Protein AF-0000000078824056 (afdb_homodimer)

Organism: Clostridium kluyveri (strain ATCC 8527 / DSM 555 / NBRC 12016 / NCIMB 10680 / K1) (NCBI:txid431943)

Secondary structure (DSSP, 8-state):
-HHHHHHHHHHHHHHHHHHHHHHHTTBSSSS--SS-SSB--HHHHHHHH-HHHHHHHHHHHHHHHHHHHHHHHHHHHHHHHHHH---TTHHHHHHHHHHHHHS-HHHHHHHHHHHHTTTT-TTSHHHHHHHHHHHHHHHHHHHHHHHHHTS-HHHHHHHHHTT--HHHHIIIIIHHHTHHHHHHHHHHHHHHHHT--HHHHHH--TTS--HHHHHHHHHHH---THHHHHHHHHHHHHHHHHHHHHHHHHHHHHHHH-/-HHHHHHHHHHHHHHHHHHHHHHHTTBSSSS--SS-SSB--HHHHHHHH-HHHHHHHHHHHHHHHHHHHHHHHHHHHHHHHHHH---TTHHHHHHHHHHHHHS-HHHHHHHHHHHHTTTT-TTSHHHHHHHHHHHHHHHHHHHHHHHHHTS-HHHHHHHHHTT--HHHHIIIIIHHHTHHHHHHHHHHHHHHHHT--HHHHHH--TTS--HHHHHHHHHHH---THHHHHHHHHHHHHHHHHHHHHHHHHHHHHHHH-

Sequence (516 aa):
MWLPIIVIVILFFLIAPVFVLIPLSFTSLSYFKFPPPSYSTQWYHAFFNDSQWTQCFGRSLGIAVLTVILALILGTMAAVAVTKVEFKFKNVFMGFMVMPMVIPVIIISVALYNSFAPLKLTNTIPGIVLGHTLLAIPMVFVTVMTGLKGVDKNIELAAMGLGSKQISVFFNITLPQIKASIFSAAIFAFSTSIDEVTVTMFLAGSKTKTLPLAMWESMKTSITPEIAAVSTILIGITLMMLFIQGLVKGKNTKANEAMWLPIIVIVILFFLIAPVFVLIPLSFTSLSYFKFPPPSYSTQWYHAFFNDSQWTQCFGRSLGIAVLTVILALILGTMAAVAVTKVEFKFKNVFMGFMVMPMVIPVIIISVALYNSFAPLKLTNTIPGIVLGHTLLAIPMVFVTVMTGLKGVDKNIELAAMGLGSKQISVFFNITLPQIKASIFSAAIFAFSTSIDEVTVTMFLAGSKTKTLPLAMWESMKTSITPEIAAVSTILIGITLMMLFIQGLVKGKNTKANEA

Radius of gyration: 24.23 Å; Cα contacts (8 Å, |Δi|>4): 696; chains: 2; bounding box: 69×64×61 Å

Structure (mmCIF, N/CA/C/O backbone):
data_AF-0000000078824056-model_v1
#
loop_
_entity.id
_entity.type
_entity.pdbx_description
1 polymer 'Predicted ABC transporter, permease component'
#
loop_
_atom_site.group_PDB
_atom_site.id
_atom_site.type_symbol
_atom_site.label_atom_id
_atom_site.label_alt_id
_atom_site.label_comp_id
_atom_site.label_asym_id
_atom_site.label_entity_id
_atom_site.label_seq_id
_atom_site.pdbx_PDB_ins_code
_atom_site.Cartn_x
_atom_site.Cartn_y
_atom_site.Cartn_z
_atom_site.occupancy
_atom_site.B_iso_or_equiv
_atom_site.auth_seq_id
_atom_site.auth_comp_id
_atom_site.auth_asym_id
_atom_site.auth_atom_id
_atom_site.pdbx_PDB_model_num
ATOM 1 N N . MET A 1 1 ? -29.422 10.039 11.836 1 68.38 1 MET A N 1
ATOM 2 C CA . MET A 1 1 ? -29.188 8.992 12.828 1 68.38 1 MET A CA 1
ATOM 3 C C . MET A 1 1 ? -28.891 7.656 12.156 1 68.38 1 MET A C 1
ATOM 5 O O . MET A 1 1 ? -28.062 6.879 12.648 1 68.38 1 MET A O 1
ATOM 9 N N . TRP A 1 2 ? -29.375 7.594 10.891 1 84.25 2 TRP A N 1
ATOM 10 C CA . TRP A 1 2 ? -29.297 6.273 10.266 1 84.25 2 TRP A CA 1
ATOM 11 C C . TRP A 1 2 ? -27.984 6.098 9.508 1 84.25 2 TRP A C 1
ATOM 13 O O . TRP A 1 2 ? -27.562 4.973 9.234 1 84.25 2 TRP A O 1
ATOM 23 N N . LEU A 1 3 ? -27.312 7.172 9.352 1 87.44 3 LEU A N 1
ATOM 24 C CA . LEU A 1 3 ? -26.172 7.133 8.453 1 87.44 3 LEU A CA 1
ATOM 25 C C . LEU A 1 3 ? -25.016 6.34 9.062 1 87.44 3 LEU A C 1
ATOM 27 O O . LEU A 1 3 ? -24.5 5.414 8.438 1 87.44 3 LEU A O 1
ATOM 31 N N . PRO A 1 4 ? -24.672 6.621 10.273 1 88.25 4 PRO A N 1
ATOM 32 C CA . PRO A 1 4 ? -23.578 5.836 10.859 1 88.25 4 PRO A CA 1
ATOM 33 C C . PRO A 1 4 ? -23.922 4.348 10.969 1 88.25 4 PRO A C 1
ATOM 35 O O . PRO A 1 4 ? -23.047 3.498 10.797 1 88.25 4 PRO A O 1
ATOM 38 N N . ILE A 1 5 ? -25.156 4.094 11.195 1 89.25 5 ILE A N 1
ATOM 39 C CA . ILE A 1 5 ? -25.578 2.709 11.352 1 89.25 5 ILE A CA 1
ATOM 40 C C . ILE A 1 5 ? -25.406 1.969 10.023 1 89.25 5 ILE A C 1
ATOM 42 O O . ILE A 1 5 ? -24.875 0.861 9.992 1 89.25 5 ILE A O 1
ATOM 46 N N . ILE A 1 6 ? -25.766 2.561 8.953 1 89.94 6 ILE A N 1
ATOM 47 C CA . ILE A 1 6 ? -25.688 1.963 7.629 1 89.94 6 ILE A CA 1
ATOM 48 C C . ILE A 1 6 ? -24.219 1.698 7.281 1 89.94 6 ILE A C 1
ATOM 50 O O . ILE A 1 6 ? -23.875 0.608 6.82 1 89.94 6 ILE A O 1
ATOM 54 N N . VAL A 1 7 ? -23.375 2.627 7.586 1 89.62 7 VAL A N 1
ATOM 55 C CA . VAL A 1 7 ? -21.969 2.502 7.25 1 89.62 7 VAL A CA 1
ATOM 56 C C . VAL A 1 7 ? -21.328 1.409 8.102 1 89.62 7 VAL A C 1
ATOM 58 O O . VAL A 1 7 ? -20.578 0.574 7.594 1 89.62 7 VAL A O 1
ATOM 61 N N . ILE A 1 8 ? -21.703 1.37 9.297 1 86.94 8 ILE A N 1
ATOM 62 C CA . ILE A 1 8 ? -21.141 0.392 10.219 1 86.94 8 ILE A CA 1
ATOM 63 C C . ILE A 1 8 ? -21.547 -1.016 9.789 1 86.94 8 ILE A C 1
ATOM 65 O O . ILE A 1 8 ? -20.734 -1.938 9.805 1 86.94 8 ILE A O 1
ATOM 69 N N . VAL A 1 9 ? -22.766 -1.141 9.398 1 88.62 9 VAL A N 1
ATOM 70 C CA . VAL A 1 9 ? -23.281 -2.447 9.008 1 88.62 9 VAL A CA 1
ATOM 71 C C . VAL A 1 9 ? -22.562 -2.93 7.754 1 88.62 9 VAL A C 1
ATOM 73 O O . VAL A 1 9 ? -22.109 -4.074 7.691 1 88.62 9 VAL A O 1
ATOM 76 N N . ILE A 1 10 ? -22.359 -2.068 6.848 1 88.06 10 ILE A N 1
ATOM 77 C CA . ILE A 1 10 ? -21.719 -2.436 5.59 1 88.06 10 ILE A CA 1
ATOM 78 C C . ILE A 1 10 ? -20.25 -2.771 5.836 1 88.06 10 ILE A C 1
ATOM 80 O O . ILE A 1 10 ? -19.75 -3.795 5.359 1 88.06 10 ILE A O 1
ATOM 84 N N . LEU A 1 11 ? -19.641 -2.023 6.695 1 85.31 11 LEU A N 1
ATOM 85 C CA . LEU A 1 11 ? -18.219 -2.236 6.969 1 85.31 11 LEU A CA 1
ATOM 86 C C . LEU A 1 11 ? -18.016 -3.475 7.836 1 85.31 11 LEU A C 1
ATOM 88 O O . LEU A 1 11 ? -17.031 -4.195 7.672 1 85.31 11 LEU A O 1
ATOM 92 N N . PHE A 1 12 ? -18.906 -3.617 8.711 1 86 12 PHE A N 1
ATOM 93 C CA . PHE A 1 12 ? -18.844 -4.812 9.539 1 86 12 PHE A CA 1
ATOM 94 C C . PHE A 1 12 ? -18.859 -6.07 8.688 1 86 12 PHE A C 1
ATOM 96 O O . PHE A 1 12 ? -18.078 -6.996 8.906 1 86 12 PHE A O 1
ATOM 103 N N . PHE A 1 13 ? -19.672 -6.066 7.719 1 86.5 13 PHE A N 1
ATOM 104 C CA . PHE A 1 13 ? -19.781 -7.23 6.848 1 86.5 13 PHE A CA 1
ATOM 105 C C . PHE A 1 13 ? -18.516 -7.422 6.031 1 86.5 13 PHE A C 1
ATOM 107 O O . PHE A 1 13 ? -18.109 -8.555 5.746 1 86.5 13 PHE A O 1
ATOM 114 N N . LEU A 1 14 ? -17.875 -6.312 5.746 1 86.19 14 LEU A N 1
ATOM 115 C CA . LEU A 1 14 ? -16.688 -6.406 4.918 1 86.19 14 LEU A CA 1
ATOM 116 C C . LEU A 1 14 ? -15.461 -6.742 5.762 1 86.19 14 LEU A C 1
ATOM 118 O O . LEU A 1 14 ? -14.539 -7.41 5.289 1 86.19 14 LEU A O 1
ATOM 122 N N . ILE A 1 15 ? -15.469 -6.312 7.016 1 89.31 15 ILE A N 1
ATOM 123 C CA . ILE A 1 15 ? -14.305 -6.473 7.879 1 89.31 15 ILE A CA 1
ATOM 124 C C . ILE A 1 15 ? -14.461 -7.734 8.727 1 89.31 15 ILE A C 1
ATOM 126 O O . ILE A 1 15 ? -13.469 -8.312 9.172 1 89.31 15 ILE A O 1
ATOM 130 N N . ALA A 1 16 ? -15.656 -8.195 9 1 90.5 16 ALA A N 1
ATOM 131 C CA . ALA A 1 16 ? -15.969 -9.328 9.867 1 90.5 16 ALA A CA 1
ATOM 132 C C . ALA A 1 16 ? -15.172 -10.562 9.469 1 90.5 16 ALA A C 1
ATOM 134 O O . ALA A 1 16 ? -14.68 -11.305 10.328 1 90.5 16 ALA A O 1
ATOM 135 N N . PRO A 1 17 ? -14.953 -10.75 8.188 1 92.25 17 PRO A N 1
ATOM 136 C CA . PRO A 1 17 ? -14.195 -11.938 7.789 1 92.25 17 PRO A CA 1
ATOM 137 C C . PRO A 1 17 ? -12.805 -11.992 8.406 1 92.25 17 PRO A C 1
ATOM 139 O O . PRO A 1 17 ? -12.305 -13.07 8.734 1 92.25 17 PRO A O 1
ATOM 142 N N . VAL A 1 18 ? -12.18 -10.844 8.531 1 92 18 VAL A N 1
ATOM 143 C CA . VAL A 1 18 ? -10.836 -10.781 9.094 1 92 18 VAL A CA 1
ATOM 144 C C . VAL A 1 18 ? -10.859 -11.266 10.539 1 92 18 VAL A C 1
ATOM 146 O O . VAL A 1 18 ? -10.016 -12.07 10.945 1 92 18 VAL A O 1
ATOM 149 N N . PHE A 1 19 ? -11.875 -10.93 11.297 1 90.19 19 PHE A N 1
ATOM 150 C CA . PHE A 1 19 ? -11.945 -11.273 12.711 1 90.19 19 PHE A CA 1
ATOM 151 C C . PHE A 1 19 ? -12.406 -12.711 12.898 1 90.19 19 PHE A C 1
ATOM 153 O O . PHE A 1 19 ? -12.172 -13.312 13.953 1 90.19 19 PHE A O 1
ATOM 160 N N . VAL A 1 20 ? -13.047 -13.258 11.93 1 92.44 20 VAL A N 1
ATOM 161 C CA . VAL A 1 20 ? -13.508 -14.641 11.969 1 92.44 20 VAL A CA 1
ATOM 162 C C . VAL A 1 20 ? -12.312 -15.586 11.93 1 92.44 20 VAL A C 1
ATOM 164 O O . VAL A 1 20 ? -12.406 -16.734 12.367 1 92.44 20 VAL A O 1
ATOM 167 N N . LEU A 1 21 ? -11.18 -15.055 11.414 1 93.44 21 LEU A N 1
ATOM 168 C CA . LEU A 1 21 ? -9.984 -15.891 11.328 1 93.44 21 LEU A CA 1
ATOM 169 C C . LEU A 1 21 ? -9.461 -16.234 12.719 1 93.44 21 LEU A C 1
ATOM 171 O O . LEU A 1 21 ? -8.867 -17.297 12.914 1 93.44 21 LEU A O 1
ATOM 175 N N . ILE A 1 22 ? -9.766 -15.422 13.688 1 94.81 22 ILE A N 1
ATOM 176 C CA . ILE A 1 22 ? -9.219 -15.609 15.031 1 94.81 22 ILE A CA 1
ATOM 177 C C . ILE A 1 22 ? -9.867 -16.828 15.688 1 94.81 22 ILE A C 1
ATOM 179 O O . ILE A 1 22 ? -9.18 -17.781 16.047 1 94.81 22 ILE A O 1
ATOM 183 N N . PRO A 1 23 ? -11.219 -16.891 15.797 1 95.12 23 PRO A N 1
ATOM 184 C CA . PRO A 1 23 ? -11.797 -18.109 16.359 1 95.12 23 PRO A CA 1
ATOM 185 C C . PRO A 1 23 ? -11.539 -19.344 15.477 1 95.12 23 PRO A C 1
ATOM 187 O O . PRO A 1 23 ? -11.398 -20.453 15.992 1 95.12 23 PRO A O 1
ATOM 190 N N . LEU A 1 24 ? -11.422 -19.219 14.195 1 94.25 24 LEU A N 1
ATOM 191 C CA . LEU A 1 24 ? -11.172 -20.328 13.289 1 94.25 24 LEU A CA 1
ATOM 192 C C . LEU A 1 24 ? -9.781 -20.922 13.516 1 94.25 24 LEU A C 1
ATOM 194 O O . LEU A 1 24 ? -9.547 -22.094 13.234 1 94.25 24 LEU A O 1
ATOM 198 N N . SER A 1 25 ? -8.859 -20.031 13.969 1 96 25 SER A N 1
ATOM 199 C CA . SER A 1 25 ? -7.504 -20.5 14.234 1 96 25 SER A CA 1
ATOM 200 C C . SER A 1 25 ? -7.48 -21.5 15.383 1 96 25 SER A C 1
ATOM 202 O O . SER A 1 25 ? -6.488 -22.219 15.57 1 96 25 SER A O 1
ATOM 204 N N . PHE A 1 26 ? -8.633 -21.641 16.125 1 97.06 26 PHE A N 1
ATOM 205 C CA . PHE A 1 26 ? -8.703 -22.547 17.266 1 97.06 26 PHE A CA 1
ATOM 206 C C . PHE A 1 26 ? -9.641 -23.719 16.969 1 97.06 26 PHE A C 1
ATOM 208 O O . PHE A 1 26 ? -10.016 -24.453 17.891 1 97.06 26 PHE A O 1
ATOM 215 N N . THR A 1 27 ? -9.992 -23.875 15.742 1 95.44 27 THR A N 1
ATOM 216 C CA . THR A 1 27 ? -10.922 -24.953 15.406 1 95.44 27 THR A CA 1
ATOM 217 C C . THR A 1 27 ? -10.266 -26.312 15.625 1 95.44 27 THR A C 1
ATOM 219 O O . THR A 1 27 ? -9.062 -26.469 15.414 1 95.44 27 THR A O 1
ATOM 222 N N . SER A 1 28 ? -11.078 -27.281 15.984 1 95.62 28 SER A N 1
ATOM 223 C CA . SER A 1 28 ? -10.602 -28.641 16.141 1 95.62 28 SER A CA 1
ATOM 224 C C . SER A 1 28 ? -10.727 -29.422 14.844 1 95.62 28 SER A C 1
ATOM 226 O O . SER A 1 28 ? -10.188 -30.531 14.719 1 95.62 28 SER A O 1
ATOM 228 N N . LEU A 1 29 ? -11.352 -28.75 13.852 1 93.88 29 LEU A N 1
ATOM 229 C CA . LEU A 1 29 ? -11.594 -29.422 12.586 1 93.88 29 LEU A CA 1
ATOM 230 C C . LEU A 1 29 ? -10.438 -29.203 11.609 1 93.88 29 LEU A C 1
ATOM 232 O O . LEU A 1 29 ? -9.648 -28.266 11.789 1 93.88 29 LEU A O 1
ATOM 236 N N . SER A 1 30 ? -10.391 -30.031 10.617 1 91.62 30 SER A N 1
ATOM 237 C CA . SER A 1 30 ? -9.352 -29.906 9.602 1 91.62 30 SER A CA 1
ATOM 238 C C . SER A 1 30 ? -9.836 -29.094 8.414 1 91.62 30 SER A C 1
ATOM 240 O O . SER A 1 30 ? -9.148 -29 7.391 1 91.62 30 SER A O 1
ATOM 242 N N . TYR A 1 31 ? -11.102 -28.625 8.602 1 87.44 31 TYR A N 1
ATOM 243 C CA . TYR A 1 31 ? -11.672 -27.766 7.57 1 87.44 31 TYR A CA 1
ATOM 244 C C . TYR A 1 31 ? -12.359 -26.562 8.18 1 87.44 31 TYR A C 1
ATOM 246 O O . TYR A 1 31 ? -12.578 -26.5 9.391 1 87.44 31 TYR A O 1
ATOM 254 N N . PHE A 1 32 ? -12.711 -25.594 7.391 1 86.56 32 PHE A N 1
ATOM 255 C CA . PHE A 1 32 ? -13.297 -24.359 7.887 1 86.56 32 PHE A CA 1
ATOM 256 C C . PHE A 1 32 ? -14.789 -24.516 8.109 1 86.56 32 PHE A C 1
ATOM 258 O O . PHE A 1 32 ? -15.523 -24.906 7.199 1 86.56 32 PHE A O 1
ATOM 265 N N . LYS A 1 33 ? -15.203 -24.406 9.312 1 87.38 33 LYS A N 1
ATOM 266 C CA . LYS A 1 33 ? -16.609 -24.359 9.719 1 87.38 33 LYS A CA 1
ATOM 267 C C . LYS A 1 33 ? -16.812 -23.312 10.82 1 87.38 33 LYS A C 1
ATOM 269 O O . LYS A 1 33 ? -16.109 -23.312 11.828 1 87.38 33 LYS A O 1
ATOM 274 N N . PHE A 1 34 ? -17.719 -22.5 10.508 1 87.38 34 PHE A N 1
ATOM 275 C CA . PHE A 1 34 ? -17.953 -21.469 11.5 1 87.38 34 PHE A CA 1
ATOM 276 C C . PHE A 1 34 ? -19.375 -21.547 12.031 1 87.38 34 PHE A C 1
ATOM 278 O O . PHE A 1 34 ? -20.328 -21.641 11.25 1 87.38 34 PHE A O 1
ATOM 285 N N . PRO A 1 35 ? -19.562 -21.453 13.289 1 90.44 35 PRO A N 1
ATOM 286 C CA . PRO A 1 35 ? -18.547 -21.406 14.336 1 90.44 35 PRO A CA 1
ATOM 287 C C . PRO A 1 35 ? -17.875 -22.75 14.57 1 90.44 35 PRO A C 1
ATOM 289 O O . PRO A 1 35 ? -18.453 -23.797 14.25 1 90.44 35 PRO A O 1
ATOM 292 N N . PRO A 1 36 ? -16.656 -22.656 15.094 1 94.12 36 PRO A N 1
ATOM 293 C CA . PRO A 1 36 ? -16 -23.938 15.398 1 94.12 36 PRO A CA 1
ATOM 294 C C . PRO A 1 36 ? -16.781 -24.766 16.406 1 94.12 36 PRO A C 1
ATOM 296 O O . PRO A 1 36 ? -17.25 -24.234 17.406 1 94.12 36 PRO A O 1
ATOM 299 N N . PRO A 1 37 ? -16.891 -26.016 16.172 1 94.31 37 PRO A N 1
ATOM 300 C CA . PRO A 1 37 ? -17.625 -26.875 17.109 1 94.31 37 PRO A CA 1
ATOM 301 C C . PRO A 1 37 ? -16.875 -27.062 18.438 1 94.31 37 PRO A C 1
ATOM 303 O O . PRO A 1 37 ? -17.5 -27.297 19.469 1 94.31 37 PRO A O 1
ATOM 306 N N . SER A 1 38 ? -15.594 -27.047 18.359 1 95.31 38 SER A N 1
ATOM 307 C CA . SER A 1 38 ? -14.719 -27.125 19.531 1 95.31 38 SER A CA 1
ATOM 308 C C . SER A 1 38 ? -13.406 -26.375 19.281 1 95.31 38 SER A C 1
ATOM 310 O O . SER A 1 38 ? -13.086 -26.047 18.141 1 95.31 38 SER A O 1
ATOM 312 N N . TYR A 1 39 ? -12.773 -26.094 20.406 1 96.12 39 TYR A N 1
ATOM 313 C CA . TYR A 1 39 ? -11.562 -25.297 20.297 1 96.12 39 TYR A CA 1
ATOM 314 C C . TYR A 1 39 ? -10.328 -26.141 20.594 1 96.12 39 TYR A C 1
ATOM 316 O O . TYR A 1 39 ? -10.367 -27.047 21.422 1 96.12 39 TYR A O 1
ATOM 324 N N . SER A 1 40 ? -9.273 -25.906 19.797 1 96.94 40 SER A N 1
ATOM 325 C CA . SER A 1 40 ? -7.988 -26.578 19.938 1 96.94 40 SER A CA 1
ATOM 326 C C . SER A 1 40 ? -6.836 -25.656 19.547 1 96.94 40 SER A C 1
ATOM 328 O O . SER A 1 40 ? -7.031 -24.672 18.828 1 96.94 40 SER A O 1
ATOM 330 N N . THR A 1 41 ? -5.648 -25.969 20.078 1 96.88 41 THR A N 1
ATOM 331 C CA . THR A 1 41 ? -4.453 -25.219 19.719 1 96.88 41 THR A CA 1
ATOM 332 C C . THR A 1 41 ? -3.615 -25.984 18.703 1 96.88 41 THR A C 1
ATOM 334 O O . THR A 1 41 ? -2.445 -25.672 18.484 1 96.88 41 THR A O 1
ATOM 337 N N . GLN A 1 42 ? -4.16 -26.984 18.031 1 96.88 42 GLN A N 1
ATOM 338 C CA . GLN A 1 42 ? -3.42 -27.906 17.188 1 96.88 42 GLN A CA 1
ATOM 339 C C . GLN A 1 42 ? -2.783 -27.188 16 1 96.88 42 GLN A C 1
ATOM 341 O O . GLN A 1 42 ? -1.697 -27.547 15.555 1 96.88 42 GLN A O 1
ATOM 346 N N . TRP A 1 43 ? -3.424 -26.156 15.547 1 96.06 43 TRP A N 1
ATOM 347 C CA . TRP A 1 43 ? -2.932 -25.484 14.352 1 96.06 43 TRP A CA 1
ATOM 348 C C . TRP A 1 43 ? -1.755 -24.578 14.68 1 96.06 43 TRP A C 1
ATOM 350 O O . TRP A 1 43 ? -0.927 -24.281 13.812 1 96.06 43 TRP A O 1
ATOM 360 N N . TYR A 1 44 ? -1.729 -24.141 15.93 1 96.69 44 TYR A N 1
ATOM 361 C CA . TYR A 1 44 ? -0.538 -23.438 16.391 1 96.69 44 TYR A CA 1
ATOM 362 C C . TYR A 1 44 ? 0.637 -24.391 16.547 1 96.69 44 TYR A C 1
ATOM 364 O O . TYR A 1 44 ? 1.769 -24.062 16.188 1 96.69 44 TYR A O 1
ATOM 372 N N . HIS A 1 45 ? 0.328 -25.547 17.062 1 96.44 45 HIS A N 1
ATOM 373 C CA . HIS A 1 45 ? 1.356 -26.578 17.156 1 96.44 45 HIS A CA 1
ATOM 374 C C . HIS A 1 45 ? 1.849 -26.984 15.766 1 96.44 45 HIS A C 1
ATOM 376 O O . HIS A 1 45 ? 3.051 -27.156 15.555 1 96.44 45 HIS A O 1
ATOM 382 N N . ALA A 1 46 ? 0.966 -27.141 14.867 1 94.5 46 ALA A N 1
ATOM 383 C CA . ALA A 1 46 ? 1.318 -27.5 13.5 1 94.5 46 ALA A CA 1
ATOM 384 C C . ALA A 1 46 ? 2.197 -26.422 12.867 1 94.5 46 ALA A C 1
ATOM 386 O O . ALA A 1 46 ? 3.172 -26.734 12.172 1 94.5 46 ALA A O 1
ATOM 387 N N . PHE A 1 47 ? 1.911 -25.203 13.07 1 93.56 47 PHE A N 1
ATOM 388 C CA . PHE A 1 47 ? 2.691 -24.078 12.547 1 93.56 47 PHE A CA 1
ATOM 389 C C . PHE A 1 47 ? 4.125 -24.141 13.055 1 93.56 47 PHE A C 1
ATOM 391 O O . PHE A 1 47 ? 5.074 -24.062 12.266 1 93.56 47 PHE A O 1
ATOM 398 N N . PHE A 1 48 ? 4.297 -24.359 14.352 1 95.5 48 PHE A N 1
ATOM 399 C CA . PHE A 1 48 ? 5.621 -24.281 14.953 1 95.5 48 PHE A CA 1
ATOM 400 C C . PHE A 1 48 ? 6.426 -25.547 14.664 1 95.5 48 PHE A C 1
ATOM 402 O O . PHE A 1 48 ? 7.652 -25.547 14.773 1 95.5 48 PHE A O 1
ATOM 409 N N . ASN A 1 49 ? 5.754 -26.609 14.234 1 95.25 49 ASN A N 1
ATOM 410 C CA . ASN A 1 49 ? 6.441 -27.859 13.938 1 95.25 49 ASN A CA 1
ATOM 411 C C . ASN A 1 49 ? 6.621 -28.062 12.438 1 95.25 49 ASN A C 1
ATOM 413 O O . ASN A 1 49 ? 7.125 -29.109 12.008 1 95.25 49 ASN A O 1
ATOM 417 N N . ASP A 1 50 ? 6.176 -27.172 11.688 1 93.75 50 ASP A N 1
ATOM 418 C CA . ASP A 1 50 ? 6.387 -27.188 10.242 1 93.75 50 ASP A CA 1
ATOM 419 C C . ASP A 1 50 ? 7.531 -26.266 9.844 1 93.75 50 ASP A C 1
ATOM 421 O O . ASP A 1 50 ? 7.398 -25.047 9.922 1 93.75 50 ASP A O 1
ATOM 425 N N . SER A 1 51 ? 8.555 -26.828 9.344 1 92.88 51 SER A N 1
ATOM 426 C CA . SER A 1 51 ? 9.766 -26.078 9.016 1 92.88 51 SER A CA 1
ATOM 427 C C . SER A 1 51 ? 9.508 -25.062 7.91 1 92.88 51 SER A C 1
ATOM 429 O O . SER A 1 51 ? 10.117 -24 7.887 1 92.88 51 SER A O 1
ATOM 431 N N . GLN A 1 52 ? 8.602 -25.359 7.062 1 91 52 GLN A N 1
ATOM 432 C CA . GLN A 1 52 ? 8.305 -24.422 5.984 1 91 52 GLN A CA 1
ATOM 433 C C . GLN A 1 52 ? 7.707 -23.125 6.535 1 91 52 GLN A C 1
ATOM 435 O O . GLN A 1 52 ? 8.133 -22.031 6.164 1 91 52 GLN A O 1
ATOM 440 N N . TRP A 1 53 ? 6.805 -23.281 7.488 1 93.88 53 TRP A N 1
ATOM 441 C CA . TRP A 1 53 ? 6.156 -22.109 8.078 1 93.88 53 TRP A CA 1
ATOM 442 C C . TRP A 1 53 ? 7.137 -21.328 8.938 1 93.88 53 TRP A C 1
ATOM 444 O O . TRP A 1 53 ? 7.227 -20.094 8.812 1 93.88 53 TRP A O 1
ATOM 454 N N . THR A 1 54 ? 7.879 -22.031 9.742 1 95.75 54 THR A N 1
ATOM 455 C CA . THR A 1 54 ? 8.758 -21.344 10.68 1 95.75 54 THR A CA 1
ATOM 456 C C . THR A 1 54 ? 9.914 -20.672 9.945 1 95.75 54 THR A C 1
ATOM 458 O O . THR A 1 54 ? 10.359 -19.594 10.328 1 95.75 54 THR A O 1
ATOM 461 N N . GLN A 1 55 ? 10.398 -21.281 8.906 1 96.75 55 GLN A N 1
ATOM 462 C CA . GLN A 1 55 ? 11.484 -20.703 8.125 1 96.75 55 GLN A CA 1
ATOM 463 C C . GLN A 1 55 ? 11 -19.453 7.375 1 96.75 55 GLN A C 1
ATOM 465 O O . GLN A 1 55 ? 11.695 -18.438 7.344 1 96.75 55 GLN A O 1
ATOM 470 N N . CYS A 1 56 ? 9.844 -19.531 6.762 1 97.25 56 CYS A N 1
ATOM 471 C CA . CYS A 1 56 ? 9.289 -18.375 6.055 1 97.25 56 CYS A CA 1
ATOM 472 C C . CYS A 1 56 ? 9.008 -17.234 7.016 1 97.25 56 CYS A C 1
ATOM 474 O O . CYS A 1 56 ? 9.227 -16.062 6.676 1 97.25 56 CYS A O 1
ATOM 476 N N . PHE A 1 57 ? 8.562 -17.594 8.18 1 96.62 57 PHE A N 1
ATOM 477 C CA . PHE A 1 57 ? 8.305 -16.594 9.211 1 96.62 57 PHE A CA 1
ATOM 478 C C . PHE A 1 57 ? 9.594 -15.898 9.625 1 96.62 57 PHE A C 1
ATOM 480 O O . PHE A 1 57 ? 9.656 -14.664 9.656 1 96.62 57 PHE A O 1
ATOM 487 N N . GLY A 1 58 ? 10.594 -16.688 9.945 1 97.06 58 GLY A N 1
ATOM 488 C CA . GLY A 1 58 ? 11.883 -16.125 10.305 1 97.06 58 GLY A CA 1
ATOM 489 C C . GLY A 1 58 ? 12.492 -15.266 9.203 1 97.06 58 GLY A C 1
ATOM 490 O O . GLY A 1 58 ? 13.047 -14.203 9.477 1 97.06 58 GLY A O 1
ATOM 491 N N . ARG A 1 59 ? 12.398 -15.727 8.023 1 98 59 ARG A N 1
ATOM 492 C CA . ARG A 1 59 ? 12.922 -14.977 6.883 1 98 59 ARG A CA 1
ATOM 493 C C . ARG A 1 59 ? 12.195 -13.648 6.727 1 98 59 ARG A C 1
ATOM 495 O O . ARG A 1 59 ? 12.828 -12.617 6.457 1 98 59 ARG A O 1
ATOM 502 N N . SER A 1 60 ? 10.867 -13.68 6.875 1 97.75 60 SER A N 1
ATOM 503 C CA . SER A 1 60 ? 10.102 -12.438 6.809 1 97.75 60 SER A CA 1
ATOM 504 C C . SER A 1 60 ? 10.562 -11.438 7.863 1 97.75 60 SER A C 1
ATOM 506 O O . SER A 1 60 ? 10.734 -10.258 7.57 1 97.75 60 SER A O 1
ATOM 508 N N . LEU A 1 61 ? 10.797 -11.922 9.086 1 97.31 61 LEU A N 1
ATOM 509 C CA . LEU A 1 61 ? 11.258 -11.055 10.164 1 97.31 61 LEU A CA 1
ATOM 510 C C . LEU A 1 61 ? 12.641 -10.492 9.859 1 97.3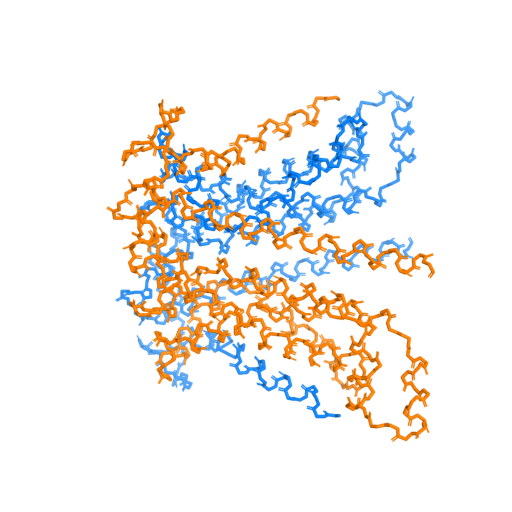1 61 LEU A C 1
ATOM 512 O O . LEU A 1 61 ? 12.883 -9.297 10.039 1 97.31 61 LEU A O 1
ATOM 516 N N . GLY A 1 62 ? 13.516 -11.352 9.398 1 98.31 62 GLY A N 1
ATOM 517 C CA . GLY A 1 62 ? 14.852 -10.914 9.047 1 98.31 62 GLY A CA 1
ATOM 518 C C . GLY A 1 62 ? 14.867 -9.875 7.941 1 98.31 62 GLY A C 1
ATOM 519 O O . GLY A 1 62 ? 15.547 -8.852 8.055 1 98.31 62 GLY A O 1
ATOM 520 N N . ILE A 1 63 ? 14.141 -10.109 6.906 1 98.75 63 ILE A N 1
ATOM 521 C CA . ILE A 1 63 ? 14.047 -9.188 5.777 1 98.75 63 ILE A CA 1
ATOM 522 C C . ILE A 1 63 ? 13.453 -7.863 6.246 1 98.75 63 ILE A C 1
ATOM 524 O O . ILE A 1 63 ? 13.93 -6.793 5.859 1 98.75 63 ILE A O 1
ATOM 528 N N . ALA A 1 64 ? 12.445 -7.949 7.094 1 98.38 64 ALA A N 1
ATOM 529 C CA . ALA A 1 64 ? 11.82 -6.734 7.605 1 98.38 64 ALA A CA 1
ATOM 530 C C . ALA A 1 64 ? 12.812 -5.906 8.422 1 98.38 64 ALA A C 1
ATOM 532 O O . ALA A 1 64 ? 12.891 -4.688 8.266 1 98.38 64 ALA A O 1
ATOM 533 N N . VAL A 1 65 ? 13.57 -6.566 9.25 1 98.5 65 VAL A N 1
ATOM 534 C CA . VAL A 1 65 ? 14.539 -5.871 10.086 1 98.5 65 VAL A CA 1
ATOM 535 C C . VAL A 1 65 ? 15.609 -5.219 9.211 1 98.5 65 VAL A C 1
ATOM 537 O O . VAL A 1 65 ? 15.961 -4.055 9.414 1 98.5 65 VAL A O 1
ATOM 540 N N . LEU A 1 66 ? 16.109 -5.941 8.266 1 98.88 66 LEU A N 1
ATOM 541 C CA . LEU A 1 66 ? 17.125 -5.402 7.367 1 98.88 66 LEU A CA 1
ATOM 542 C C . LEU A 1 66 ? 16.562 -4.246 6.543 1 98.88 66 LEU A C 1
ATOM 544 O O . LEU A 1 66 ? 17.266 -3.258 6.301 1 98.88 66 LEU A O 1
ATOM 548 N N . THR A 1 67 ? 15.32 -4.367 6.105 1 98.81 67 THR A N 1
ATOM 549 C CA . THR A 1 67 ? 14.648 -3.301 5.375 1 98.81 67 THR A CA 1
ATOM 550 C C . THR A 1 67 ? 14.531 -2.047 6.238 1 98.81 67 THR A C 1
ATOM 552 O O . THR A 1 67 ? 14.781 -0.936 5.766 1 98.81 67 THR A O 1
ATOM 555 N N . VAL A 1 68 ? 14.156 -2.246 7.5 1 98.62 68 VAL A N 1
ATOM 556 C CA . VAL A 1 68 ? 14.031 -1.13 8.43 1 98.62 68 VAL A CA 1
ATOM 557 C C . VAL A 1 68 ? 15.375 -0.403 8.547 1 98.62 68 VAL A C 1
ATOM 559 O O . VAL A 1 68 ? 15.43 0.824 8.438 1 98.62 68 VAL A O 1
ATOM 562 N N . ILE A 1 69 ? 16.422 -1.114 8.719 1 98.75 69 ILE A N 1
ATOM 563 C CA . ILE A 1 69 ? 17.75 -0.538 8.914 1 98.75 69 ILE A CA 1
ATOM 564 C C . ILE A 1 69 ? 18.141 0.278 7.688 1 98.75 69 ILE A C 1
ATOM 566 O O . ILE A 1 69 ? 18.516 1.451 7.805 1 98.75 69 ILE A O 1
ATOM 570 N N . LEU A 1 70 ? 18 -0.284 6.566 1 98.38 70 LEU A N 1
ATOM 571 C CA . LEU A 1 70 ? 18.422 0.394 5.344 1 98.38 70 LEU A CA 1
ATOM 572 C C . LEU A 1 70 ? 17.516 1.583 5.043 1 98.38 70 LEU A C 1
ATOM 574 O O . LEU A 1 70 ? 18 2.65 4.652 1 98.38 70 LEU A O 1
ATOM 578 N N . ALA A 1 71 ? 16.234 1.407 5.176 1 98.56 71 ALA A N 1
ATOM 579 C CA . ALA A 1 71 ? 15.289 2.484 4.902 1 98.56 71 ALA A CA 1
ATOM 580 C C . ALA A 1 71 ? 15.477 3.645 5.879 1 98.56 71 ALA A C 1
ATOM 582 O O . ALA A 1 71 ? 15.359 4.809 5.496 1 98.56 71 ALA A O 1
ATOM 583 N N . LEU A 1 72 ? 15.742 3.312 7.152 1 98.56 72 LEU A N 1
ATOM 584 C CA . LEU A 1 72 ? 15.984 4.363 8.133 1 98.56 72 LEU A CA 1
ATOM 585 C C . LEU A 1 72 ? 17.234 5.16 7.789 1 98.56 72 LEU A C 1
ATOM 587 O O . LEU A 1 72 ? 17.234 6.391 7.887 1 98.56 72 LEU A O 1
ATOM 591 N N . ILE A 1 73 ? 18.234 4.48 7.414 1 97.56 73 ILE A N 1
ATOM 592 C CA . ILE A 1 73 ? 19.484 5.148 7.074 1 97.56 73 ILE A CA 1
ATOM 593 C C . ILE A 1 73 ? 19.266 6.059 5.867 1 97.56 73 ILE A C 1
ATOM 595 O O . ILE A 1 73 ? 19.516 7.266 5.941 1 97.56 73 ILE A O 1
ATOM 599 N N . LEU A 1 74 ? 18.734 5.559 4.812 1 97.31 74 LEU A N 1
ATOM 600 C CA . LEU A 1 74 ? 18.609 6.312 3.57 1 97.31 74 LEU A CA 1
ATOM 601 C C . LEU A 1 74 ? 17.531 7.379 3.678 1 97.31 74 LEU A C 1
ATOM 603 O O . LEU A 1 74 ? 17.719 8.508 3.225 1 97.31 74 LEU A O 1
ATOM 607 N N . GLY A 1 75 ? 16.375 6.977 4.246 1 97.81 75 GLY A N 1
ATOM 608 C CA . GLY A 1 75 ? 15.297 7.941 4.402 1 97.81 75 GLY A CA 1
ATOM 609 C C . GLY A 1 75 ? 15.656 9.094 5.324 1 97.81 75 GLY A C 1
ATOM 610 O O . GLY A 1 75 ? 15.305 10.242 5.055 1 97.81 75 GLY A O 1
ATOM 611 N N . THR A 1 76 ? 16.328 8.781 6.406 1 97.56 76 THR A N 1
ATOM 612 C CA . THR A 1 76 ? 16.75 9.82 7.344 1 97.56 76 THR A CA 1
ATOM 613 C C . THR A 1 76 ? 17.812 10.727 6.715 1 97.56 76 THR A C 1
ATOM 615 O O . THR A 1 76 ? 17.734 11.945 6.848 1 97.56 76 THR A O 1
ATOM 618 N N . MET A 1 77 ? 18.766 10.117 6.043 1 96.5 77 MET A N 1
ATOM 619 C CA . MET A 1 77 ? 19.75 10.914 5.34 1 96.5 77 MET A CA 1
ATOM 620 C C . MET A 1 77 ? 19.094 11.875 4.355 1 96.5 77 MET A C 1
ATOM 622 O O . MET A 1 77 ? 19.469 13.047 4.277 1 96.5 77 MET A O 1
ATOM 626 N N . ALA A 1 78 ? 18.141 11.383 3.664 1 96.88 78 ALA A N 1
ATOM 627 C CA . ALA A 1 78 ? 17.438 12.211 2.689 1 96.88 78 ALA A CA 1
ATOM 628 C C . ALA A 1 78 ? 16.672 13.336 3.377 1 96.88 78 ALA A C 1
ATOM 630 O O . ALA A 1 78 ? 16.688 14.477 2.918 1 96.88 78 ALA A O 1
ATOM 631 N N . ALA A 1 79 ? 15.992 13 4.457 1 97.12 79 ALA A N 1
ATOM 632 C CA . ALA A 1 79 ? 15.227 14.008 5.199 1 97.12 79 ALA A CA 1
ATOM 633 C C . ALA A 1 79 ? 16.141 15.094 5.75 1 97.12 79 ALA A C 1
ATOM 635 O O . ALA A 1 79 ? 15.82 16.281 5.684 1 97.12 79 ALA A O 1
ATOM 636 N N . VAL A 1 80 ? 17.281 14.727 6.242 1 94.88 80 VAL A N 1
ATOM 637 C CA . VAL A 1 80 ? 18.266 15.664 6.777 1 94.88 80 VAL A CA 1
ATOM 638 C C . VAL A 1 80 ? 18.812 16.531 5.648 1 94.88 80 VAL A C 1
ATOM 640 O O . VAL A 1 80 ? 18.969 17.75 5.812 1 94.88 80 VAL A O 1
ATOM 643 N N . ALA A 1 81 ? 19.062 15.906 4.551 1 94.12 81 ALA A N 1
ATOM 644 C CA . ALA A 1 81 ? 19.562 16.656 3.408 1 94.12 81 ALA A CA 1
ATOM 645 C C . ALA A 1 81 ? 18.594 17.766 3.014 1 94.12 81 ALA A C 1
ATOM 647 O O . ALA A 1 81 ? 18.984 18.922 2.814 1 94.12 81 ALA A O 1
ATOM 648 N N . VAL A 1 82 ? 17.391 17.453 3.023 1 94.25 82 VAL A N 1
ATOM 649 C CA . VAL A 1 82 ? 16.375 18.406 2.596 1 94.25 82 VAL A CA 1
ATOM 650 C C . VAL A 1 82 ? 16.203 19.5 3.65 1 94.25 82 VAL A C 1
ATOM 652 O O . VAL A 1 82 ? 15.992 20.672 3.316 1 94.25 82 VAL A O 1
ATOM 655 N N . THR A 1 83 ? 16.344 19.172 4.879 1 92.19 83 THR A N 1
ATOM 656 C CA . THR A 1 83 ? 16.016 20.078 5.969 1 92.19 83 THR A CA 1
ATOM 657 C C . THR A 1 83 ? 17.234 20.906 6.383 1 92.19 83 THR A C 1
ATOM 659 O O . THR A 1 83 ? 17.109 22.062 6.789 1 92.19 83 THR A O 1
ATOM 662 N N . LYS A 1 84 ? 18.406 20.344 6.199 1 88.5 84 LYS A N 1
ATOM 663 C CA . LYS A 1 84 ? 19.562 20.969 6.832 1 88.5 84 LYS A CA 1
ATOM 664 C C . LYS A 1 84 ? 20.562 21.453 5.789 1 88.5 84 LYS A C 1
ATOM 666 O O . LYS A 1 84 ? 21.453 22.234 6.094 1 88.5 84 LYS A O 1
ATOM 671 N N . VAL A 1 85 ? 20.5 20.969 4.609 1 88.75 85 VAL A N 1
ATOM 672 C CA . VAL A 1 85 ? 21.469 21.328 3.588 1 88.75 85 VAL A CA 1
ATOM 673 C C . VAL A 1 85 ? 20.812 22.188 2.52 1 88.75 85 VAL A C 1
ATOM 675 O O . VAL A 1 85 ? 19.688 21.938 2.104 1 88.75 85 VAL A O 1
ATOM 678 N N . GLU A 1 86 ? 21.469 23.234 2.191 1 89.19 86 GLU A N 1
ATOM 679 C CA . GLU A 1 86 ? 21 24.062 1.076 1 89.19 86 GLU A CA 1
ATOM 680 C C . GLU A 1 86 ? 21.594 23.578 -0.248 1 89.19 86 GLU A C 1
ATOM 682 O O . GLU A 1 86 ? 22.797 23.391 -0.368 1 89.19 86 GLU A O 1
ATOM 687 N N . PHE A 1 87 ? 20.734 23.125 -1.1 1 90.69 87 PHE A N 1
ATOM 688 C CA . PHE A 1 87 ? 21.172 22.719 -2.424 1 90.69 87 PHE A CA 1
ATOM 689 C C . PHE A 1 87 ? 20.125 23.031 -3.475 1 90.69 87 PHE A C 1
ATOM 691 O O . PHE A 1 87 ? 18.969 23.312 -3.139 1 90.69 87 PHE A O 1
ATOM 698 N N . LYS A 1 88 ? 20.625 23.062 -4.691 1 89.62 88 LYS A N 1
ATOM 699 C CA . LYS A 1 88 ? 19.719 23.391 -5.793 1 89.62 88 LYS A CA 1
ATOM 700 C C . LYS A 1 88 ? 18.766 22.234 -6.082 1 89.62 88 LYS A C 1
ATOM 702 O O . LYS A 1 88 ? 19.047 21.094 -5.746 1 89.62 88 LYS A O 1
ATOM 707 N N . PHE A 1 89 ? 17.531 22.375 -6.531 1 90.06 89 PHE A N 1
ATOM 708 C CA . PHE A 1 89 ? 16.531 21.438 -7.004 1 90.06 89 PHE A CA 1
ATOM 709 C C . PHE A 1 89 ? 15.961 20.625 -5.848 1 90.06 89 PHE A C 1
ATOM 711 O O . PHE A 1 89 ? 15.773 19.406 -5.965 1 90.06 89 PHE A O 1
ATOM 718 N N . LYS A 1 90 ? 15.812 21.188 -4.742 1 92.56 90 LYS A N 1
ATOM 719 C CA . LYS A 1 90 ? 15.25 20.562 -3.547 1 92.56 90 LYS A CA 1
ATOM 720 C C . LYS A 1 90 ? 13.875 19.969 -3.828 1 92.56 90 LYS A C 1
ATOM 722 O O . LYS A 1 90 ? 13.57 18.859 -3.402 1 92.56 90 LYS A O 1
ATOM 727 N N . ASN A 1 91 ? 13.156 20.656 -4.57 1 90.44 91 ASN A N 1
ATOM 728 C CA . ASN A 1 91 ? 11.805 20.188 -4.891 1 90.44 91 ASN A CA 1
ATOM 729 C C . ASN A 1 91 ? 11.828 18.922 -5.738 1 90.44 91 ASN A C 1
ATOM 731 O O . ASN A 1 91 ? 11.031 18.016 -5.523 1 90.44 91 ASN A O 1
ATOM 735 N N . VAL A 1 92 ? 12.711 18.891 -6.641 1 88.44 92 VAL A N 1
ATOM 736 C CA . VAL A 1 92 ? 12.859 17.719 -7.488 1 88.44 92 VAL A CA 1
ATOM 737 C C . VAL A 1 92 ? 13.32 16.531 -6.648 1 88.44 92 VAL A C 1
ATOM 739 O O . VAL A 1 92 ? 12.828 15.414 -6.82 1 88.44 92 VAL A O 1
ATOM 742 N N . PHE A 1 93 ? 14.234 16.828 -5.73 1 92.38 93 PHE A N 1
ATOM 743 C CA . PHE A 1 93 ? 14.734 15.789 -4.828 1 92.38 93 PHE A CA 1
ATOM 744 C C . PHE A 1 93 ? 13.602 15.227 -3.977 1 92.38 93 PHE A C 1
ATOM 746 O O . PHE A 1 93 ? 13.477 14.008 -3.838 1 92.38 93 PHE A O 1
ATOM 753 N N . MET A 1 94 ? 12.781 16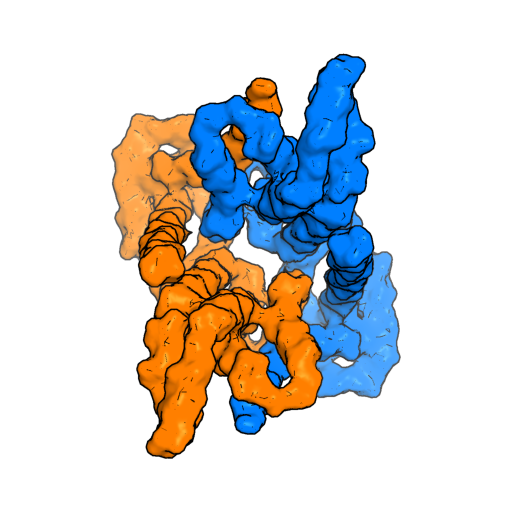.078 -3.504 1 92.38 94 MET A N 1
ATOM 754 C CA . MET A 1 94 ? 11.648 15.641 -2.688 1 92.38 94 MET A CA 1
ATOM 755 C C . MET A 1 94 ? 10.688 14.789 -3.502 1 92.38 94 MET A C 1
ATOM 757 O O . MET A 1 94 ? 10.195 13.758 -3.018 1 92.38 94 MET A O 1
ATOM 761 N N . GLY A 1 95 ? 10.453 15.172 -4.703 1 88.25 95 GLY A N 1
ATOM 762 C CA . GLY A 1 95 ? 9.617 14.391 -5.598 1 88.25 95 GLY A CA 1
ATOM 763 C C . GLY A 1 95 ? 10.164 12.992 -5.852 1 88.25 95 GLY A C 1
ATOM 764 O O . GLY A 1 95 ? 9.406 12.023 -5.848 1 88.25 95 GLY A O 1
ATOM 765 N N . PHE A 1 96 ? 11.414 12.93 -5.98 1 89.56 96 PHE A N 1
ATOM 766 C CA . PHE A 1 96 ? 12.078 11.664 -6.23 1 89.56 96 PHE A CA 1
ATOM 767 C C . PHE A 1 96 ? 11.93 10.727 -5.035 1 89.56 96 PHE A C 1
ATOM 769 O O . PHE A 1 96 ? 11.758 9.516 -5.203 1 89.56 96 PHE A O 1
ATOM 776 N N . MET A 1 97 ? 11.992 11.312 -3.871 1 92.75 97 MET A N 1
ATOM 777 C CA . MET A 1 97 ? 11.922 10.531 -2.643 1 92.75 97 MET A CA 1
ATOM 778 C C . MET A 1 97 ? 10.531 9.938 -2.457 1 92.75 97 MET A C 1
ATOM 780 O O . MET A 1 97 ? 10.391 8.836 -1.917 1 92.75 97 MET A O 1
ATOM 784 N N . VAL A 1 98 ? 9.539 10.555 -2.998 1 91.12 98 VAL A N 1
ATOM 785 C CA . VAL A 1 98 ? 8.164 10.117 -2.762 1 91.12 98 VAL A CA 1
ATOM 786 C C . VAL A 1 98 ? 7.664 9.312 -3.961 1 91.12 98 VAL A C 1
ATOM 788 O O . VAL A 1 98 ? 6.641 8.625 -3.873 1 91.12 98 VAL A O 1
ATOM 791 N N . MET A 1 99 ? 8.352 9.266 -5.043 1 88.69 99 MET A N 1
ATOM 792 C CA . MET A 1 99 ? 7.961 8.688 -6.324 1 88.69 99 MET A CA 1
ATOM 793 C C . MET A 1 99 ? 7.602 7.211 -6.168 1 88.69 99 MET A C 1
ATOM 795 O O . MET A 1 99 ? 6.613 6.746 -6.738 1 88.69 99 MET A O 1
ATOM 799 N N . PRO A 1 100 ? 8.359 6.383 -5.406 1 90.69 100 PRO A N 1
ATOM 800 C CA . PRO A 1 100 ? 8.039 4.961 -5.305 1 90.69 100 PRO A CA 1
ATOM 801 C C . PRO A 1 100 ? 6.641 4.711 -4.746 1 90.69 100 PRO A C 1
ATOM 803 O O . PRO A 1 100 ? 6.016 3.693 -5.066 1 90.69 100 PRO A O 1
ATOM 806 N N . MET A 1 101 ? 6.16 5.629 -3.99 1 88.5 101 MET A N 1
ATOM 807 C CA . MET A 1 101 ? 4.832 5.457 -3.406 1 88.5 101 MET A CA 1
ATOM 808 C C . MET A 1 101 ? 3.744 5.719 -4.441 1 88.5 101 MET A C 1
ATOM 810 O O . MET A 1 101 ? 2.596 5.312 -4.258 1 88.5 101 MET A O 1
ATOM 814 N N . VAL A 1 102 ? 4.125 6.398 -5.496 1 84.94 102 VAL A N 1
ATOM 815 C CA . VAL A 1 102 ? 3.17 6.797 -6.523 1 84.94 102 VAL A CA 1
ATOM 816 C C . VAL A 1 102 ? 3.168 5.773 -7.656 1 84.94 102 VAL A C 1
ATOM 818 O O . VAL A 1 102 ? 2.131 5.527 -8.281 1 84.94 102 VAL A O 1
ATOM 821 N N . ILE A 1 103 ? 4.254 5.172 -7.895 1 89.94 103 ILE A N 1
ATOM 822 C CA . ILE A 1 103 ? 4.395 4.184 -8.961 1 89.94 103 ILE A CA 1
ATOM 823 C C . ILE A 1 103 ? 3.688 2.891 -8.555 1 89.94 103 ILE A C 1
ATOM 825 O O . ILE A 1 103 ? 3.854 2.408 -7.434 1 89.94 103 ILE A O 1
ATOM 829 N N . PRO A 1 104 ? 2.875 2.361 -9.461 1 91.69 104 PRO A N 1
ATOM 830 C CA . PRO A 1 104 ? 2.273 1.06 -9.164 1 91.69 104 PRO A CA 1
ATOM 831 C C . PRO A 1 104 ? 3.311 0.003 -8.781 1 91.69 104 PRO A C 1
ATOM 833 O O . PRO A 1 104 ? 4.344 -0.119 -9.445 1 91.69 104 PRO A O 1
ATOM 836 N N . VAL A 1 105 ? 3.07 -0.699 -7.797 1 94.5 105 VAL A N 1
ATOM 837 C CA . VAL A 1 105 ? 4.035 -1.639 -7.234 1 94.5 105 VAL A CA 1
ATOM 838 C C . VAL A 1 105 ? 4.367 -2.717 -8.266 1 94.5 105 VAL A C 1
ATOM 840 O O . VAL A 1 105 ? 5.504 -3.184 -8.336 1 94.5 105 VAL A O 1
ATOM 843 N N . ILE A 1 106 ? 3.41 -3.037 -9.039 1 93.62 106 ILE A N 1
ATOM 844 C CA . ILE A 1 106 ? 3.623 -4.062 -10.062 1 93.62 106 ILE A CA 1
ATOM 845 C C . ILE A 1 106 ? 4.699 -3.6 -11.039 1 93.62 106 ILE A C 1
ATOM 847 O O . ILE A 1 106 ? 5.504 -4.406 -11.508 1 93.62 106 ILE A O 1
ATOM 851 N N . ILE A 1 107 ? 4.691 -2.342 -11.336 1 93.5 107 ILE A N 1
ATOM 852 C CA . ILE A 1 107 ? 5.699 -1.789 -12.234 1 93.5 107 ILE A CA 1
ATOM 853 C C . ILE A 1 107 ? 7.074 -1.86 -11.578 1 93.5 107 ILE A C 1
ATOM 855 O O . ILE A 1 107 ? 8.055 -2.258 -12.211 1 93.5 107 ILE A O 1
ATOM 859 N N . ILE A 1 108 ? 7.105 -1.481 -10.344 1 95.44 108 ILE A N 1
ATOM 860 C CA . ILE A 1 108 ? 8.344 -1.582 -9.586 1 95.44 108 ILE A CA 1
ATOM 861 C C . ILE A 1 108 ? 8.836 -3.029 -9.586 1 95.44 108 ILE A C 1
ATOM 863 O O . ILE A 1 108 ? 10.023 -3.287 -9.773 1 95.44 108 ILE A O 1
ATOM 867 N N . SER A 1 109 ? 7.91 -3.918 -9.422 1 96.25 109 SER A N 1
ATOM 868 C CA . SER A 1 109 ? 8.242 -5.34 -9.359 1 96.25 109 SER A CA 1
ATOM 869 C C . SER A 1 109 ? 8.828 -5.828 -10.68 1 96.25 109 SER A C 1
ATOM 871 O O . SER A 1 109 ? 9.867 -6.5 -10.695 1 96.25 109 SER A O 1
ATOM 873 N N . VAL A 1 110 ? 8.227 -5.488 -11.758 1 93.56 110 VAL A N 1
ATOM 874 C CA . VAL A 1 110 ? 8.711 -5.867 -13.086 1 93.56 110 VAL A CA 1
ATOM 875 C C . VAL A 1 110 ? 10.086 -5.254 -13.328 1 93.56 110 VAL A C 1
ATOM 877 O O . VAL A 1 110 ? 11 -5.934 -13.805 1 93.56 110 VAL A O 1
ATOM 880 N N . ALA A 1 111 ? 10.18 -4.02 -12.984 1 94.75 111 ALA A N 1
ATOM 881 C CA . ALA A 1 111 ? 11.43 -3.289 -13.195 1 94.75 111 ALA A CA 1
ATOM 882 C C . ALA A 1 111 ? 12.578 -3.916 -12.406 1 94.75 111 ALA A C 1
ATOM 884 O O . ALA A 1 111 ? 13.664 -4.133 -12.945 1 94.75 111 ALA A O 1
ATOM 885 N N . LEU A 1 112 ? 12.328 -4.215 -11.203 1 95.81 112 LEU A N 1
ATOM 886 C CA . LEU A 1 112 ? 13.367 -4.793 -10.352 1 95.81 112 LEU A CA 1
ATOM 887 C C . LEU A 1 112 ? 13.734 -6.195 -10.82 1 95.81 112 LEU A C 1
ATOM 889 O O . LEU A 1 112 ? 14.906 -6.574 -10.805 1 95.81 112 LEU A O 1
ATOM 893 N N . TYR A 1 113 ? 12.719 -6.973 -11.188 1 94.69 113 TYR A N 1
ATOM 894 C CA . TYR A 1 113 ? 13.016 -8.312 -11.688 1 94.69 113 TYR A CA 1
ATOM 895 C C . TYR A 1 113 ? 13.961 -8.25 -12.883 1 94.69 113 TYR A C 1
ATOM 897 O O . TYR A 1 113 ? 14.977 -8.953 -12.914 1 94.69 113 TYR A O 1
ATOM 905 N N . ASN A 1 114 ? 13.641 -7.367 -13.836 1 90.62 114 ASN A N 1
ATOM 906 C CA . ASN A 1 114 ? 14.422 -7.262 -15.062 1 90.62 114 ASN A CA 1
ATOM 907 C C . ASN A 1 114 ? 15.836 -6.758 -14.789 1 90.62 114 ASN A C 1
ATOM 909 O O . ASN A 1 114 ? 16.781 -7.152 -15.469 1 90.62 114 ASN A O 1
ATOM 913 N N . SER A 1 115 ? 15.961 -5.926 -13.852 1 92.69 115 SER A N 1
ATOM 914 C CA . SER A 1 115 ? 17.266 -5.34 -13.539 1 92.69 115 SER A CA 1
ATOM 915 C C . SER A 1 115 ? 18.094 -6.258 -12.648 1 92.69 115 SER A C 1
ATOM 917 O O . SER A 1 115 ? 19.312 -6.336 -12.789 1 92.69 115 SER A O 1
ATOM 919 N N . PHE A 1 116 ? 17.453 -6.988 -11.75 1 94.88 116 PHE A N 1
ATOM 920 C CA . PHE A 1 116 ? 18.156 -7.777 -10.742 1 94.88 116 PHE A CA 1
ATOM 921 C C . PHE A 1 116 ? 18.516 -9.156 -11.289 1 94.88 116 PHE A C 1
ATOM 923 O O . PHE A 1 116 ? 19.484 -9.766 -10.859 1 94.88 116 PHE A O 1
ATOM 930 N N . ALA A 1 117 ? 17.719 -9.625 -12.172 1 92.88 117 ALA A N 1
ATOM 931 C CA . ALA A 1 117 ? 17.906 -10.984 -12.68 1 92.88 117 ALA A CA 1
ATOM 932 C C . ALA A 1 117 ? 19.297 -11.156 -13.289 1 92.88 117 ALA A C 1
ATOM 934 O O . ALA A 1 117 ? 20.062 -12.047 -12.891 1 92.88 117 ALA A O 1
ATOM 935 N N . PRO A 1 118 ? 19.75 -10.203 -14.203 1 92.06 118 PRO A N 1
ATOM 936 C CA . PRO A 1 118 ? 21.094 -10.359 -14.781 1 92.06 118 PRO A CA 1
ATOM 937 C C . PRO A 1 118 ? 22.203 -10.211 -13.734 1 92.06 118 PRO A C 1
ATOM 939 O O . PRO A 1 118 ? 23.328 -10.672 -13.953 1 92.06 118 PRO A O 1
ATOM 942 N N . LEU A 1 119 ? 21.875 -9.602 -12.641 1 94.88 119 LEU A N 1
ATOM 943 C CA . LEU A 1 119 ? 22.859 -9.383 -11.586 1 94.88 119 LEU A CA 1
ATOM 944 C C . LEU A 1 119 ? 22.797 -10.5 -10.547 1 94.88 119 LEU A C 1
ATOM 946 O O . LEU A 1 119 ? 23.469 -10.422 -9.508 1 94.88 119 LEU A O 1
ATOM 950 N N . LYS A 1 120 ? 21.938 -11.492 -10.75 1 96.75 120 LYS A N 1
ATOM 951 C CA . LYS A 1 120 ? 21.766 -12.641 -9.859 1 96.75 120 LYS A CA 1
ATOM 952 C C . LYS A 1 120 ? 21.297 -12.195 -8.477 1 96.75 120 LYS A C 1
ATOM 954 O O . LYS A 1 120 ? 21.75 -12.742 -7.465 1 96.75 120 LYS A O 1
ATOM 959 N N . LEU A 1 121 ? 20.469 -11.195 -8.492 1 96.69 121 LEU A N 1
ATOM 960 C CA . LEU A 1 121 ? 19.938 -10.68 -7.238 1 96.69 121 LEU A CA 1
ATOM 961 C C . LEU A 1 121 ? 18.516 -11.188 -6.996 1 96.69 121 LEU A C 1
ATOM 963 O O . LEU A 1 121 ? 17.922 -10.891 -5.961 1 96.69 121 LEU A O 1
ATOM 967 N N . THR A 1 122 ? 18 -11.977 -7.918 1 95.75 122 THR A N 1
ATOM 968 C CA . THR A 1 122 ? 16.734 -12.68 -7.672 1 95.75 122 THR A CA 1
ATOM 969 C C . THR A 1 122 ? 16.984 -13.938 -6.844 1 95.75 122 THR A C 1
ATOM 971 O O . THR A 1 122 ? 18.078 -14.477 -6.836 1 95.75 122 THR A O 1
ATOM 974 N N . ASN A 1 123 ? 16 -14.312 -6.094 1 97.5 123 ASN A N 1
ATOM 975 C CA . ASN A 1 123 ? 16.109 -15.461 -5.199 1 97.5 123 ASN A CA 1
ATOM 976 C C . ASN A 1 123 ? 17.219 -15.266 -4.168 1 97.5 123 ASN A C 1
ATOM 978 O O . ASN A 1 123 ? 18 -16.188 -3.918 1 97.5 123 ASN A O 1
ATOM 982 N N . THR A 1 124 ? 17.391 -14.023 -3.785 1 98.38 124 THR A N 1
ATOM 983 C CA . THR A 1 124 ? 18.328 -13.695 -2.727 1 98.38 124 THR A CA 1
ATOM 984 C C . THR A 1 124 ? 17.688 -12.773 -1.695 1 98.38 124 THR A C 1
ATOM 986 O O . THR A 1 124 ? 16.828 -11.961 -2.033 1 98.38 124 THR A O 1
ATOM 989 N N . ILE A 1 125 ? 18.172 -12.914 -0.469 1 98.31 125 ILE A N 1
ATOM 990 C CA . ILE A 1 125 ? 17.672 -12.07 0.615 1 98.31 125 ILE A CA 1
ATOM 991 C C . ILE A 1 125 ? 18.047 -10.617 0.347 1 98.31 125 ILE A C 1
ATOM 993 O O . ILE A 1 125 ? 17.188 -9.727 0.461 1 98.31 125 ILE A O 1
ATOM 997 N N . PRO A 1 126 ? 19.25 -10.297 -0.145 1 98.44 126 PRO A N 1
ATOM 998 C CA . PRO A 1 126 ? 19.578 -8.906 -0.433 1 98.44 126 PRO A CA 1
ATOM 999 C C . PRO A 1 126 ? 18.688 -8.297 -1.511 1 98.44 126 PRO A C 1
ATOM 1001 O O . PRO A 1 126 ? 18.312 -7.121 -1.417 1 98.44 126 PRO A O 1
ATOM 1004 N N . GLY A 1 127 ? 18.375 -9.078 -2.562 1 98.19 127 GLY A N 1
ATOM 1005 C CA . GLY A 1 127 ? 17.469 -8.57 -3.588 1 98.19 127 GLY A CA 1
ATOM 1006 C C . GLY A 1 127 ? 16.109 -8.172 -3.045 1 98.19 127 GLY A C 1
ATOM 1007 O O . GLY A 1 127 ? 15.594 -7.102 -3.375 1 98.19 127 GLY A O 1
ATOM 1008 N N . ILE A 1 128 ? 15.555 -9.008 -2.174 1 98.69 128 ILE A N 1
ATOM 1009 C CA . ILE A 1 128 ? 14.25 -8.742 -1.58 1 98.69 128 ILE A CA 1
ATOM 1010 C C . ILE A 1 128 ? 14.344 -7.539 -0.646 1 98.69 128 ILE A C 1
ATOM 1012 O O . ILE A 1 128 ? 13.484 -6.656 -0.67 1 98.69 128 ILE A O 1
ATOM 1016 N N . VAL A 1 129 ? 15.422 -7.434 0.113 1 98.75 129 VAL A N 1
ATOM 1017 C CA . VAL A 1 129 ? 15.625 -6.332 1.047 1 98.75 129 VAL A CA 1
ATOM 1018 C C . VAL A 1 129 ? 15.711 -5.016 0.28 1 98.75 129 VAL A C 1
ATOM 1020 O O . VAL A 1 129 ? 15.109 -4.02 0.677 1 98.75 129 VAL A O 1
ATOM 1023 N N . LEU A 1 130 ? 16.406 -5.027 -0.807 1 98.25 130 LEU A N 1
ATOM 1024 C CA . LEU A 1 130 ? 16.531 -3.816 -1.611 1 98.25 130 LEU A CA 1
ATOM 1025 C C . LEU A 1 130 ? 15.188 -3.402 -2.18 1 98.25 130 LEU A C 1
ATOM 1027 O O . LEU A 1 130 ? 14.852 -2.215 -2.195 1 98.25 130 LEU A O 1
ATOM 1031 N N . GLY A 1 131 ? 14.43 -4.395 -2.676 1 98.12 131 GLY A N 1
ATOM 1032 C CA . GLY A 1 131 ? 13.102 -4.102 -3.172 1 98.12 131 GLY A CA 1
ATOM 1033 C C . GLY A 1 131 ? 12.18 -3.52 -2.113 1 98.12 131 GLY A C 1
ATOM 1034 O O . GLY A 1 131 ? 11.516 -2.508 -2.346 1 98.12 131 GLY A O 1
ATOM 1035 N N . HIS A 1 132 ? 12.195 -4.137 -0.927 1 98.5 132 HIS A N 1
ATOM 1036 C CA . HIS A 1 132 ? 11.367 -3.65 0.174 1 98.5 132 HIS A CA 1
ATOM 1037 C C . HIS A 1 132 ? 11.836 -2.281 0.652 1 98.5 132 HIS A C 1
ATOM 1039 O O . HIS A 1 132 ? 11.023 -1.438 1.034 1 98.5 132 HIS A O 1
ATOM 1045 N N . THR A 1 133 ? 13.102 -2.064 0.623 1 98.38 133 THR A N 1
ATOM 1046 C CA . THR A 1 133 ? 13.656 -0.779 1.031 1 98.38 133 THR A CA 1
ATOM 1047 C C . THR A 1 133 ? 13.156 0.34 0.123 1 98.38 133 THR A C 1
ATOM 1049 O O . THR A 1 133 ? 12.773 1.411 0.6 1 98.38 133 THR A O 1
ATOM 1052 N N . LEU A 1 134 ? 13.172 0.057 -1.137 1 97.62 134 LEU A N 1
ATOM 1053 C CA . LEU A 1 134 ? 12.695 1.048 -2.096 1 97.62 134 LEU A CA 1
ATOM 1054 C C . LEU A 1 134 ? 11.266 1.472 -1.775 1 97.62 134 LEU A C 1
ATOM 1056 O O . LEU A 1 134 ? 10.922 2.652 -1.881 1 97.62 134 LEU A O 1
ATOM 1060 N N . LEU A 1 135 ? 10.461 0.562 -1.326 1 97.06 135 LEU A N 1
ATOM 1061 C CA . LEU A 1 135 ? 9.062 0.837 -1.005 1 97.06 135 LEU A CA 1
ATOM 1062 C C . LEU A 1 135 ? 8.945 1.581 0.321 1 97.06 135 LEU A C 1
ATOM 1064 O O . LEU A 1 135 ? 8.031 2.385 0.508 1 97.06 135 LEU A O 1
ATOM 1068 N N . ALA A 1 136 ? 9.859 1.359 1.206 1 97.88 136 ALA A N 1
ATOM 1069 C CA . ALA A 1 136 ? 9.75 1.862 2.574 1 97.88 136 ALA A CA 1
ATOM 1070 C C . ALA A 1 136 ? 10.344 3.266 2.689 1 97.88 136 ALA A C 1
ATOM 1072 O O . ALA A 1 136 ? 9.969 4.027 3.584 1 97.88 136 ALA A O 1
ATOM 1073 N N . ILE A 1 137 ? 11.188 3.66 1.817 1 97.69 137 ILE A N 1
ATOM 1074 C CA . ILE A 1 137 ? 11.969 4.883 1.922 1 97.69 137 ILE A CA 1
ATOM 1075 C C . ILE A 1 137 ? 11.047 6.094 1.97 1 97.69 137 ILE A C 1
ATOM 1077 O O . ILE A 1 137 ? 11.219 6.984 2.807 1 97.69 137 ILE A O 1
ATOM 1081 N N . PRO A 1 138 ? 10.039 6.16 1.073 1 96.75 138 PRO A N 1
ATOM 1082 C CA . PRO A 1 138 ? 9.203 7.359 1.101 1 96.75 138 PRO A CA 1
ATOM 1083 C C . PRO A 1 138 ? 8.531 7.578 2.455 1 96.75 138 PRO A C 1
ATOM 1085 O O . PRO A 1 138 ? 8.453 8.711 2.934 1 96.75 138 PRO A O 1
ATOM 1088 N N . MET A 1 139 ? 8.133 6.52 3.076 1 95.62 139 MET A N 1
ATOM 1089 C CA . MET A 1 139 ? 7.453 6.629 4.363 1 95.62 139 MET A CA 1
ATOM 1090 C C . MET A 1 139 ? 8.422 7.082 5.449 1 95.62 139 MET A C 1
ATOM 1092 O O . MET A 1 139 ? 8.07 7.91 6.293 1 95.62 139 MET A O 1
ATOM 1096 N N . VAL A 1 140 ? 9.555 6.539 5.406 1 98 140 VAL A N 1
ATOM 1097 C CA . VAL A 1 140 ? 10.57 6.953 6.371 1 98 140 VAL A CA 1
ATOM 1098 C C . VAL A 1 140 ? 10.93 8.422 6.145 1 98 140 VAL A C 1
ATOM 1100 O O . VAL A 1 140 ? 10.977 9.211 7.094 1 98 140 VAL A O 1
ATOM 1103 N N . PHE A 1 141 ? 11.125 8.805 4.941 1 97.88 141 PHE A N 1
ATOM 1104 C CA . PHE A 1 141 ? 11.508 10.156 4.547 1 97.88 141 PHE A CA 1
ATOM 1105 C C . PHE A 1 141 ? 10.477 11.172 5.043 1 97.88 141 PHE A C 1
ATOM 1107 O O . PHE A 1 141 ? 10.828 12.133 5.727 1 97.88 141 PHE A O 1
ATOM 1114 N N . VAL A 1 142 ? 9.242 10.945 4.789 1 96.12 142 VAL A N 1
ATOM 1115 C CA . VAL A 1 142 ? 8.188 11.883 5.141 1 96.12 142 VAL A CA 1
ATOM 1116 C C . VAL A 1 142 ? 8.039 11.945 6.66 1 96.12 142 VAL A C 1
ATOM 1118 O O . VAL A 1 142 ? 7.895 13.031 7.23 1 96.12 142 VAL A O 1
ATOM 1121 N N . THR A 1 143 ? 8.094 10.797 7.32 1 96.19 143 THR A N 1
ATOM 1122 C CA . THR A 1 143 ? 7.922 10.742 8.766 1 96.19 143 THR A CA 1
ATOM 1123 C C . THR A 1 143 ? 9.062 11.469 9.477 1 96.19 143 THR A C 1
ATOM 1125 O O . THR A 1 143 ? 8.828 12.258 10.398 1 96.19 143 THR A O 1
ATOM 1128 N N . VAL A 1 144 ? 10.211 11.281 9.023 1 97.69 144 VAL A N 1
ATOM 1129 C CA . VAL A 1 144 ? 11.367 11.922 9.641 1 97.69 144 VAL A CA 1
ATOM 1130 C C . VAL A 1 144 ? 11.359 13.414 9.336 1 97.69 144 VAL A C 1
ATOM 1132 O O . VAL A 1 144 ? 11.695 14.234 10.203 1 97.69 144 VAL A O 1
ATOM 1135 N N . MET A 1 145 ? 10.977 13.797 8.141 1 96.62 145 MET A N 1
ATOM 1136 C CA . MET A 1 145 ? 10.852 15.211 7.793 1 96.62 145 MET A CA 1
ATOM 1137 C C . MET A 1 145 ? 9.906 15.93 8.758 1 96.62 145 MET A C 1
ATOM 1139 O O . MET A 1 145 ? 10.195 17.047 9.195 1 96.62 145 MET A O 1
ATOM 1143 N N . THR A 1 146 ? 8.875 15.289 9.062 1 94.31 146 THR A N 1
ATOM 1144 C CA . THR A 1 146 ? 7.914 15.867 9.992 1 94.31 146 THR A CA 1
ATOM 1145 C C . THR A 1 146 ? 8.531 16.047 11.375 1 94.31 146 THR A C 1
ATOM 1147 O O . THR A 1 146 ? 8.32 17.078 12.023 1 94.31 146 THR A O 1
ATOM 1150 N N . GLY A 1 147 ? 9.242 15.086 11.773 1 95.38 147 GLY A N 1
ATOM 1151 C CA . GLY A 1 147 ? 9.938 15.195 13.047 1 95.38 147 GLY A CA 1
ATOM 1152 C C . GLY A 1 147 ? 10.977 16.297 13.07 1 95.38 147 GLY A C 1
ATOM 1153 O O . GLY A 1 147 ? 11.125 17 14.07 1 95.38 147 GLY A O 1
ATOM 1154 N N . LEU A 1 148 ? 11.641 16.5 12.008 1 96.5 148 LEU A N 1
ATOM 1155 C CA . LEU A 1 148 ? 12.719 17.469 11.914 1 96.5 148 LEU A CA 1
ATOM 1156 C C . LEU A 1 148 ? 12.172 18.891 11.977 1 96.5 148 LEU A C 1
ATOM 1158 O O . LEU A 1 148 ? 12.867 19.828 12.391 1 96.5 148 LEU A O 1
ATOM 1162 N N . LYS A 1 149 ? 10.984 19.047 11.523 1 93.19 149 LYS A N 1
ATOM 1163 C CA . LYS A 1 149 ? 10.352 20.359 11.562 1 93.19 149 LYS A CA 1
ATOM 1164 C C . LYS A 1 149 ? 10.188 20.844 13 1 93.19 149 LYS A C 1
ATOM 1166 O O . LYS A 1 149 ? 10.148 22.047 13.25 1 93.19 149 LYS A O 1
ATOM 1171 N N . GLY A 1 150 ? 10.188 19.953 13.883 1 90.62 150 GLY A N 1
ATOM 1172 C CA . GLY A 1 150 ? 9.992 20.312 15.281 1 90.62 150 GLY A CA 1
ATOM 1173 C C . GLY A 1 150 ? 11.289 20.547 16.031 1 90.62 150 GLY A C 1
ATOM 1174 O O . GLY A 1 150 ? 11.281 20.922 17.203 1 90.62 150 GLY A O 1
ATOM 1175 N N . VAL A 1 151 ? 12.352 20.406 15.391 1 92.38 151 VAL A N 1
ATOM 1176 C CA . VAL A 1 151 ? 13.648 20.516 16.047 1 92.38 151 VAL A CA 1
ATOM 1177 C C . VAL A 1 151 ? 14.023 21.984 16.234 1 92.38 151 VAL A C 1
ATOM 1179 O O . VAL A 1 151 ? 13.789 22.797 15.344 1 92.38 151 VAL A O 1
ATOM 1182 N N . ASP A 1 152 ? 14.609 22.281 17.359 1 90.38 152 ASP A N 1
ATOM 1183 C CA . ASP A 1 152 ? 15.086 23.641 17.656 1 90.38 152 ASP A CA 1
ATOM 1184 C C . ASP A 1 152 ? 16.406 23.906 16.938 1 90.38 152 ASP A C 1
ATOM 1186 O O . ASP A 1 152 ? 17.469 23.453 17.375 1 90.38 152 ASP A O 1
ATOM 1190 N N . LYS A 1 153 ? 16.359 24.672 16.016 1 90.19 153 LYS A N 1
ATOM 1191 C CA . LYS A 1 153 ? 17.531 24.969 15.203 1 90.19 153 LYS A CA 1
ATOM 1192 C C . LYS A 1 153 ? 18.547 25.797 15.977 1 90.19 153 LYS A C 1
ATOM 1194 O O . LYS A 1 153 ? 19.75 25.766 15.656 1 90.19 153 LYS A O 1
ATOM 1199 N N . ASN A 1 154 ? 18.078 26.469 16.969 1 93.25 154 ASN A N 1
ATOM 1200 C CA . ASN A 1 154 ? 18.984 27.328 17.719 1 93.25 154 ASN A CA 1
ATOM 1201 C C . ASN A 1 154 ? 20.016 26.531 18.516 1 93.25 154 ASN A C 1
ATOM 1203 O O . ASN A 1 154 ? 21.172 26.938 18.625 1 93.25 154 ASN A O 1
ATOM 1207 N N . ILE A 1 155 ? 19.594 25.422 19 1 93.44 155 ILE A N 1
ATOM 1208 C CA . ILE A 1 155 ? 20.516 24.562 19.766 1 93.44 155 ILE A CA 1
ATOM 1209 C C . ILE A 1 155 ? 21.562 23.984 18.828 1 93.44 155 ILE A C 1
ATOM 1211 O O . ILE A 1 155 ? 22.75 23.906 19.188 1 93.44 155 ILE A O 1
ATOM 1215 N N . GLU A 1 156 ? 21.125 23.625 17.688 1 93.62 156 GLU A N 1
ATOM 1216 C CA . GLU A 1 156 ? 22.047 23.094 16.703 1 93.62 156 GLU A CA 1
ATOM 1217 C C . GLU A 1 156 ? 23.078 24.141 16.281 1 93.62 156 GLU A C 1
ATOM 1219 O O . GLU A 1 156 ? 24.281 23.859 16.219 1 93.62 156 GLU A O 1
ATOM 1224 N N . LEU A 1 157 ? 22.609 25.344 16.062 1 92.06 157 LEU A N 1
ATOM 1225 C CA . LEU A 1 157 ? 23.469 26.438 15.641 1 92.06 157 LEU A CA 1
ATOM 1226 C C . LEU A 1 157 ? 24.469 26.797 16.734 1 92.06 157 LEU A C 1
ATOM 1228 O O . LEU A 1 157 ? 25.625 27.094 16.453 1 92.06 157 LEU A O 1
ATOM 1232 N N . ALA A 1 158 ? 23.984 26.797 17.922 1 94.88 158 ALA A N 1
ATOM 1233 C CA . ALA A 1 158 ? 24.859 27.078 19.062 1 94.88 158 ALA A CA 1
ATOM 1234 C C . ALA A 1 158 ? 26 26.078 19.156 1 94.88 158 ALA A C 1
ATOM 1236 O O . ALA A 1 158 ? 27.141 26.453 19.359 1 94.88 158 ALA A O 1
ATOM 1237 N N . ALA A 1 159 ? 25.656 24.828 18.969 1 94.38 159 ALA A N 1
ATOM 1238 C CA . ALA A 1 159 ? 26.672 23.781 19.031 1 94.38 159 ALA A CA 1
ATOM 1239 C C . ALA A 1 159 ? 27.672 23.922 17.891 1 94.38 159 ALA A C 1
ATOM 1241 O O . ALA A 1 159 ? 28.875 23.75 18.109 1 94.38 159 ALA A O 1
ATOM 1242 N N . MET A 1 160 ? 27.172 24.234 16.797 1 92.44 160 MET A N 1
ATOM 1243 C CA . MET A 1 160 ? 28.062 24.438 15.648 1 92.44 160 MET A CA 1
ATOM 1244 C C . MET A 1 160 ? 28.938 25.672 15.844 1 92.44 160 MET A C 1
ATOM 1246 O O . MET A 1 160 ? 30.109 25.672 15.445 1 92.44 160 MET A O 1
ATOM 1250 N N . GLY A 1 161 ? 28.281 26.672 16.406 1 94.31 161 GLY A N 1
ATOM 1251 C CA . GLY A 1 161 ? 29.047 27.859 16.75 1 94.31 161 GLY A CA 1
ATOM 1252 C C . GLY A 1 161 ? 30.188 27.578 17.719 1 94.31 161 GLY A C 1
ATOM 1253 O O . GLY A 1 161 ? 31.219 28.25 17.672 1 94.31 161 GLY A O 1
ATOM 1254 N N . LEU A 1 162 ? 30.062 26.594 18.547 1 95.44 162 LEU A N 1
ATOM 1255 C CA . LEU A 1 162 ? 31.062 26.203 19.516 1 95.44 162 LEU A CA 1
ATOM 1256 C C . LEU A 1 162 ? 32.062 25.234 18.906 1 95.44 162 LEU A C 1
ATOM 1258 O O . LEU A 1 162 ? 32.969 24.75 19.594 1 95.44 162 LEU A O 1
ATOM 1262 N N . GLY A 1 163 ? 31.922 24.891 17.641 1 94.25 163 GLY A N 1
ATOM 1263 C CA . GLY A 1 163 ? 32.938 24.141 16.922 1 94.25 163 GLY A CA 1
ATOM 1264 C C . GLY A 1 163 ? 32.531 22.688 16.656 1 94.25 163 GLY A C 1
ATOM 1265 O O . GLY A 1 163 ? 33.281 21.922 16.078 1 94.25 163 GLY A O 1
ATOM 1266 N N . SER A 1 164 ? 31.359 22.328 17.062 1 94.12 164 SER A N 1
ATOM 1267 C CA . SER A 1 164 ? 30.922 20.953 16.828 1 94.12 164 SER A CA 1
ATOM 1268 C C . SER A 1 164 ? 30.703 20.688 15.344 1 94.12 164 SER A C 1
ATOM 1270 O O . SER A 1 164 ? 30.188 21.547 14.617 1 94.12 164 SER A O 1
ATOM 1272 N N . LYS A 1 165 ? 31.078 19.484 14.953 1 93.69 165 LYS A N 1
ATOM 1273 C CA . LYS A 1 165 ? 30.875 19.062 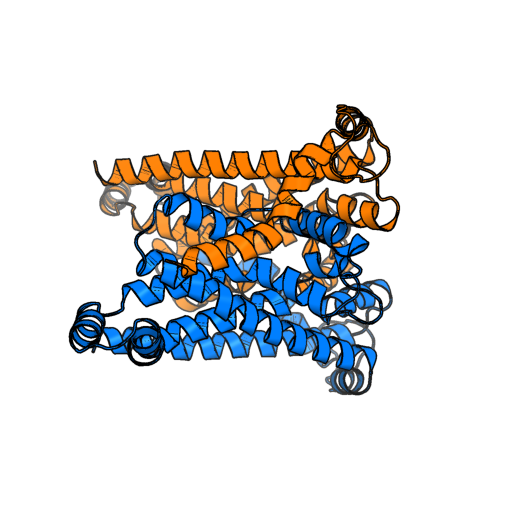13.57 1 93.69 165 LYS A CA 1
ATOM 1274 C C . LYS A 1 165 ? 29.422 18.672 13.312 1 93.69 165 LYS A C 1
ATOM 1276 O O . LYS A 1 165 ? 28.719 18.281 14.234 1 93.69 165 LYS A O 1
ATOM 1281 N N . GLN A 1 166 ? 29.016 18.766 12.07 1 89.94 166 GLN A N 1
ATOM 1282 C CA . GLN A 1 166 ? 27.625 18.516 11.68 1 89.94 166 GLN A CA 1
ATOM 1283 C C . GLN A 1 166 ? 27.188 17.109 12.078 1 89.94 166 GLN A C 1
ATOM 1285 O O . GLN A 1 166 ? 26.062 16.906 12.555 1 89.94 166 GLN A O 1
ATOM 1290 N N . ILE A 1 167 ? 28.031 16.172 11.852 1 91 167 ILE A N 1
ATOM 1291 C CA . ILE A 1 167 ? 27.703 14.789 12.156 1 91 167 ILE A CA 1
ATOM 1292 C C . ILE A 1 167 ? 27.5 14.625 13.656 1 91 167 ILE A C 1
ATOM 1294 O O . ILE A 1 167 ? 26.625 13.875 14.094 1 91 167 ILE A O 1
ATOM 1298 N N . SER A 1 168 ? 28.312 15.305 14.43 1 94.44 168 SER A N 1
ATOM 1299 C CA . SER A 1 168 ? 28.172 15.281 15.883 1 94.44 168 SER A CA 1
ATOM 1300 C C . SER A 1 168 ? 26.875 15.938 16.328 1 94.44 168 SER A C 1
ATOM 1302 O O . SER A 1 168 ? 26.188 15.445 17.234 1 94.44 168 SER A O 1
ATOM 1304 N N . VAL A 1 169 ? 26.609 17.031 15.703 1 94.75 169 VAL A N 1
ATOM 1305 C CA . VAL A 1 169 ? 25.391 17.75 16.031 1 94.75 169 VAL A CA 1
ATOM 1306 C C . VAL A 1 169 ? 24.172 16.875 15.711 1 94.75 169 VAL A C 1
ATOM 1308 O O . VAL A 1 169 ? 23.219 16.844 16.484 1 94.75 169 VAL A O 1
ATOM 1311 N N . PHE A 1 170 ? 24.25 16.141 14.594 1 94.88 170 PHE A N 1
ATOM 1312 C CA . PHE A 1 170 ? 23.125 15.273 14.234 1 94.88 170 PHE A CA 1
ATOM 1313 C C . PHE A 1 170 ? 22.906 14.203 15.297 1 94.88 170 PHE A C 1
ATOM 1315 O O . PHE A 1 170 ? 21.797 14.039 15.805 1 94.88 170 PHE A O 1
ATOM 1322 N N . PHE A 1 171 ? 23.922 13.516 15.727 1 95.62 171 PHE A N 1
ATOM 1323 C CA . PHE A 1 171 ? 23.781 12.344 16.594 1 95.62 171 PHE A CA 1
ATOM 1324 C C . PHE A 1 171 ? 23.531 12.773 18.031 1 95.62 171 PHE A C 1
ATOM 1326 O O . PHE A 1 171 ? 22.812 12.078 18.766 1 95.62 171 PHE A O 1
ATOM 1333 N N . ASN A 1 172 ? 23.984 13.961 18.422 1 95.5 172 ASN A N 1
ATOM 1334 C CA . ASN A 1 172 ? 23.938 14.336 19.828 1 95.5 172 ASN A CA 1
ATOM 1335 C C . ASN A 1 172 ? 22.797 15.312 20.109 1 95.5 172 ASN A C 1
ATOM 1337 O O . ASN A 1 172 ? 22.328 15.438 21.25 1 95.5 172 ASN A O 1
ATOM 1341 N N . ILE A 1 173 ? 22.328 15.977 19.125 1 95.62 173 ILE A N 1
ATOM 1342 C CA . ILE A 1 173 ? 21.312 17.016 19.344 1 95.62 173 ILE A CA 1
ATOM 1343 C C . ILE A 1 173 ? 20.062 16.703 18.531 1 95.62 173 ILE A C 1
ATOM 1345 O O . ILE A 1 173 ? 18.984 16.516 19.094 1 95.62 173 ILE A O 1
ATOM 1349 N N . THR A 1 174 ? 20.188 16.531 17.25 1 96.06 174 THR A N 1
ATOM 1350 C CA . THR A 1 174 ? 19.047 16.391 16.359 1 96.06 174 THR A CA 1
ATOM 1351 C C . THR A 1 174 ? 18.359 15.047 16.578 1 96.06 174 THR A C 1
ATOM 1353 O O . THR A 1 174 ? 17.156 15.008 16.844 1 96.06 174 THR A O 1
ATOM 1356 N N . LEU A 1 175 ? 19.109 13.953 16.547 1 96.31 175 LEU A N 1
ATOM 1357 C CA . LEU A 1 175 ? 18.562 12.602 16.594 1 96.31 175 LEU A CA 1
ATOM 1358 C C . LEU A 1 175 ? 17.797 12.367 17.891 1 96.31 175 LEU A C 1
ATOM 1360 O O . LEU A 1 175 ? 16.672 11.844 17.859 1 96.31 175 LEU A O 1
ATOM 1364 N N . PRO A 1 176 ? 18.344 12.82 18.984 1 95.62 176 PRO A N 1
ATOM 1365 C CA . PRO A 1 176 ? 17.594 12.641 20.234 1 95.62 176 PRO A CA 1
ATOM 1366 C C . PRO A 1 176 ? 16.266 13.391 20.234 1 95.62 176 PRO A C 1
ATOM 1368 O O . PRO A 1 176 ? 15.289 12.945 20.859 1 95.62 176 PRO A O 1
ATOM 1371 N N . GLN A 1 177 ? 16.172 14.484 19.531 1 94.5 177 GLN A N 1
ATOM 1372 C CA . GLN A 1 177 ? 14.961 15.289 19.5 1 94.5 177 GLN A CA 1
ATOM 1373 C C . GLN A 1 177 ? 13.906 14.656 18.609 1 94.5 177 GLN A C 1
ATOM 1375 O O . GLN A 1 177 ? 12.711 14.938 18.75 1 94.5 177 GLN A O 1
ATOM 1380 N N . ILE A 1 178 ? 14.344 13.758 17.734 1 96.06 178 ILE A N 1
ATOM 1381 C CA . ILE A 1 178 ? 13.359 13.203 16.812 1 96.06 178 ILE A CA 1
ATOM 1382 C C . ILE A 1 178 ? 13.258 11.688 17 1 96.06 178 ILE A C 1
ATOM 1384 O O . ILE A 1 178 ? 12.891 10.961 16.078 1 96.06 178 ILE A O 1
ATOM 1388 N N . LYS A 1 179 ? 13.602 11.164 18.094 1 95.12 179 LYS A N 1
ATOM 1389 C CA . LYS A 1 179 ? 13.609 9.734 18.359 1 95.12 179 LYS A CA 1
ATOM 1390 C C . LYS A 1 179 ? 12.219 9.125 18.172 1 95.12 179 LYS A C 1
ATOM 1392 O O . LYS A 1 179 ? 12.094 7.988 17.719 1 95.12 179 LYS A O 1
ATOM 1397 N N . ALA A 1 180 ? 11.211 9.828 18.531 1 94.25 180 ALA A N 1
ATOM 1398 C CA . ALA A 1 180 ? 9.852 9.344 18.359 1 94.25 180 ALA A CA 1
ATOM 1399 C C . ALA A 1 180 ? 9.516 9.188 16.875 1 94.25 180 ALA A C 1
ATOM 1401 O O . ALA A 1 180 ? 8.906 8.195 16.469 1 94.25 180 ALA A O 1
ATOM 1402 N N . SER A 1 181 ? 9.953 10.195 16.094 1 96.19 181 SER A N 1
ATOM 1403 C CA . SER A 1 181 ? 9.734 10.125 14.648 1 96.19 181 SER A CA 1
ATOM 1404 C C . SER A 1 181 ? 10.516 8.977 14.023 1 96.19 181 SER A C 1
ATOM 1406 O O . SER A 1 181 ? 10.016 8.297 13.125 1 96.19 181 SER A O 1
ATOM 1408 N N . ILE A 1 182 ? 11.703 8.734 14.523 1 97.62 182 ILE A N 1
ATOM 1409 C CA . ILE A 1 182 ? 12.531 7.641 14.023 1 97.62 182 ILE A CA 1
ATOM 1410 C C . ILE A 1 182 ? 11.859 6.305 14.336 1 97.62 182 ILE A C 1
ATOM 1412 O O . ILE A 1 182 ? 11.805 5.414 13.484 1 97.62 182 ILE A O 1
ATOM 1416 N N . PHE A 1 183 ? 11.391 6.223 15.5 1 96.19 183 PHE A N 1
ATOM 1417 C CA . PHE A 1 183 ? 10.727 4.996 15.914 1 96.19 183 PHE A CA 1
ATOM 1418 C C . PHE A 1 183 ? 9.477 4.754 15.07 1 96.19 183 PHE A C 1
ATOM 1420 O O . PHE A 1 183 ? 9.219 3.629 14.633 1 96.19 183 PHE A O 1
ATOM 1427 N N . SER A 1 184 ? 8.688 5.77 14.836 1 95.06 184 SER A N 1
ATOM 1428 C CA . SER A 1 184 ? 7.512 5.656 13.984 1 95.06 184 SER A CA 1
ATOM 1429 C C . SER A 1 184 ? 7.895 5.246 12.57 1 95.06 184 SER A C 1
ATOM 1431 O O . SER A 1 184 ? 7.234 4.398 11.961 1 95.06 184 SER A O 1
ATOM 1433 N N . ALA A 1 185 ? 8.945 5.867 12.141 1 97.62 185 ALA A N 1
ATOM 1434 C CA . ALA A 1 185 ? 9.438 5.527 10.805 1 97.62 185 ALA A CA 1
ATOM 1435 C C . ALA A 1 185 ? 9.859 4.062 10.734 1 97.62 185 ALA A C 1
ATOM 1437 O O . ALA A 1 185 ? 9.609 3.391 9.727 1 97.62 185 ALA A O 1
ATOM 1438 N N . ALA A 1 186 ? 10.43 3.602 11.781 1 97.56 186 ALA A N 1
ATOM 1439 C CA . ALA A 1 186 ? 10.844 2.203 11.836 1 97.56 186 ALA A CA 1
ATOM 1440 C C . ALA A 1 186 ? 9.641 1.271 11.766 1 97.56 186 ALA A C 1
ATOM 1442 O O . ALA A 1 186 ? 9.672 0.259 11.062 1 97.56 186 ALA A O 1
ATOM 1443 N N . ILE A 1 187 ? 8.648 1.6 12.469 1 95.25 187 ILE A N 1
ATOM 1444 C CA . ILE A 1 187 ? 7.441 0.784 12.492 1 95.25 187 ILE A CA 1
ATOM 1445 C C . ILE A 1 187 ? 6.801 0.773 11.102 1 95.25 187 ILE A C 1
ATOM 1447 O O . ILE A 1 187 ? 6.371 -0.276 10.617 1 95.25 187 ILE A O 1
ATOM 1451 N N . PHE A 1 188 ? 6.777 1.922 10.438 1 93.88 188 PHE A N 1
ATOM 1452 C CA . PHE A 1 188 ? 6.199 2.008 9.102 1 93.88 188 PHE A CA 1
ATOM 1453 C C . PHE A 1 188 ? 7 1.172 8.109 1 93.88 188 PHE A C 1
ATOM 1455 O O . PHE A 1 188 ? 6.426 0.476 7.27 1 93.88 188 PHE A O 1
ATOM 1462 N N . ALA A 1 189 ? 8.297 1.241 8.242 1 97.5 189 ALA A N 1
ATOM 1463 C CA . ALA A 1 189 ? 9.148 0.455 7.355 1 97.5 189 ALA A CA 1
ATOM 1464 C C . ALA A 1 189 ? 8.961 -1.04 7.594 1 97.5 189 ALA A C 1
ATOM 1466 O O . ALA A 1 189 ? 8.891 -1.821 6.641 1 97.5 189 ALA A O 1
ATOM 1467 N N . PHE A 1 190 ? 8.906 -1.395 8.836 1 96.62 190 PHE A N 1
ATOM 1468 C CA . PHE A 1 190 ? 8.672 -2.791 9.188 1 96.62 190 PHE A CA 1
ATOM 1469 C C . PHE A 1 190 ? 7.344 -3.279 8.617 1 96.62 190 PHE A C 1
ATOM 1471 O O . PHE A 1 190 ? 7.281 -4.355 8.016 1 96.62 190 PHE A O 1
ATOM 1478 N N . SER A 1 191 ? 6.344 -2.512 8.789 1 93.69 191 SER A N 1
ATOM 1479 C CA . SER A 1 191 ? 5.012 -2.861 8.305 1 93.69 191 SER A CA 1
ATOM 1480 C C . SER A 1 191 ? 5.004 -3.018 6.785 1 93.69 191 SER A C 1
ATOM 1482 O O . SER A 1 191 ? 4.352 -3.918 6.25 1 93.69 191 SER A O 1
ATOM 1484 N N . THR A 1 192 ? 5.719 -2.164 6.117 1 94.81 192 THR A N 1
ATOM 1485 C CA . THR A 1 192 ? 5.801 -2.207 4.664 1 94.81 192 THR A CA 1
ATOM 1486 C C . THR A 1 192 ? 6.43 -3.516 4.195 1 94.81 192 THR A C 1
ATOM 1488 O O . THR A 1 192 ? 5.98 -4.113 3.215 1 94.81 192 THR A O 1
ATOM 1491 N N . SER A 1 193 ? 7.348 -3.965 4.91 1 97.06 193 SER A N 1
ATOM 1492 C CA . SER A 1 193 ? 8.094 -5.152 4.512 1 97.06 193 SER A CA 1
ATOM 1493 C C . SER A 1 193 ? 7.348 -6.426 4.895 1 97.06 193 SER A C 1
ATOM 1495 O O . SER A 1 193 ? 7.195 -7.336 4.074 1 97.06 193 SER A O 1
ATOM 1497 N N . ILE A 1 194 ? 6.891 -6.469 6.117 1 94.62 194 ILE A N 1
ATOM 1498 C CA . ILE A 1 194 ? 6.324 -7.703 6.648 1 94.62 194 ILE A CA 1
ATOM 1499 C C . ILE A 1 194 ? 5.098 -8.102 5.832 1 94.62 194 ILE A C 1
ATOM 1501 O O . ILE A 1 194 ? 4.793 -9.289 5.695 1 94.62 194 ILE A O 1
ATOM 1505 N N . ASP A 1 195 ? 4.453 -7.164 5.191 1 91.75 195 ASP A N 1
ATOM 1506 C CA . ASP A 1 195 ? 3.191 -7.379 4.488 1 91.75 195 ASP A CA 1
ATOM 1507 C C . ASP A 1 195 ? 3.414 -7.496 2.98 1 91.75 195 ASP A C 1
ATOM 1509 O O . ASP A 1 195 ? 2.479 -7.773 2.229 1 91.75 195 ASP A O 1
ATOM 1513 N N . GLU A 1 196 ? 4.539 -7.297 2.539 1 96.31 196 GLU A N 1
ATOM 1514 C CA . GLU A 1 196 ? 4.785 -7.121 1.111 1 96.31 196 GLU A CA 1
ATOM 1515 C C . GLU A 1 196 ? 4.684 -8.445 0.365 1 96.31 196 GLU A C 1
ATOM 1517 O O . GLU A 1 196 ? 5.316 -9.43 0.753 1 96.31 196 GLU A O 1
ATOM 1522 N N . VAL A 1 197 ? 3.906 -8.516 -0.691 1 95.69 197 VAL A N 1
ATOM 1523 C CA . VAL A 1 197 ? 3.693 -9.742 -1.46 1 95.69 197 VAL A CA 1
ATOM 1524 C C . VAL A 1 197 ? 4.148 -9.531 -2.902 1 95.69 197 VAL A C 1
ATOM 1526 O O . VAL A 1 197 ? 4.863 -10.367 -3.463 1 95.69 197 VAL A O 1
ATOM 1529 N N . THR A 1 198 ? 3.869 -8.422 -3.467 1 95.69 198 THR A N 1
ATOM 1530 C CA . THR A 1 198 ? 3.957 -8.203 -4.906 1 95.69 198 THR A CA 1
ATOM 1531 C C . THR A 1 198 ? 5.414 -8.18 -5.363 1 95.69 198 THR A C 1
ATOM 1533 O O . THR A 1 198 ? 5.809 -8.969 -6.227 1 95.69 198 THR A O 1
ATOM 1536 N N . VAL A 1 199 ? 6.207 -7.375 -4.75 1 96.88 199 VAL A N 1
ATOM 1537 C CA . VAL A 1 199 ? 7.621 -7.316 -5.105 1 96.88 199 VAL A CA 1
ATOM 1538 C C . VAL A 1 199 ? 8.281 -8.664 -4.824 1 96.88 199 VAL A C 1
ATOM 1540 O O . VAL A 1 199 ? 9.078 -9.148 -5.629 1 96.88 199 VAL A O 1
ATOM 1543 N N . THR A 1 200 ? 7.891 -9.242 -3.729 1 97.62 200 THR A N 1
ATOM 1544 C CA . THR A 1 200 ? 8.5 -10.5 -3.309 1 97.62 200 THR A CA 1
ATOM 1545 C C . THR A 1 200 ? 8.141 -11.617 -4.281 1 97.62 200 THR A C 1
ATOM 1547 O O . THR A 1 200 ? 8.961 -12.508 -4.535 1 97.62 200 THR A O 1
ATOM 1550 N N . MET A 1 201 ? 7.004 -11.594 -4.812 1 94.44 201 MET A N 1
ATOM 1551 C CA . MET A 1 201 ? 6.582 -12.625 -5.758 1 94.44 201 MET A CA 1
ATOM 1552 C C . MET A 1 201 ? 7.484 -12.625 -6.988 1 94.44 201 MET A C 1
ATOM 1554 O O . MET A 1 201 ? 7.676 -13.672 -7.621 1 94.44 201 MET A O 1
ATOM 1558 N N . PHE A 1 202 ? 8.016 -11.523 -7.281 1 94.69 202 PHE A N 1
ATOM 1559 C CA . PHE A 1 202 ? 8.867 -11.406 -8.461 1 94.69 202 PHE A CA 1
ATOM 1560 C C . PHE A 1 202 ? 10.32 -11.719 -8.117 1 94.69 202 PHE A C 1
ATOM 1562 O O . PHE A 1 202 ? 11.07 -12.203 -8.961 1 94.69 202 PHE A O 1
ATOM 1569 N N . LEU A 1 203 ? 10.703 -11.469 -6.93 1 96.94 203 LEU A N 1
ATOM 1570 C CA . LEU A 1 203 ? 12.125 -11.508 -6.613 1 96.94 203 LEU A CA 1
ATOM 1571 C C . LEU A 1 203 ? 12.477 -12.773 -5.844 1 96.94 203 LEU A C 1
ATOM 1573 O O . LEU A 1 203 ? 13.641 -13.195 -5.836 1 96.94 203 LEU A O 1
ATOM 1577 N N . ALA A 1 204 ? 11.477 -13.383 -5.207 1 97.06 204 ALA A N 1
ATOM 1578 C CA . ALA A 1 204 ? 11.75 -14.523 -4.34 1 97.06 204 ALA A CA 1
ATOM 1579 C C . ALA A 1 204 ? 11.789 -15.82 -5.141 1 97.06 204 ALA A C 1
ATOM 1581 O O . ALA A 1 204 ? 11.383 -15.852 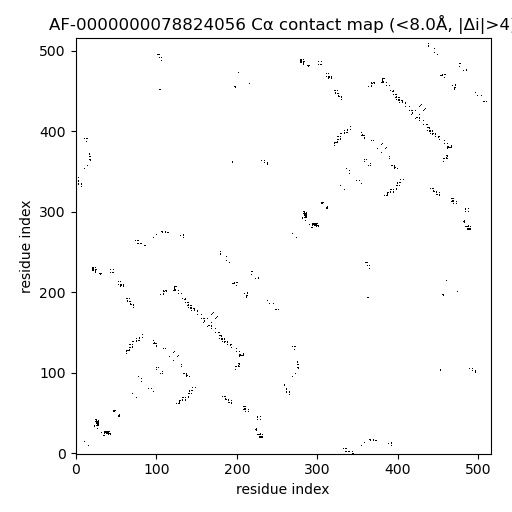-6.305 1 97.06 204 ALA A O 1
ATOM 1582 N N . GLY A 1 205 ? 12.391 -16.844 -4.566 1 94.25 205 GLY A N 1
ATOM 1583 C CA . GLY A 1 205 ? 12.406 -18.219 -5.055 1 94.25 205 GLY A CA 1
ATOM 1584 C C . GLY A 1 205 ? 12.086 -19.234 -3.977 1 94.25 205 GLY A C 1
ATOM 1585 O O . GLY A 1 205 ? 11.445 -18.906 -2.975 1 94.25 205 GLY A O 1
ATOM 1586 N N . SER A 1 206 ? 12.422 -20.422 -4.238 1 90.44 206 SER A N 1
ATOM 1587 C CA . SER A 1 206 ? 12.078 -21.531 -3.352 1 90.44 206 SER A CA 1
ATOM 1588 C C . SER A 1 206 ? 12.742 -21.375 -1.988 1 90.44 206 SER A C 1
ATOM 1590 O O . SER A 1 206 ? 12.148 -21.719 -0.962 1 90.44 206 SER A O 1
ATOM 1592 N N . LYS A 1 207 ? 13.891 -20.719 -1.969 1 92.31 207 LYS A N 1
ATOM 1593 C CA . LYS A 1 207 ? 14.641 -20.656 -0.716 1 92.31 207 LYS A CA 1
ATOM 1594 C C . LYS A 1 207 ? 14.523 -19.281 -0.065 1 92.31 207 LYS A C 1
ATOM 1596 O O . LYS A 1 207 ? 15.055 -19.062 1.025 1 92.31 207 LYS A O 1
ATOM 1601 N N . THR A 1 208 ? 13.812 -18.375 -0.682 1 97.5 208 THR A N 1
ATOM 1602 C CA . THR A 1 208 ? 13.773 -17.016 -0.161 1 97.5 208 THR A CA 1
ATOM 1603 C C . THR A 1 208 ? 12.328 -16.547 0.011 1 97.5 208 THR A C 1
ATOM 1605 O O . THR A 1 208 ? 12.07 -15.352 0.138 1 97.5 208 THR A O 1
ATOM 1608 N N . LYS A 1 209 ? 11.477 -17.5 0.101 1 96.38 209 LYS A N 1
ATOM 1609 C CA . LYS A 1 209 ? 10.055 -17.203 0.239 1 96.38 209 LYS A CA 1
ATOM 1610 C C . LYS A 1 209 ? 9.75 -16.562 1.592 1 96.38 209 LYS A C 1
ATOM 1612 O O . LYS A 1 209 ? 10.273 -17 2.619 1 96.38 209 LYS A O 1
ATOM 1617 N N . THR A 1 210 ? 8.906 -15.523 1.55 1 97.69 210 THR A N 1
ATOM 1618 C CA . THR A 1 210 ? 8.43 -14.898 2.781 1 97.69 210 THR A CA 1
ATOM 1619 C C . THR A 1 210 ? 7.117 -15.523 3.236 1 97.69 210 THR A C 1
ATOM 1621 O O . THR A 1 210 ? 6.531 -16.344 2.52 1 97.69 210 THR A O 1
ATOM 1624 N N . LEU A 1 211 ? 6.746 -15.18 4.41 1 96.38 211 LEU A N 1
ATOM 1625 C CA . LEU A 1 211 ? 5.539 -15.75 5 1 96.38 211 LEU A CA 1
ATOM 1626 C C . LEU A 1 211 ? 4.316 -15.445 4.145 1 96.38 211 LEU A C 1
ATOM 1628 O O . LEU A 1 211 ? 3.525 -16.344 3.84 1 96.38 211 LEU A O 1
ATOM 1632 N N . PRO A 1 212 ? 4.117 -14.203 3.631 1 95.56 212 PRO A N 1
ATOM 1633 C CA . PRO A 1 212 ? 2.943 -13.93 2.803 1 95.56 212 PRO A CA 1
ATOM 1634 C C . PRO A 1 212 ? 2.906 -14.766 1.528 1 95.56 212 PRO A C 1
ATOM 1636 O O . PRO A 1 212 ? 1.839 -15.234 1.121 1 95.56 212 PRO A O 1
ATOM 1639 N N . LEU A 1 213 ? 4.035 -15 0.962 1 94.62 213 LEU A N 1
ATOM 1640 C CA . LEU A 1 213 ? 4.074 -15.836 -0.232 1 94.62 213 LEU A CA 1
ATOM 1641 C C . LEU A 1 213 ? 3.738 -17.281 0.107 1 94.62 213 LEU A C 1
ATOM 1643 O O . LEU A 1 213 ? 3.066 -17.969 -0.669 1 94.62 213 LEU A O 1
ATOM 1647 N N . ALA A 1 214 ? 4.281 -17.703 1.229 1 94.25 214 ALA A N 1
ATOM 1648 C CA . ALA A 1 214 ? 3.941 -19.062 1.681 1 94.25 214 ALA A CA 1
ATOM 1649 C C . ALA A 1 214 ? 2.439 -19.188 1.917 1 94.25 214 ALA A C 1
ATOM 1651 O O . ALA A 1 214 ? 1.848 -20.234 1.613 1 94.25 214 ALA A O 1
ATOM 1652 N N . MET A 1 215 ? 1.833 -18.188 2.457 1 93.69 215 MET A N 1
ATOM 1653 C CA . MET A 1 215 ? 0.392 -18.172 2.689 1 93.69 215 MET A CA 1
ATOM 1654 C C . MET A 1 215 ? -0.373 -18.281 1.374 1 93.69 215 MET A C 1
ATOM 1656 O O . MET A 1 215 ? -1.334 -19.047 1.267 1 93.69 215 MET A O 1
ATOM 1660 N N . TRP A 1 216 ? 0.054 -17.594 0.403 1 90.44 216 TRP A N 1
ATOM 1661 C CA . TRP A 1 216 ? -0.564 -17.641 -0.917 1 90.44 216 TRP A CA 1
ATOM 1662 C C . TRP A 1 216 ? -0.454 -19.047 -1.513 1 90.44 216 TRP A C 1
ATOM 1664 O O . TRP A 1 216 ? -1.439 -19.594 -2.01 1 90.44 216 TRP A O 1
ATOM 1674 N N . GLU A 1 217 ? 0.719 -19.594 -1.45 1 89.38 217 GLU A N 1
ATOM 1675 C CA . GLU A 1 217 ? 0.94 -20.906 -2.025 1 89.38 217 GLU A CA 1
ATOM 1676 C C . GLU A 1 217 ? 0.127 -21.969 -1.291 1 89.38 217 GLU A C 1
ATOM 1678 O O . GLU A 1 217 ? -0.376 -22.906 -1.909 1 89.38 217 GLU A O 1
ATOM 1683 N N . SER A 1 218 ? 0.051 -21.766 -0.003 1 88.25 218 SER A N 1
ATOM 1684 C CA . SER A 1 218 ? -0.693 -22.734 0.801 1 88.25 218 SER A CA 1
ATOM 1685 C C . SER A 1 218 ? -2.178 -22.719 0.454 1 88.25 218 SER A C 1
ATOM 1687 O O . SER A 1 218 ? -2.834 -23.75 0.453 1 88.25 218 SER A O 1
ATOM 1689 N N . MET A 1 219 ? -2.738 -21.625 0.154 1 85.62 219 MET A N 1
ATOM 1690 C CA . MET A 1 219 ? -4.152 -21.484 -0.178 1 85.62 219 MET A CA 1
ATOM 1691 C C . MET A 1 219 ? -4.469 -22.156 -1.511 1 85.62 219 MET A C 1
ATOM 1693 O O . MET A 1 219 ? -5.594 -22.594 -1.736 1 85.62 219 MET A O 1
ATOM 1697 N N . LYS A 1 220 ? -3.529 -22.266 -2.35 1 81.5 220 LYS A N 1
ATOM 1698 C CA . LYS A 1 220 ? -3.717 -22.891 -3.662 1 81.5 220 LYS A CA 1
ATOM 1699 C C . LYS A 1 220 ? -3.652 -24.406 -3.574 1 81.5 220 LYS A C 1
ATOM 1701 O O . LYS A 1 220 ? -4.258 -25.109 -4.387 1 81.5 220 LYS A O 1
ATOM 1706 N N . THR A 1 221 ? -2.955 -24.859 -2.635 1 80.38 221 THR A N 1
ATOM 1707 C CA . THR A 1 221 ? -2.715 -26.297 -2.592 1 80.38 221 THR A CA 1
ATOM 1708 C C . THR A 1 221 ? -3.578 -26.953 -1.522 1 80.38 221 THR A C 1
ATOM 1710 O O . THR A 1 221 ? -4.027 -28.094 -1.695 1 80.38 221 THR A O 1
ATOM 1713 N N . SER A 1 222 ? -3.646 -26.344 -0.329 1 76.81 222 SER A N 1
ATOM 1714 C CA . SER A 1 222 ? -4.379 -26.953 0.78 1 76.81 222 SER A CA 1
ATOM 1715 C C . SER A 1 222 ? -4.973 -25.891 1.694 1 76.81 222 SER A C 1
ATOM 1717 O O . SER A 1 222 ? -4.242 -25.078 2.271 1 76.81 222 SER A O 1
ATOM 1719 N N . ILE A 1 223 ? -6.203 -26 1.626 1 76.19 223 ILE A N 1
ATOM 1720 C CA . ILE A 1 223 ? -6.867 -25.062 2.525 1 76.19 223 ILE A CA 1
ATOM 1721 C C . ILE A 1 223 ? -7.074 -25.719 3.891 1 76.19 223 ILE A C 1
ATOM 1723 O O . ILE A 1 223 ? -7.945 -26.578 4.051 1 76.19 223 ILE A O 1
ATOM 1727 N N . THR A 1 224 ? -6.121 -25.516 4.82 1 84.75 224 THR A N 1
ATOM 1728 C CA . THR A 1 224 ? -6.246 -25.984 6.195 1 84.75 224 THR A CA 1
ATOM 1729 C C . THR A 1 224 ? -6.367 -24.812 7.16 1 84.75 224 THR A C 1
ATOM 1731 O O . THR A 1 224 ? -5.953 -23.688 6.84 1 84.75 224 THR A O 1
ATOM 1734 N N . PRO A 1 225 ? -6.867 -25.078 8.32 1 91.12 225 PRO A N 1
ATOM 1735 C CA . PRO A 1 225 ? -7.016 -24 9.305 1 91.12 225 PRO A CA 1
ATOM 1736 C C . PRO A 1 225 ? -5.676 -23.5 9.828 1 91.12 225 PRO A C 1
ATOM 1738 O O . PRO A 1 225 ? -5.633 -22.516 10.578 1 91.12 225 PRO A O 1
ATOM 1741 N N . GLU A 1 226 ? -4.617 -24.141 9.312 1 92.31 226 GLU A N 1
ATOM 1742 C CA . GLU A 1 226 ? -3.287 -23.641 9.641 1 92.31 226 GLU A CA 1
ATOM 1743 C C . GLU A 1 226 ? -3.119 -22.188 9.188 1 92.31 226 GLU A C 1
ATOM 1745 O O . GLU A 1 226 ? -2.463 -21.391 9.859 1 92.31 226 GLU A O 1
ATOM 1750 N N . ILE A 1 227 ? -3.74 -21.891 8.125 1 92.69 227 ILE A N 1
ATOM 1751 C CA . ILE A 1 227 ? -3.643 -20.547 7.566 1 92.69 227 ILE A CA 1
ATOM 1752 C C . ILE A 1 227 ? -4.305 -19.547 8.508 1 92.69 227 ILE A C 1
ATOM 1754 O O . ILE A 1 227 ? -3.857 -18.406 8.625 1 92.69 227 ILE A O 1
ATOM 1758 N N . ALA A 1 228 ? -5.34 -19.969 9.188 1 94.31 228 ALA A N 1
ATOM 1759 C CA . ALA A 1 228 ? -6.004 -19.109 10.164 1 94.31 228 ALA A CA 1
ATOM 1760 C C . ALA A 1 228 ? -5.094 -18.844 11.359 1 94.31 228 ALA A C 1
ATOM 1762 O O . ALA A 1 228 ? -5.062 -17.719 11.875 1 94.31 228 ALA A O 1
ATOM 1763 N N . ALA A 1 229 ? -4.379 -19.828 11.75 1 95.38 229 ALA A N 1
ATOM 1764 C CA . ALA A 1 229 ? -3.434 -19.656 12.852 1 95.38 229 ALA A CA 1
ATOM 1765 C C . ALA A 1 229 ? -2.314 -18.703 12.461 1 95.38 229 ALA A C 1
ATOM 1767 O O . ALA A 1 229 ? -1.977 -17.797 13.227 1 95.38 229 ALA A O 1
ATOM 1768 N N . VAL A 1 230 ? -1.766 -18.906 11.289 1 94.69 230 VAL A N 1
ATOM 1769 C CA . VAL A 1 230 ? -0.708 -18.047 10.781 1 94.69 230 VAL A CA 1
ATOM 1770 C C . VAL A 1 230 ? -1.221 -16.609 10.688 1 94.69 230 VAL A C 1
ATOM 1772 O O . VAL A 1 230 ? -0.529 -15.664 11.078 1 94.69 230 VAL A O 1
ATOM 1775 N N . SER A 1 231 ? -2.404 -16.406 10.164 1 94.56 231 SER A N 1
ATOM 1776 C CA . SER A 1 231 ? -3.029 -15.094 10.047 1 94.56 231 SER A CA 1
ATOM 1777 C C . SER A 1 231 ? -3.197 -14.438 11.414 1 94.56 231 SER A C 1
ATOM 1779 O O . SER A 1 231 ? -2.916 -13.25 11.57 1 94.56 231 SER A O 1
ATOM 1781 N N . THR A 1 232 ? -3.621 -15.211 12.336 1 95 232 THR A N 1
ATOM 1782 C CA . THR A 1 232 ? -3.854 -14.695 13.68 1 95 232 THR A CA 1
ATOM 1783 C C . THR A 1 232 ? -2.541 -14.242 14.32 1 95 232 THR A C 1
ATOM 1785 O O . THR A 1 232 ? -2.496 -13.219 15 1 95 232 THR A O 1
ATOM 1788 N N . ILE A 1 233 ? -1.517 -15 14.078 1 94.44 233 ILE A N 1
ATOM 1789 C CA . ILE A 1 233 ? -0.193 -14.617 14.555 1 94.44 233 ILE A CA 1
ATOM 1790 C C . ILE A 1 233 ? 0.206 -13.273 13.945 1 94.44 233 ILE A C 1
ATOM 1792 O O . ILE A 1 233 ? 0.649 -12.375 14.664 1 94.44 233 ILE A O 1
ATOM 1796 N N . LEU A 1 234 ? 0.031 -13.156 12.664 1 92.81 234 LEU A N 1
ATOM 1797 C CA . LEU A 1 234 ? 0.383 -11.93 11.961 1 92.81 234 LEU A CA 1
ATOM 1798 C C . LEU A 1 234 ? -0.482 -10.766 12.438 1 92.81 234 LEU A C 1
ATOM 1800 O O . LEU A 1 234 ? -0.004 -9.633 12.555 1 92.81 234 LEU A O 1
ATOM 1804 N N . ILE A 1 235 ? -1.757 -11 12.68 1 91.69 235 ILE A N 1
ATOM 1805 C CA . ILE A 1 235 ? -2.643 -9.992 13.242 1 91.69 235 ILE A CA 1
ATOM 1806 C C . ILE A 1 235 ? -2.1 -9.516 14.586 1 91.69 235 ILE A C 1
ATOM 1808 O O . ILE A 1 235 ? -2.045 -8.32 14.859 1 91.69 235 ILE A O 1
ATOM 1812 N N . GLY A 1 236 ? -1.701 -10.43 15.438 1 92.19 236 GLY A N 1
ATOM 1813 C CA . GLY A 1 236 ? -1.119 -10.102 16.719 1 92.19 236 GLY A CA 1
ATOM 1814 C C . GLY A 1 236 ? 0.104 -9.211 16.625 1 92.19 236 GLY A C 1
ATOM 1815 O O . GLY A 1 236 ? 0.231 -8.227 17.359 1 92.19 236 GLY A O 1
ATOM 1816 N N . ILE A 1 237 ? 0.963 -9.523 15.656 1 91.25 237 ILE A N 1
ATOM 1817 C CA . ILE A 1 237 ? 2.17 -8.734 15.43 1 91.25 237 ILE A CA 1
ATOM 1818 C C . ILE A 1 237 ? 1.789 -7.324 14.992 1 91.25 237 ILE A C 1
ATOM 1820 O O . ILE A 1 237 ? 2.332 -6.344 15.5 1 91.25 237 ILE A O 1
ATOM 1824 N N . THR A 1 238 ? 0.827 -7.25 14.133 1 87.75 238 THR A N 1
ATOM 1825 C CA . THR A 1 238 ? 0.382 -5.961 13.617 1 87.75 238 THR A CA 1
ATOM 1826 C C . THR A 1 238 ? -0.248 -5.121 14.719 1 87.75 238 THR A C 1
ATOM 1828 O O . THR A 1 238 ? 0.041 -3.928 14.844 1 87.75 238 THR A O 1
ATOM 1831 N N . LEU A 1 239 ? -1.072 -5.684 15.531 1 87.56 239 LEU A N 1
ATOM 1832 C CA . LEU A 1 239 ? -1.713 -4.984 16.641 1 87.56 239 LEU A CA 1
ATOM 1833 C C . LEU A 1 239 ? -0.68 -4.52 17.656 1 87.56 239 LEU A C 1
ATOM 1835 O O . LEU A 1 239 ? -0.807 -3.436 18.234 1 87.56 239 LEU A O 1
ATOM 1839 N N . MET A 1 240 ? 0.27 -5.328 17.891 1 91.06 240 MET A N 1
ATOM 1840 C CA . MET A 1 240 ? 1.345 -4.957 18.812 1 91.06 240 MET A CA 1
ATOM 1841 C C . MET A 1 240 ? 2.096 -3.732 18.297 1 91.06 240 MET A C 1
ATOM 1843 O O . MET A 1 240 ? 2.395 -2.816 19.062 1 91.06 240 MET A O 1
ATOM 1847 N N . MET A 1 241 ? 2.383 -3.74 17.031 1 88.5 241 MET A N 1
ATOM 1848 C CA . MET A 1 241 ? 3.068 -2.6 16.438 1 88.5 241 MET A CA 1
ATOM 1849 C C . MET A 1 241 ? 2.23 -1.332 16.562 1 88.5 241 MET A C 1
ATOM 1851 O O . MET A 1 241 ? 2.76 -0.26 16.859 1 88.5 241 MET A O 1
ATOM 1855 N N . LEU A 1 242 ? 0.966 -1.463 16.375 1 82.75 242 LEU A N 1
ATOM 1856 C CA . LEU A 1 242 ? 0.057 -0.329 16.516 1 82.75 242 LEU A CA 1
ATOM 1857 C C . LEU A 1 242 ? 0.03 0.181 17.953 1 82.75 242 LEU A C 1
ATOM 1859 O O . LEU A 1 242 ? -0.001 1.392 18.172 1 82.75 242 LEU A O 1
ATOM 1863 N N . PHE A 1 243 ? -0.006 -0.738 18.812 1 87.56 243 PHE A N 1
ATOM 1864 C CA . PHE A 1 243 ? -0.021 -0.384 20.234 1 87.56 243 PHE A CA 1
ATOM 1865 C C . PHE A 1 243 ? 1.247 0.37 20.609 1 87.56 243 PHE A C 1
ATOM 1867 O O . PHE A 1 243 ? 1.184 1.398 21.297 1 87.56 243 PHE A O 1
ATOM 1874 N N . ILE A 1 244 ? 2.295 -0.09 20.125 1 89.25 244 ILE A N 1
ATOM 1875 C CA . ILE A 1 244 ? 3.578 0.542 20.406 1 89.25 244 ILE A CA 1
ATOM 1876 C C . ILE A 1 244 ? 3.623 1.932 19.781 1 89.25 244 ILE A C 1
ATOM 1878 O O . ILE A 1 244 ? 4.098 2.885 20.391 1 89.25 244 ILE A O 1
ATOM 1882 N N . GLN A 1 245 ? 3.115 2.025 18.594 1 83.5 245 GLN A N 1
ATOM 1883 C CA . GLN A 1 245 ? 3.068 3.312 17.906 1 83.5 245 GLN A CA 1
ATOM 1884 C C . GLN A 1 245 ? 2.203 4.312 18.672 1 83.5 245 GLN A C 1
ATOM 1886 O O . GLN A 1 245 ? 2.531 5.5 18.75 1 83.5 245 GLN A O 1
ATOM 1891 N N . GLY A 1 246 ? 1.092 3.883 19.219 1 83.31 246 GLY A N 1
ATOM 1892 C CA . GLY A 1 246 ? 0.205 4.723 20 1 83.31 246 GLY A CA 1
ATOM 1893 C C . GLY A 1 246 ? 0.848 5.234 21.281 1 83.31 246 GLY A C 1
ATOM 1894 O O . GLY A 1 246 ? 0.642 6.387 21.672 1 83.31 246 GLY A O 1
ATOM 1895 N N . LEU A 1 247 ? 1.678 4.449 21.844 1 83.38 247 LEU A N 1
ATOM 1896 C CA . LEU A 1 247 ? 2.361 4.836 23.078 1 83.38 247 LEU A CA 1
ATOM 1897 C C . LEU A 1 247 ? 3.404 5.914 22.797 1 83.38 247 LEU A C 1
ATOM 1899 O O . LEU A 1 247 ? 3.605 6.812 23.625 1 83.38 247 LEU A O 1
ATOM 1903 N N . VAL A 1 248 ? 3.986 5.848 21.672 1 79.5 248 VAL A N 1
ATOM 1904 C CA . VAL A 1 248 ? 5.051 6.777 21.312 1 79.5 248 VAL A CA 1
ATOM 1905 C C . VAL A 1 248 ? 4.453 8.125 20.922 1 79.5 248 VAL A C 1
ATOM 1907 O O . VAL A 1 248 ? 4.945 9.18 21.344 1 79.5 248 VAL A O 1
ATOM 1910 N N . LYS A 1 249 ? 3.422 8.141 20.062 1 71.62 249 LYS A N 1
ATOM 1911 C CA . LYS A 1 249 ? 2.762 9.375 19.656 1 71.62 249 LYS A CA 1
ATOM 1912 C C . LYS A 1 249 ? 2.145 10.094 20.859 1 71.62 249 LYS A C 1
ATOM 1914 O O . LYS A 1 249 ? 2.176 11.32 20.938 1 71.62 249 LYS A O 1
ATOM 1919 N N . GLY A 1 250 ? 1.506 9.375 21.719 1 62.81 250 GLY A N 1
ATOM 1920 C CA . GLY A 1 250 ? 0.926 9.953 22.906 1 62.81 250 GLY A CA 1
ATOM 1921 C C . GLY A 1 250 ? 1.949 10.641 23.797 1 62.81 250 GLY A C 1
ATOM 1922 O O . GLY A 1 250 ? 1.665 11.68 24.391 1 62.81 250 GLY A O 1
ATOM 1923 N N . LYS A 1 251 ? 3.059 10.18 23.781 1 58.84 251 LYS A N 1
ATOM 1924 C CA . LYS A 1 251 ? 4.102 10.766 24.609 1 58.84 251 LYS A CA 1
ATOM 1925 C C . LYS A 1 251 ? 4.617 12.07 24.016 1 58.84 251 LYS A C 1
ATOM 1927 O O . LYS A 1 251 ? 4.953 13.008 24.75 1 58.84 251 LYS A O 1
ATOM 1932 N N . ASN A 1 252 ? 4.605 12.133 22.656 1 57.78 252 ASN A N 1
ATOM 1933 C CA . ASN A 1 252 ? 5.125 13.336 22.016 1 57.78 252 ASN A CA 1
ATOM 1934 C C . ASN A 1 252 ? 4.129 14.492 22.109 1 57.78 252 ASN A C 1
ATOM 1936 O O . ASN A 1 252 ? 4.527 15.656 22.203 1 57.78 252 ASN A O 1
ATOM 1940 N N . THR A 1 253 ? 2.869 14.203 21.859 1 50.06 253 THR A N 1
ATOM 1941 C CA . THR A 1 253 ? 1.889 15.266 22.031 1 50.06 253 THR A CA 1
ATOM 1942 C C . THR A 1 253 ? 1.93 15.812 23.469 1 50.06 253 THR A C 1
ATOM 1944 O O . THR A 1 253 ? 1.802 17.016 23.672 1 50.06 253 THR A O 1
ATOM 1947 N N . LYS A 1 254 ? 2.123 15.023 24.375 1 49.91 254 LYS A N 1
ATOM 1948 C CA . LYS A 1 254 ? 2.215 15.492 25.75 1 49.91 254 LYS A CA 1
ATOM 1949 C C . LYS A 1 254 ? 3.5 16.281 25.969 1 49.91 254 LYS A C 1
ATOM 1951 O O . LYS A 1 254 ? 3.508 17.266 26.719 1 49.91 254 LYS A O 1
ATOM 1956 N N . ALA A 1 255 ? 4.484 15.938 25.297 1 50.19 255 ALA A N 1
ATOM 1957 C CA . ALA A 1 255 ? 5.758 16.625 25.484 1 50.19 255 ALA A CA 1
ATOM 1958 C C . ALA A 1 255 ? 5.723 18.031 24.875 1 50.19 255 ALA A C 1
ATOM 1960 O O . ALA A 1 255 ? 6.293 18.969 25.438 1 50.19 255 ALA A O 1
ATOM 1961 N N . ASN A 1 256 ? 5.023 18.094 23.75 1 45.59 256 ASN A N 1
ATOM 1962 C CA . ASN A 1 256 ? 4.938 19.422 23.156 1 45.59 256 ASN A CA 1
ATOM 1963 C C . ASN A 1 256 ? 3.982 20.328 23.938 1 45.59 256 ASN A C 1
ATOM 1965 O O . ASN A 1 256 ? 3.996 21.547 23.781 1 45.59 256 ASN A O 1
ATOM 1969 N N . GLU A 1 257 ? 3.006 19.781 24.562 1 45.28 257 GLU A N 1
ATOM 1970 C CA . GLU A 1 257 ? 2.104 20.578 25.391 1 45.28 257 GLU A CA 1
ATOM 1971 C C . GLU A 1 257 ? 2.721 20.891 26.75 1 45.28 257 GLU A C 1
ATOM 1973 O O . GLU A 1 257 ? 2.273 21.812 27.438 1 45.28 257 GLU A O 1
ATOM 1978 N N . ALA A 1 258 ? 3.816 20.297 27.016 1 46.19 258 ALA A N 1
ATOM 1979 C CA . ALA A 1 258 ? 4.453 20.703 28.266 1 46.19 258 ALA A CA 1
ATOM 1980 C C . ALA A 1 258 ? 5.574 21.719 28 1 46.19 258 ALA A C 1
ATOM 1982 O O . ALA A 1 258 ? 6.273 21.625 26.984 1 46.19 258 ALA A O 1
ATOM 1983 N N . MET B 1 1 ? 27.469 18.812 2.029 1 68.62 1 MET B N 1
ATOM 1984 C CA . MET B 1 1 ? 27.312 18.906 0.582 1 68.62 1 MET B CA 1
ATOM 1985 C C . MET B 1 1 ? 27.219 17.516 -0.048 1 68.62 1 MET B C 1
ATOM 1987 O O . MET B 1 1 ? 26.469 17.328 -1.007 1 68.62 1 MET B O 1
ATOM 1991 N N . TRP B 1 2 ? 27.75 16.547 0.717 1 84.88 2 TRP B N 1
ATOM 1992 C CA . TRP B 1 2 ? 27.875 15.242 0.087 1 84.88 2 TRP B CA 1
ATOM 1993 C C . TRP B 1 2 ? 26.641 14.391 0.36 1 84.88 2 TRP B C 1
ATOM 1995 O O . TRP B 1 2 ? 26.359 13.43 -0.365 1 84.88 2 TRP B O 1
ATOM 2005 N N . LEU B 1 3 ? 25.859 14.859 1.247 1 87.94 3 LEU B N 1
ATOM 2006 C CA . LEU B 1 3 ? 24.781 14 1.721 1 87.94 3 LEU B CA 1
ATOM 2007 C C . LEU B 1 3 ? 23.688 13.852 0.66 1 87.94 3 LEU B C 1
ATOM 2009 O O . LEU B 1 3 ? 23.312 12.734 0.303 1 87.94 3 LEU B O 1
ATOM 2013 N N . PRO B 1 4 ? 23.25 14.922 0.102 1 88.81 4 PRO B N 1
ATOM 2014 C CA . PRO B 1 4 ? 22.234 14.766 -0.935 1 88.81 4 PRO B CA 1
ATOM 2015 C C . PRO B 1 4 ? 22.719 13.977 -2.143 1 88.81 4 PRO B C 1
ATOM 2017 O O . PRO B 1 4 ? 21.969 13.219 -2.746 1 88.81 4 PRO B O 1
ATOM 2020 N N . ILE B 1 5 ? 23.969 14.125 -2.418 1 89.56 5 ILE B N 1
ATOM 2021 C CA . ILE B 1 5 ? 24.531 13.438 -3.57 1 89.56 5 ILE B CA 1
ATOM 2022 C C . ILE B 1 5 ? 24.531 11.93 -3.324 1 89.56 5 ILE B C 1
ATOM 2024 O O . ILE B 1 5 ? 24.125 11.156 -4.191 1 89.56 5 ILE B O 1
ATOM 2028 N N . ILE B 1 6 ? 24.875 11.523 -2.166 1 90.25 6 ILE B N 1
ATOM 2029 C CA . ILE B 1 6 ? 24.922 10.109 -1.804 1 90.25 6 ILE B CA 1
ATOM 2030 C C . ILE B 1 6 ? 23.531 9.508 -1.872 1 90.25 6 ILE B C 1
ATOM 2032 O O . ILE B 1 6 ? 23.328 8.438 -2.453 1 90.25 6 ILE B O 1
ATOM 2036 N N . VAL B 1 7 ? 22.578 10.203 -1.384 1 90.06 7 VAL B N 1
ATOM 2037 C CA . VAL B 1 7 ? 21.203 9.703 -1.351 1 90.06 7 VAL B CA 1
ATOM 2038 C C . VAL B 1 7 ? 20.656 9.625 -2.77 1 90.06 7 VAL B C 1
ATOM 2040 O O . VAL B 1 7 ? 20.031 8.625 -3.146 1 90.06 7 VAL B O 1
ATOM 2043 N N . ILE B 1 8 ? 20.969 10.578 -3.521 1 87.44 8 ILE B N 1
ATOM 2044 C CA . ILE B 1 8 ? 20.469 10.633 -4.891 1 87.44 8 ILE B CA 1
ATOM 2045 C C . ILE B 1 8 ? 21.062 9.484 -5.703 1 87.44 8 ILE B C 1
ATOM 2047 O O . ILE B 1 8 ? 20.359 8.828 -6.473 1 87.44 8 ILE B O 1
ATOM 2051 N N . VAL B 1 9 ? 22.297 9.242 -5.492 1 88.94 9 VAL B N 1
ATOM 2052 C CA . VAL B 1 9 ? 22.984 8.195 -6.234 1 88.94 9 VAL B CA 1
ATOM 2053 C C . VAL B 1 9 ? 22.391 6.832 -5.867 1 88.94 9 VAL B C 1
ATOM 2055 O O . VAL B 1 9 ? 22.078 6.027 -6.75 1 88.94 9 VAL B O 1
ATOM 2058 N N . ILE B 1 10 ? 22.141 6.629 -4.645 1 88.38 10 ILE B N 1
ATOM 2059 C CA . ILE B 1 10 ? 21.625 5.348 -4.18 1 88.38 10 ILE B CA 1
ATOM 2060 C C . ILE B 1 10 ? 20.188 5.16 -4.676 1 88.38 10 ILE B C 1
ATOM 2062 O O . ILE B 1 10 ? 19.844 4.098 -5.203 1 88.38 10 ILE B O 1
ATOM 2066 N N . LEU B 1 11 ? 19.453 6.219 -4.656 1 85.62 11 LEU B N 1
ATOM 2067 C CA . LEU B 1 11 ? 18.062 6.133 -5.07 1 85.62 11 LEU B CA 1
ATOM 2068 C C . LEU B 1 11 ? 17.938 6.023 -6.586 1 85.62 11 LEU B C 1
ATOM 2070 O O . LEU B 1 11 ? 17.047 5.344 -7.102 1 85.62 11 LEU B O 1
ATOM 2074 N N . PHE B 1 12 ? 18.797 6.727 -7.199 1 86.38 12 PHE B N 1
ATOM 2075 C CA . PHE B 1 12 ? 18.828 6.629 -8.656 1 86.38 12 PHE B CA 1
ATOM 2076 C C . PHE B 1 12 ? 19.031 5.188 -9.094 1 86.38 12 PHE B C 1
ATOM 2078 O O . PHE B 1 12 ? 18.344 4.699 -10 1 86.38 12 PHE B O 1
ATOM 2085 N N . PHE B 1 13 ? 19.891 4.527 -8.445 1 86.94 13 PHE B N 1
ATOM 2086 C CA . PHE B 1 13 ? 20.188 3.143 -8.805 1 86.94 13 PHE B CA 1
ATOM 2087 C C . PHE B 1 13 ? 18.984 2.244 -8.508 1 86.94 13 PHE B C 1
ATOM 2089 O O . PHE B 1 13 ? 18.734 1.279 -9.227 1 86.94 13 PHE B O 1
ATOM 2096 N N . LEU B 1 14 ? 18.25 2.635 -7.492 1 86.44 14 LEU B N 1
ATOM 2097 C CA . LEU B 1 14 ? 17.125 1.799 -7.105 1 86.44 14 LEU B CA 1
ATOM 2098 C C . LEU B 1 14 ? 15.906 2.109 -7.965 1 86.44 14 LEU B C 1
ATOM 2100 O O . LEU B 1 14 ? 15.086 1.224 -8.234 1 86.44 14 LEU B O 1
ATOM 2104 N N . ILE B 1 15 ? 15.789 3.348 -8.414 1 89.5 15 ILE B N 1
ATOM 2105 C CA . ILE B 1 15 ? 14.602 3.785 -9.141 1 89.5 15 ILE B CA 1
ATOM 2106 C C . ILE B 1 15 ? 14.852 3.684 -10.641 1 89.5 15 ILE B C 1
ATOM 2108 O O . ILE B 1 15 ? 13.906 3.553 -11.422 1 89.5 15 ILE B O 1
ATOM 2112 N N . ALA B 1 16 ? 16.078 3.738 -11.117 1 90.81 16 ALA B N 1
ATOM 2113 C CA . ALA B 1 16 ? 16.469 3.748 -12.523 1 90.81 16 ALA B CA 1
ATOM 2114 C C . ALA B 1 16 ? 15.836 2.586 -13.281 1 90.81 16 ALA B C 1
ATOM 2116 O O . ALA B 1 16 ? 15.383 2.748 -14.414 1 90.81 16 ALA B O 1
ATOM 2117 N N . PRO B 1 17 ? 15.711 1.453 -12.633 1 92.56 17 PRO B N 1
ATOM 2118 C CA . PRO B 1 17 ? 15.117 0.323 -13.352 1 92.56 17 PRO B CA 1
ATOM 2119 C C . PRO B 1 17 ? 13.711 0.618 -13.852 1 92.56 17 PRO B C 1
ATOM 2121 O O . PRO B 1 17 ? 13.32 0.151 -14.93 1 92.56 17 PRO B O 1
ATOM 2124 N N . VAL B 1 18 ? 12.953 1.352 -13.078 1 92.25 18 VAL B N 1
ATOM 2125 C CA . VAL B 1 18 ? 11.586 1.673 -13.461 1 92.25 18 VAL B CA 1
ATOM 2126 C C . VAL B 1 18 ? 11.578 2.506 -14.734 1 92.25 18 VAL B C 1
ATOM 2128 O O . VAL B 1 18 ? 10.812 2.229 -15.664 1 92.25 18 VAL B O 1
ATOM 2131 N N . PHE B 1 19 ? 12.508 3.42 -14.898 1 90.38 19 PHE B N 1
ATOM 2132 C CA . PHE B 1 19 ? 12.539 4.32 -16.047 1 90.38 19 PHE B CA 1
ATOM 2133 C C . PHE B 1 19 ? 13.148 3.627 -17.25 1 90.38 19 PHE B C 1
ATOM 2135 O O . PHE B 1 19 ? 12.922 4.047 -18.391 1 90.38 19 PHE B O 1
ATOM 2142 N N . VAL B 1 20 ? 13.898 2.617 -17.047 1 92.62 20 VAL B N 1
ATOM 2143 C CA . VAL B 1 20 ? 14.516 1.847 -18.109 1 92.62 20 VAL B CA 1
ATOM 2144 C C . VAL B 1 20 ? 13.438 1.093 -18.891 1 92.62 20 VAL B C 1
ATOM 2146 O O . VAL B 1 20 ? 13.633 0.749 -20.062 1 92.62 20 VAL B O 1
ATOM 2149 N N . LEU B 1 21 ? 12.281 0.887 -18.234 1 93.56 21 LEU B N 1
ATOM 2150 C CA . LEU B 1 21 ? 11.195 0.169 -18.891 1 93.56 21 LEU B CA 1
ATOM 2151 C C . LEU B 1 21 ? 10.641 0.977 -20.062 1 93.56 21 LEU B C 1
ATOM 2153 O O . LEU B 1 21 ? 10.156 0.406 -21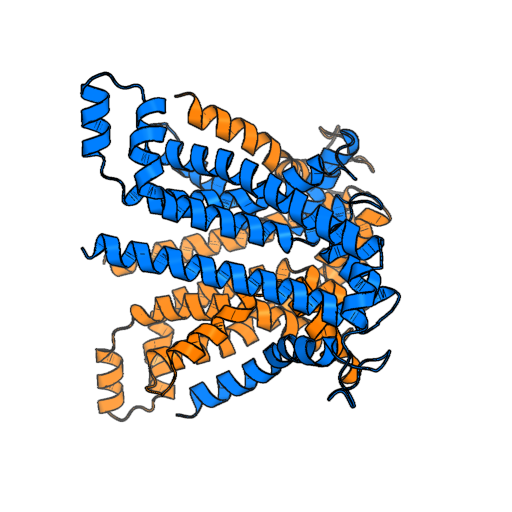.047 1 93.56 21 LEU B O 1
ATOM 2157 N N . ILE B 1 22 ? 10.789 2.273 -20.016 1 94.94 22 ILE B N 1
ATOM 2158 C CA . ILE B 1 22 ? 10.195 3.148 -21.016 1 94.94 22 ILE B CA 1
ATOM 2159 C C . ILE B 1 22 ? 10.938 2.984 -22.344 1 94.94 22 ILE B C 1
ATOM 2161 O O . ILE B 1 22 ? 10.344 2.59 -23.344 1 94.94 22 ILE B O 1
ATOM 2165 N N . PRO B 1 23 ? 12.281 3.178 -22.391 1 95.25 23 PRO B N 1
ATOM 2166 C CA . PRO B 1 23 ? 12.961 2.924 -23.672 1 95.25 23 PRO B CA 1
ATOM 2167 C C . PRO B 1 23 ? 12.898 1.457 -24.094 1 95.25 23 PRO B C 1
ATOM 2169 O O . PRO B 1 23 ? 12.852 1.156 -25.281 1 95.25 23 PRO B O 1
ATOM 2172 N N . LEU B 1 24 ? 12.836 0.516 -23.219 1 94.44 24 LEU B N 1
ATOM 2173 C CA . LEU B 1 24 ? 12.758 -0.908 -23.531 1 94.44 24 LEU B CA 1
ATOM 2174 C C . LEU B 1 24 ? 11.43 -1.248 -24.203 1 94.44 24 LEU B C 1
ATOM 2176 O O . LEU B 1 24 ? 11.344 -2.219 -24.953 1 94.44 24 LEU B O 1
ATOM 2180 N N . SER B 1 25 ? 10.398 -0.443 -23.844 1 96.06 25 SER B N 1
ATOM 2181 C CA . SER B 1 25 ? 9.094 -0.677 -24.438 1 96.06 25 SER B CA 1
ATOM 2182 C C . SER B 1 25 ? 9.117 -0.406 -25.938 1 96.06 25 SER B C 1
ATOM 2184 O O . SER B 1 25 ? 8.203 -0.806 -26.672 1 96.06 25 SER B O 1
ATOM 2186 N N . PHE B 1 26 ? 10.234 0.224 -26.453 1 97.19 26 PHE B N 1
ATOM 2187 C CA . PHE B 1 26 ? 10.344 0.562 -27.875 1 97.19 26 PHE B CA 1
ATOM 2188 C C . PHE B 1 26 ? 11.422 -0.278 -28.547 1 97.19 26 PHE B C 1
ATOM 2190 O O . PHE B 1 26 ? 11.844 0.022 -29.656 1 97.19 26 PHE B O 1
ATOM 2197 N N . THR B 1 27 ? 11.867 -1.296 -27.875 1 95.62 27 THR B N 1
ATOM 2198 C CA . THR B 1 27 ? 12.93 -2.113 -28.453 1 95.62 27 THR B CA 1
ATOM 2199 C C . THR B 1 27 ? 12.43 -2.861 -29.688 1 95.62 27 THR B C 1
ATOM 2201 O O . THR B 1 27 ? 11.258 -3.25 -29.75 1 95.62 27 THR B O 1
ATOM 2204 N N . SER B 1 28 ? 13.328 -3.076 -30.609 1 95.75 28 SER B N 1
ATOM 2205 C CA . SER B 1 28 ? 13 -3.854 -31.812 1 95.75 28 SER B CA 1
ATOM 2206 C C . SER B 1 28 ? 13.289 -5.336 -31.594 1 95.75 28 SER B C 1
ATOM 2208 O O . SER B 1 28 ? 12.898 -6.172 -32.406 1 95.75 28 SER B O 1
ATOM 2210 N N . LEU B 1 29 ? 13.883 -5.621 -30.422 1 94.06 29 LEU B N 1
ATOM 2211 C CA . LEU B 1 29 ? 14.273 -6.996 -30.141 1 94.06 29 LEU B CA 1
ATOM 2212 C C . LEU B 1 29 ? 13.156 -7.742 -29.422 1 94.06 29 LEU B C 1
ATOM 2214 O O . LEU B 1 29 ? 12.25 -7.121 -28.859 1 94.06 29 LEU B O 1
ATOM 2218 N N . SER B 1 30 ? 13.25 -9.039 -29.453 1 91.75 30 SER B N 1
ATOM 2219 C CA . SER B 1 30 ? 12.258 -9.875 -28.781 1 91.75 30 SER B CA 1
ATOM 2220 C C . SER B 1 30 ? 12.711 -10.242 -27.375 1 91.75 30 SER B C 1
ATOM 2222 O O . SER B 1 30 ? 12.07 -11.055 -26.703 1 91.75 30 SER B O 1
ATOM 2224 N N . TYR B 1 31 ? 13.906 -9.664 -27.062 1 87.62 31 TYR B N 1
ATOM 2225 C CA . TYR B 1 31 ? 14.438 -9.883 -25.719 1 87.62 31 TYR B CA 1
ATOM 2226 C C . TYR B 1 31 ? 14.953 -8.578 -25.109 1 87.62 31 TYR B C 1
ATOM 2228 O O . TYR B 1 31 ? 15.086 -7.574 -25.812 1 87.62 31 TYR B O 1
ATOM 2236 N N . PHE B 1 32 ? 15.227 -8.562 -23.844 1 86.56 32 PHE B N 1
ATOM 2237 C CA . PHE B 1 32 ? 15.641 -7.344 -23.156 1 86.56 32 PHE B CA 1
ATOM 2238 C C . PHE B 1 32 ? 17.141 -7.098 -23.344 1 86.56 32 PHE B C 1
ATOM 2240 O O . PHE B 1 32 ? 17.953 -7.957 -23.031 1 86.56 32 PHE B O 1
ATOM 2247 N N . LYS B 1 33 ? 17.469 -6.055 -24 1 87.5 33 LYS B N 1
ATOM 2248 C CA . LYS B 1 33 ? 18.828 -5.539 -24.141 1 87.5 33 LYS B CA 1
ATOM 2249 C C . LYS B 1 33 ? 18.859 -4.02 -24 1 87.5 33 LYS B C 1
ATOM 2251 O O . LYS B 1 33 ? 18.094 -3.316 -24.656 1 87.5 33 LYS B O 1
ATOM 2256 N N . PHE B 1 34 ? 19.688 -3.662 -23.109 1 87.5 34 PHE B N 1
ATOM 2257 C CA . PHE B 1 34 ? 19.75 -2.219 -22.922 1 87.5 34 PHE B CA 1
ATOM 2258 C C . PHE B 1 34 ? 21.141 -1.69 -23.219 1 87.5 34 PHE B C 1
ATOM 2260 O O . PHE B 1 34 ? 22.141 -2.242 -22.75 1 87.5 34 PHE B O 1
ATOM 2267 N N . PRO B 1 35 ? 21.25 -0.623 -23.938 1 90.5 35 PRO B N 1
ATOM 2268 C CA . PRO B 1 35 ? 20.172 0.103 -24.609 1 90.5 35 PRO B CA 1
ATOM 2269 C C . PRO B 1 35 ? 19.641 -0.622 -25.844 1 90.5 35 PRO B C 1
ATOM 2271 O O . PRO B 1 35 ? 20.359 -1.446 -26.422 1 90.5 35 PRO B O 1
ATOM 2274 N N . PRO B 1 36 ? 18.391 -0.285 -26.141 1 94.25 36 PRO B N 1
ATOM 2275 C CA . PRO B 1 36 ? 17.859 -0.906 -27.359 1 94.25 36 PRO B CA 1
ATOM 2276 C C . PRO B 1 36 ? 18.672 -0.539 -28.594 1 94.25 36 PRO B C 1
ATOM 2278 O O . PRO B 1 36 ? 19.047 0.625 -28.781 1 94.25 36 PRO B O 1
ATOM 2281 N N . PRO B 1 37 ? 18.938 -1.483 -29.438 1 94.44 37 PRO B N 1
ATOM 2282 C CA . PRO B 1 37 ? 19.703 -1.194 -30.641 1 94.44 37 PRO B CA 1
ATOM 2283 C C . PRO B 1 37 ? 18.906 -0.369 -31.656 1 94.44 37 PRO B C 1
ATOM 2285 O O . PRO B 1 37 ? 19.5 0.355 -32.469 1 94.44 37 PRO B O 1
ATOM 2288 N N . SER B 1 38 ? 17.641 -0.558 -31.672 1 95.38 38 SER B N 1
ATOM 2289 C CA . SER B 1 38 ? 16.719 0.204 -32.5 1 95.38 38 SER B CA 1
ATOM 2290 C C . SER B 1 38 ? 15.344 0.316 -31.844 1 95.38 38 SER B C 1
ATOM 2292 O O . SER B 1 38 ? 15.055 -0.399 -30.875 1 95.38 38 SER B O 1
ATOM 2294 N N . TYR B 1 39 ? 14.625 1.289 -32.375 1 96.25 39 TYR B N 1
ATOM 2295 C CA . TYR B 1 39 ? 13.336 1.568 -31.734 1 96.25 39 TYR B CA 1
ATOM 2296 C C . TYR B 1 39 ? 12.188 1.14 -32.656 1 96.25 39 TYR B C 1
ATOM 2298 O O . TYR B 1 39 ? 12.289 1.234 -33.875 1 96.25 39 TYR B O 1
ATOM 2306 N N . SER B 1 40 ? 11.172 0.536 -32 1 97 40 SER B N 1
ATOM 2307 C CA . SER B 1 40 ? 9.961 0.082 -32.688 1 97 40 SER B CA 1
ATOM 2308 C C . SER B 1 40 ? 8.734 0.22 -31.797 1 97 40 SER B C 1
ATOM 2310 O O . SER B 1 40 ? 8.859 0.284 -30.578 1 97 40 SER B O 1
ATOM 2312 N N . THR B 1 41 ? 7.555 0.314 -32.438 1 96.94 41 THR B N 1
ATOM 2313 C CA . THR B 1 41 ? 6.301 0.352 -31.688 1 96.94 41 THR B CA 1
ATOM 2314 C C . THR B 1 41 ? 5.617 -1.012 -31.719 1 96.94 41 THR B C 1
ATOM 2316 O O . THR B 1 41 ? 4.43 -1.121 -31.391 1 96.94 41 THR B O 1
ATOM 2319 N N . GLN B 1 42 ? 6.309 -2.092 -32.031 1 97 42 GLN B N 1
ATOM 2320 C CA . GLN B 1 42 ? 5.727 -3.41 -32.281 1 97 42 GLN B CA 1
ATOM 2321 C C . GLN B 1 42 ? 5.078 -3.961 -31.016 1 97 42 GLN B C 1
ATOM 2323 O O . GLN B 1 42 ? 4.07 -4.66 -31.078 1 97 42 GLN B O 1
ATOM 2328 N N . TRP B 1 43 ? 5.621 -3.607 -29.891 1 96.12 43 TRP B N 1
ATOM 2329 C CA . TRP B 1 43 ? 5.121 -4.188 -28.656 1 96.12 43 TRP B CA 1
ATOM 2330 C C . TRP B 1 43 ? 3.832 -3.508 -28.219 1 96.12 43 TRP B C 1
ATOM 2332 O O . TRP B 1 43 ? 3.027 -4.098 -27.484 1 96.12 43 TRP B O 1
ATOM 2342 N N . TYR B 1 44 ? 3.686 -2.271 -28.656 1 96.75 44 TYR B N 1
ATOM 2343 C CA . TYR B 1 44 ? 2.398 -1.617 -28.453 1 96.75 44 TYR B CA 1
ATOM 2344 C C . TYR B 1 44 ? 1.333 -2.217 -29.375 1 96.75 44 TYR B C 1
ATOM 2346 O O . TYR B 1 44 ? 0.194 -2.428 -28.953 1 96.75 44 TYR B O 1
ATOM 2354 N N . HIS B 1 45 ? 1.744 -2.479 -30.578 1 96.5 45 HIS B N 1
ATOM 2355 C CA . HIS B 1 45 ? 0.836 -3.162 -31.484 1 96.5 45 HIS B CA 1
ATOM 2356 C C . HIS B 1 45 ? 0.475 -4.551 -30.969 1 96.5 45 HIS B C 1
ATOM 2358 O O . HIS B 1 45 ? -0.687 -4.961 -31.031 1 96.5 45 HIS B O 1
ATOM 2364 N N . ALA B 1 46 ? 1.417 -5.254 -30.469 1 94.62 46 ALA B N 1
ATOM 2365 C CA . ALA B 1 46 ? 1.186 -6.582 -29.906 1 94.62 46 ALA B CA 1
ATOM 2366 C C . ALA B 1 46 ? 0.225 -6.516 -28.719 1 94.62 46 ALA B C 1
ATOM 2368 O O . ALA B 1 46 ? -0.664 -7.359 -28.594 1 94.62 46 ALA B O 1
ATOM 2369 N N . PHE B 1 47 ? 0.36 -5.566 -27.891 1 93.69 47 PHE B N 1
ATOM 2370 C CA . PHE B 1 47 ? -0.511 -5.379 -26.734 1 93.69 47 PHE B CA 1
ATOM 2371 C C . PHE B 1 47 ? -1.957 -5.184 -27.172 1 93.69 47 PHE B C 1
ATOM 2373 O O . PHE B 1 47 ? -2.861 -5.855 -26.672 1 93.69 47 PHE B O 1
ATOM 2380 N N . PHE B 1 48 ? -2.18 -4.324 -28.172 1 95.69 48 PHE B N 1
ATOM 2381 C CA . PHE B 1 48 ? -3.535 -3.955 -28.547 1 95.69 48 PHE B CA 1
ATOM 2382 C C . PHE B 1 48 ? -4.176 -5.051 -29.406 1 95.69 48 PHE B C 1
ATOM 2384 O O . PHE B 1 48 ? -5.398 -5.105 -29.531 1 95.69 48 PHE B O 1
ATOM 2391 N N . ASN B 1 49 ? -3.357 -5.977 -29.922 1 95.44 49 ASN B N 1
ATOM 2392 C CA . ASN B 1 49 ? -3.879 -7.055 -30.766 1 95.44 49 ASN B CA 1
ATOM 2393 C C . ASN B 1 49 ? -3.957 -8.367 -29.984 1 95.44 49 ASN B C 1
ATOM 2395 O O . ASN B 1 49 ? -4.316 -9.406 -30.547 1 95.44 49 ASN B O 1
ATOM 2399 N N . ASP B 1 50 ? -3.576 -8.359 -28.797 1 93.81 50 ASP B N 1
ATOM 2400 C CA . ASP B 1 50 ? -3.703 -9.516 -27.922 1 93.81 50 ASP B CA 1
ATOM 2401 C C . ASP B 1 50 ? -4.922 -9.383 -27.016 1 93.81 50 ASP B C 1
ATOM 2403 O O . ASP B 1 50 ? -4.938 -8.555 -26.094 1 93.81 50 ASP B O 1
ATOM 2407 N N . SER B 1 51 ? -5.844 -10.242 -27.188 1 92.94 51 SER B N 1
ATOM 2408 C CA . SER B 1 51 ? -7.113 -10.18 -26.469 1 92.94 51 SER B CA 1
ATOM 2409 C C . SER B 1 51 ? -6.914 -10.383 -24.969 1 92.94 51 SER B C 1
ATOM 2411 O O . SER B 1 51 ? -7.641 -9.812 -24.156 1 92.94 51 SER B O 1
ATOM 2413 N N . GLN B 1 52 ? -5.93 -11.125 -24.625 1 91.19 52 GLN B N 1
ATOM 2414 C CA . GLN B 1 52 ? -5.684 -11.352 -23.203 1 91.19 52 GLN B CA 1
ATOM 2415 C C . GLN B 1 52 ? -5.262 -10.055 -22.5 1 91.19 52 GLN B C 1
ATOM 2417 O O . GLN B 1 52 ? -5.793 -9.719 -21.438 1 91.19 52 GLN B O 1
ATOM 2422 N N . TRP B 1 53 ? -4.402 -9.305 -23.172 1 93.94 53 TRP B N 1
ATOM 2423 C CA . TRP B 1 53 ? -3.926 -8.055 -22.594 1 93.94 53 TRP B CA 1
ATOM 2424 C C . TRP B 1 53 ? -5.035 -7.008 -22.578 1 93.94 53 TRP B C 1
ATOM 2426 O O . TRP B 1 53 ? -5.258 -6.359 -21.547 1 93.94 53 TRP B O 1
ATOM 2436 N N . THR B 1 54 ? -5.738 -6.895 -23.656 1 95.75 54 THR B N 1
ATOM 2437 C CA . THR B 1 54 ? -6.738 -5.84 -23.75 1 95.75 54 THR B CA 1
ATOM 2438 C C . THR B 1 54 ? -7.926 -6.129 -22.844 1 95.75 54 THR B C 1
ATOM 2440 O O . THR B 1 54 ? -8.508 -5.211 -22.25 1 95.75 54 THR B O 1
ATOM 2443 N N . GLN B 1 55 ? -8.281 -7.379 -22.688 1 96.75 55 GLN B N 1
ATOM 2444 C CA . GLN B 1 55 ? -9.375 -7.746 -21.797 1 96.75 55 GLN B CA 1
ATOM 2445 C C . GLN B 1 55 ? -9 -7.512 -20.344 1 96.75 55 GLN B C 1
ATOM 2447 O O . GLN B 1 55 ? -9.805 -6.988 -19.562 1 96.75 55 GLN B O 1
ATOM 2452 N N . CYS B 1 56 ? -7.812 -7.902 -19.953 1 97.31 56 CYS B N 1
ATOM 2453 C CA . CYS B 1 56 ? -7.355 -7.684 -18.594 1 97.31 56 CYS B CA 1
ATOM 2454 C C . CYS B 1 56 ? -7.258 -6.195 -18.281 1 97.31 56 CYS B C 1
ATOM 2456 O O . CYS B 1 56 ? -7.59 -5.766 -17.172 1 97.31 56 CYS B O 1
ATOM 2458 N N . PHE B 1 57 ? -6.84 -5.457 -19.281 1 96.69 57 PHE B N 1
ATOM 2459 C CA . PHE B 1 57 ? -6.75 -4.012 -19.125 1 96.69 57 PHE B CA 1
ATOM 2460 C C . PHE B 1 57 ? -8.133 -3.404 -18.906 1 96.69 57 PHE B C 1
ATOM 2462 O O . PHE B 1 57 ? -8.336 -2.625 -17.969 1 96.69 57 PHE B O 1
ATOM 2469 N N . GLY B 1 58 ? -9.047 -3.758 -19.766 1 97.06 58 GLY B N 1
ATOM 2470 C CA . GLY B 1 58 ? -10.414 -3.283 -19.625 1 97.06 58 GLY B CA 1
ATOM 2471 C C . GLY B 1 58 ? -11.055 -3.68 -18.312 1 97.06 58 GLY B C 1
ATOM 2472 O O . GLY B 1 58 ? -11.742 -2.877 -17.688 1 97.06 58 GLY B O 1
ATOM 2473 N N . ARG B 1 59 ? -10.836 -4.871 -17.922 1 98 59 ARG B N 1
ATOM 2474 C CA . ARG B 1 59 ? -11.375 -5.355 -16.656 1 98 59 ARG B CA 1
ATOM 2475 C C . ARG B 1 59 ? -10.805 -4.574 -15.477 1 98 59 ARG B C 1
ATOM 2477 O O . ARG B 1 59 ? -11.531 -4.223 -14.547 1 98 59 ARG B O 1
ATOM 2484 N N . SER B 1 60 ? -9.492 -4.328 -15.523 1 97.75 60 SER B N 1
ATOM 2485 C CA . SER B 1 60 ? -8.867 -3.529 -14.477 1 97.75 60 SER B CA 1
ATOM 2486 C C . SER B 1 60 ? -9.5 -2.145 -14.383 1 97.75 60 SER B C 1
ATOM 2488 O O . SER B 1 60 ? -9.789 -1.662 -13.289 1 97.75 60 SER B O 1
ATOM 2490 N N . LEU B 1 61 ? -9.742 -1.51 -15.539 1 97.38 61 LEU B N 1
ATOM 2491 C CA . LEU B 1 61 ? -10.352 -0.187 -15.562 1 97.38 61 LEU B CA 1
ATOM 2492 C C . LEU B 1 61 ? -11.773 -0.236 -15.008 1 97.38 61 LEU B C 1
ATOM 2494 O O . LEU B 1 61 ? -12.164 0.612 -14.203 1 97.38 61 LEU B O 1
ATOM 2498 N N . GLY B 1 62 ? -12.523 -1.223 -15.438 1 98.38 62 GLY B N 1
ATOM 2499 C CA . GLY B 1 62 ? -13.883 -1.377 -14.953 1 98.38 62 GLY B CA 1
ATOM 2500 C C . GLY B 1 62 ? -13.953 -1.601 -13.453 1 98.38 62 GLY B C 1
ATOM 2501 O O . GLY B 1 62 ? -14.758 -0.964 -12.766 1 98.38 62 GLY B O 1
ATOM 2502 N N . ILE B 1 63 ? -13.148 -2.471 -12.953 1 98.75 63 ILE B N 1
ATOM 2503 C CA . ILE B 1 63 ? -13.094 -2.77 -11.531 1 98.75 63 ILE B CA 1
ATOM 2504 C C . ILE B 1 63 ? -12.688 -1.519 -10.75 1 98.75 63 ILE B C 1
ATOM 2506 O O . ILE B 1 63 ? -13.266 -1.215 -9.703 1 98.75 63 ILE B O 1
ATOM 2510 N N . ALA B 1 64 ? -11.727 -0.798 -11.289 1 98.38 64 ALA B N 1
ATOM 2511 C CA . ALA B 1 64 ? -11.273 0.422 -10.633 1 98.38 64 ALA B CA 1
ATOM 2512 C C . ALA B 1 64 ? -12.398 1.453 -10.547 1 98.38 64 ALA B C 1
ATOM 2514 O O . ALA B 1 64 ? -12.602 2.074 -9.508 1 98.38 64 ALA B O 1
ATOM 2515 N N . VAL B 1 65 ? -13.125 1.611 -11.617 1 98.5 65 VAL B N 1
ATOM 2516 C CA . VAL B 1 65 ? -14.211 2.582 -11.656 1 98.5 65 VAL B CA 1
ATOM 2517 C C . VAL B 1 65 ? -15.297 2.18 -10.664 1 98.5 65 VAL B C 1
ATOM 2519 O O . VAL B 1 65 ? -15.789 3.016 -9.906 1 98.5 65 VAL B O 1
ATOM 2522 N N . LEU B 1 66 ? -15.656 0.929 -10.656 1 98.88 66 LEU B N 1
ATOM 2523 C CA . LEU B 1 66 ? -16.672 0.445 -9.734 1 98.88 66 LEU B CA 1
ATOM 2524 C C . LEU B 1 66 ? -16.203 0.582 -8.289 1 98.88 66 LEU B C 1
ATOM 2526 O O . LEU B 1 66 ? -17 0.921 -7.402 1 98.88 66 LEU B O 1
ATOM 2530 N N . THR B 1 67 ? -14.938 0.31 -8.047 1 98.81 67 THR B N 1
ATOM 2531 C CA . THR B 1 67 ? -14.359 0.475 -6.719 1 98.81 67 THR B CA 1
ATOM 2532 C C . THR B 1 67 ? -14.43 1.934 -6.273 1 98.81 67 THR B C 1
ATOM 2534 O O . THR B 1 67 ? -14.781 2.223 -5.129 1 98.81 67 THR B O 1
ATOM 2537 N N . VAL B 1 68 ? -14.094 2.836 -7.203 1 98.62 68 VAL B N 1
ATOM 2538 C CA . VAL B 1 68 ? -14.148 4.266 -6.906 1 98.62 68 VAL B CA 1
ATOM 2539 C C . VAL B 1 68 ? -15.57 4.652 -6.492 1 98.62 68 VAL B C 1
ATOM 2541 O O . VAL B 1 68 ? -15.758 5.312 -5.469 1 98.62 68 VAL B O 1
ATOM 2544 N N . ILE B 1 69 ? -16.547 4.23 -7.211 1 98.75 69 ILE B N 1
ATOM 2545 C CA . ILE B 1 69 ? -17.938 4.586 -6.957 1 98.75 69 ILE B CA 1
ATOM 2546 C C . ILE B 1 69 ? -18.359 4.086 -5.578 1 98.75 69 ILE B C 1
ATOM 2548 O O . ILE B 1 69 ? -18.859 4.859 -4.758 1 98.75 69 ILE B O 1
ATOM 2552 N N . LEU B 1 70 ? -18.078 2.885 -5.305 1 98.38 70 LEU B N 1
ATOM 2553 C CA . LEU B 1 70 ? -18.516 2.303 -4.039 1 98.38 70 LEU B CA 1
ATOM 2554 C C . LEU B 1 70 ? -17.734 2.902 -2.869 1 98.38 70 LEU B C 1
ATOM 2556 O O . LEU B 1 70 ? -18.312 3.199 -1.822 1 98.38 70 LEU B O 1
ATOM 2560 N N . ALA B 1 71 ? -16.453 3.049 -3.018 1 98.5 71 ALA B N 1
ATOM 2561 C CA . ALA B 1 71 ? -15.617 3.605 -1.953 1 98.5 71 ALA B CA 1
ATOM 2562 C C . ALA B 1 71 ? -15.992 5.059 -1.668 1 98.5 71 ALA B C 1
ATOM 2564 O O . ALA B 1 71 ? -15.992 5.488 -0.514 1 98.5 71 ALA B O 1
ATOM 2565 N N . LEU B 1 72 ? -16.297 5.816 -2.736 1 98.5 72 LEU B N 1
ATOM 2566 C CA . LEU B 1 72 ? -16.703 7.203 -2.545 1 98.5 72 LEU B CA 1
ATOM 2567 C C . LEU B 1 72 ? -18.016 7.281 -1.775 1 98.5 72 LEU B C 1
ATOM 2569 O O . LEU B 1 72 ? -18.156 8.109 -0.877 1 98.5 72 LEU B O 1
ATOM 2573 N N . ILE B 1 73 ? -18.906 6.461 -2.133 1 97.5 73 ILE B N 1
ATOM 2574 C CA . ILE B 1 73 ? -20.203 6.469 -1.473 1 97.5 73 ILE B CA 1
ATOM 2575 C C . ILE B 1 73 ? -20.047 6.113 0.002 1 97.5 73 ILE B C 1
ATOM 2577 O O . ILE B 1 73 ? -20.422 6.887 0.882 1 97.5 73 ILE B O 1
ATOM 2581 N N . LEU B 1 74 ? -19.391 5.043 0.301 1 97.19 74 LEU B N 1
ATOM 2582 C CA . LEU B 1 74 ? -19.297 4.547 1.67 1 97.19 74 LEU B CA 1
ATOM 2583 C C . LEU B 1 74 ? -18.344 5.41 2.496 1 97.19 74 LEU B C 1
ATOM 2585 O O . LEU B 1 74 ? -18.641 5.734 3.648 1 97.19 74 LEU B O 1
ATOM 2589 N N . GLY B 1 75 ? -17.188 5.734 1.907 1 97.75 75 GLY B N 1
ATOM 2590 C CA . GLY B 1 75 ? -16.234 6.57 2.623 1 97.75 75 GLY B CA 1
ATOM 2591 C C . GLY B 1 75 ? -16.766 7.961 2.92 1 97.75 75 GLY B C 1
ATOM 2592 O O . GLY B 1 75 ? -16.531 8.5 4.004 1 97.75 75 GLY B O 1
ATOM 2593 N N . THR B 1 76 ? -17.453 8.539 1.962 1 97.5 76 THR B N 1
ATOM 2594 C CA . THR B 1 76 ? -18.047 9.859 2.158 1 97.5 76 THR B CA 1
ATOM 2595 C C . THR B 1 76 ? -19.156 9.805 3.197 1 97.5 76 THR B C 1
ATOM 2597 O O . THR B 1 76 ? -19.234 10.672 4.074 1 97.5 76 THR B O 1
ATOM 2600 N N . MET B 1 77 ? -20.016 8.805 3.09 1 96.38 77 MET B N 1
ATOM 2601 C CA . MET B 1 77 ? -21.047 8.633 4.098 1 96.38 77 MET B CA 1
ATOM 2602 C C . MET B 1 77 ? -20.453 8.531 5.492 1 96.38 77 MET B C 1
ATOM 2604 O O . MET B 1 77 ? -20.953 9.148 6.434 1 96.38 77 MET B O 1
ATOM 2608 N N . ALA B 1 78 ? -19.406 7.801 5.598 1 96.75 78 ALA B N 1
ATOM 2609 C CA . ALA B 1 78 ? -18.75 7.633 6.891 1 96.75 78 ALA B CA 1
ATOM 2610 C C . ALA B 1 78 ? -18.156 8.945 7.379 1 96.75 78 ALA B C 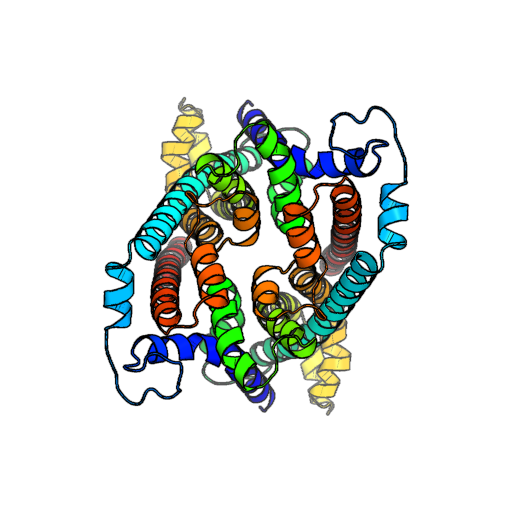1
ATOM 2612 O O . ALA B 1 78 ? -18.297 9.297 8.555 1 96.75 78 ALA B O 1
ATOM 2613 N N . ALA B 1 79 ? -17.5 9.664 6.492 1 97.06 79 ALA B N 1
ATOM 2614 C CA . ALA B 1 79 ? -16.906 10.945 6.855 1 97.06 79 ALA B CA 1
ATOM 2615 C C . ALA B 1 79 ? -17.969 11.938 7.305 1 97.06 79 ALA B C 1
ATOM 2617 O O . ALA B 1 79 ? -17.781 12.664 8.289 1 97.06 79 ALA B O 1
ATOM 2618 N N . VAL B 1 80 ? -19.094 11.969 6.641 1 94.75 80 VAL B N 1
ATOM 2619 C CA . VAL B 1 80 ? -20.203 12.852 6.984 1 94.75 80 VAL B CA 1
ATOM 2620 C C . VAL B 1 80 ? -20.781 12.445 8.336 1 94.75 80 VAL B C 1
ATOM 2622 O O . VAL B 1 80 ? -21.078 13.305 9.172 1 94.75 80 VAL B O 1
ATOM 2625 N N . ALA B 1 81 ? -20.891 11.18 8.508 1 93.94 81 ALA B N 1
ATOM 2626 C CA . ALA B 1 81 ? -21.422 10.695 9.781 1 93.94 81 ALA B CA 1
ATOM 2627 C C . ALA B 1 81 ? -20.562 11.18 10.945 1 93.94 81 ALA B C 1
ATOM 2629 O O . ALA B 1 81 ? -21.078 11.688 11.945 1 93.94 81 ALA B O 1
ATOM 2630 N N . VAL B 1 82 ? -19.328 11.141 10.781 1 94.19 82 VAL B N 1
ATOM 2631 C CA . VAL B 1 82 ? -18.406 11.508 11.852 1 94.19 82 VAL B CA 1
ATOM 2632 C C . VAL B 1 82 ? -18.422 13.023 12.047 1 94.19 82 VAL B C 1
ATOM 2634 O O . VAL B 1 82 ? -18.328 13.5 13.18 1 94.19 82 VAL B O 1
ATOM 2637 N N . THR B 1 83 ? -18.578 13.75 11.008 1 92.19 83 THR B N 1
ATOM 2638 C CA . THR B 1 83 ? -18.422 15.203 11.055 1 92.19 83 THR B CA 1
ATOM 2639 C C . THR B 1 83 ? -19.75 15.883 11.367 1 92.19 83 THR B C 1
ATOM 2641 O O . THR B 1 83 ? -19.766 16.938 12.016 1 92.19 83 THR B O 1
ATOM 2644 N N . LYS B 1 84 ? -20.828 15.266 10.992 1 88.5 84 LYS B N 1
ATOM 2645 C CA . LYS B 1 84 ? -22.078 16.016 11.023 1 88.5 84 LYS B CA 1
ATOM 2646 C C . LYS B 1 84 ? -23.078 15.383 11.992 1 88.5 84 LYS B C 1
ATOM 2648 O O . LYS B 1 84 ? -24.078 16 12.359 1 88.5 84 LYS B O 1
ATOM 2653 N N . VAL B 1 85 ? -22.891 14.172 12.352 1 88.69 85 VAL B N 1
ATOM 2654 C CA . VAL B 1 85 ? -23.844 13.477 13.203 1 88.69 85 VAL B CA 1
ATOM 2655 C C . VAL B 1 85 ? -23.25 13.25 14.586 1 88.69 85 VAL B C 1
ATOM 2657 O O . VAL B 1 85 ? -22.062 12.891 14.703 1 88.69 85 VAL B O 1
ATOM 2660 N N . GLU B 1 86 ? -23.984 13.578 15.562 1 89.06 86 GLU B N 1
ATOM 2661 C CA . GLU B 1 86 ? -23.562 13.258 16.922 1 89.06 86 GLU B CA 1
ATOM 2662 C C . GLU B 1 86 ? -24.016 11.859 17.328 1 89.06 86 GLU B C 1
ATOM 2664 O O . GLU B 1 86 ? -25.188 11.516 17.188 1 89.06 86 GLU B O 1
ATOM 2669 N N . PHE B 1 87 ? -23.062 11.016 17.562 1 90.44 87 PHE B N 1
ATOM 2670 C CA . PHE B 1 87 ? -23.391 9.672 18.031 1 90.44 87 PHE B CA 1
ATOM 2671 C C . PHE B 1 87 ? -22.328 9.156 19 1 90.44 87 PHE B C 1
ATOM 2673 O O . PHE B 1 87 ? -21.234 9.727 19.078 1 90.44 87 PHE B O 1
ATOM 2680 N N . LYS B 1 88 ? -22.766 8.18 19.75 1 89.56 88 LYS B N 1
ATOM 2681 C CA . LYS B 1 88 ? -21.859 7.617 20.75 1 89.56 88 LYS B CA 1
ATOM 2682 C C . LYS B 1 88 ? -20.766 6.785 20.094 1 89.56 88 LYS B C 1
ATOM 2684 O O . LYS B 1 88 ? -20.938 6.305 18.969 1 89.56 88 LYS B O 1
ATOM 2689 N N . PHE B 1 89 ? -19.531 6.66 20.547 1 90 89 PHE B N 1
ATOM 2690 C CA . PHE B 1 89 ? -18.406 5.82 20.156 1 90 89 PHE B CA 1
ATOM 2691 C C . PHE B 1 89 ? -17.812 6.289 18.844 1 90 89 PHE B C 1
ATOM 2693 O O . PHE B 1 89 ? -17.469 5.473 17.984 1 90 89 PHE B O 1
ATOM 2700 N N . LYS B 1 90 ? -17.797 7.52 18.609 1 92.44 90 LYS B N 1
ATOM 2701 C CA . LYS B 1 90 ? -17.234 8.133 17.406 1 92.44 90 LYS B CA 1
ATOM 2702 C C . LYS B 1 90 ? -15.781 7.711 17.203 1 92.44 90 LYS B C 1
ATOM 2704 O O . LYS B 1 90 ? -15.383 7.391 16.078 1 92.44 90 LYS B O 1
ATOM 2709 N N . ASN B 1 91 ? -15.102 7.637 18.234 1 90.44 91 ASN B N 1
ATOM 2710 C CA . ASN B 1 91 ? -13.695 7.262 18.156 1 90.44 91 ASN B CA 1
ATOM 2711 C C . ASN B 1 91 ? -13.523 5.816 17.688 1 90.44 91 ASN B C 1
ATOM 2713 O O . ASN B 1 91 ? -12.641 5.516 16.891 1 90.44 91 ASN B O 1
ATOM 2717 N N . VAL B 1 92 ? -14.352 4.992 18.172 1 88.31 92 VAL B N 1
ATOM 2718 C CA . VAL B 1 92 ? -14.312 3.588 17.781 1 88.31 92 VAL B CA 1
ATOM 2719 C C . VAL B 1 92 ? -14.672 3.457 16.297 1 88.31 92 VAL B C 1
ATOM 2721 O O . VAL B 1 92 ? -14.047 2.693 15.57 1 88.31 92 VAL B O 1
ATOM 2724 N N . PHE B 1 93 ? -15.664 4.246 15.906 1 92.19 93 PHE B N 1
ATOM 2725 C CA . PHE B 1 93 ? -16.078 4.258 14.516 1 92.19 93 PHE B CA 1
ATOM 2726 C C . PHE B 1 93 ? -14.945 4.707 13.602 1 92.19 93 PHE B C 1
ATOM 2728 O O . PHE B 1 93 ? -14.68 4.078 12.578 1 92.19 93 PHE B O 1
ATOM 2735 N N . MET B 1 94 ? -14.258 5.691 14.016 1 92.31 94 MET B N 1
ATOM 2736 C CA . MET B 1 94 ? -13.125 6.195 13.242 1 92.31 94 MET B CA 1
ATOM 2737 C C . MET B 1 94 ? -12.023 5.148 13.141 1 92.31 94 MET B C 1
ATOM 2739 O O . MET B 1 94 ? -11.445 4.953 12.07 1 92.31 94 MET B O 1
ATOM 2743 N N . GLY B 1 95 ? -11.789 4.473 14.195 1 88.25 95 GLY B N 1
ATOM 2744 C CA . GLY B 1 95 ? -10.82 3.393 14.188 1 88.25 95 GLY B CA 1
ATOM 2745 C C . GLY B 1 95 ? -11.172 2.271 13.234 1 88.25 95 GLY B C 1
ATOM 2746 O O . GLY B 1 95 ? -10.312 1.763 12.516 1 88.25 95 GLY B O 1
ATOM 2747 N N . PHE B 1 96 ? -12.391 1.994 13.188 1 89.38 96 PHE B N 1
ATOM 2748 C CA . PHE B 1 96 ? -12.883 0.937 12.312 1 89.38 96 PHE B CA 1
ATOM 2749 C C . PHE B 1 96 ? -12.695 1.312 10.844 1 89.38 96 PHE B C 1
ATOM 2751 O O . PHE B 1 96 ? -12.375 0.459 10.016 1 89.38 96 PHE B O 1
ATOM 2758 N N . MET B 1 97 ? -12.898 2.576 10.578 1 92.62 97 MET B N 1
ATOM 2759 C CA . MET B 1 97 ? -12.805 3.062 9.203 1 92.62 97 MET B CA 1
ATOM 2760 C C . MET B 1 97 ? -11.359 3.004 8.703 1 92.62 97 MET B C 1
ATOM 2762 O O . MET B 1 97 ? -11.117 2.773 7.52 1 92.62 97 MET B O 1
ATOM 2766 N N . VAL B 1 98 ? -10.414 3.068 9.586 1 91.12 98 VAL B N 1
ATOM 2767 C CA . VAL B 1 98 ? -9.016 3.145 9.188 1 91.12 98 VAL B CA 1
ATOM 2768 C C . VAL B 1 98 ? -8.359 1.773 9.336 1 91.12 98 VAL B C 1
ATOM 2770 O O . VAL B 1 98 ? -7.277 1.535 8.797 1 91.12 98 VAL B O 1
ATOM 2773 N N . MET B 1 99 ? -8.984 0.816 9.93 1 88.62 99 MET B N 1
ATOM 2774 C CA . MET B 1 99 ? -8.453 -0.493 10.297 1 88.62 99 MET B CA 1
ATOM 2775 C C . MET B 1 99 ? -7.934 -1.235 9.07 1 88.62 99 MET B C 1
ATOM 2777 O O . MET B 1 99 ? -6.871 -1.856 9.117 1 88.62 99 MET B O 1
ATOM 2781 N N . PRO B 1 100 ? -8.641 -1.242 7.914 1 90.69 100 PRO B N 1
ATOM 2782 C CA . PRO B 1 100 ? -8.164 -2.002 6.754 1 90.69 100 PRO B CA 1
ATOM 2783 C C . PRO B 1 100 ? -6.777 -1.564 6.293 1 90.69 100 PRO B C 1
ATOM 2785 O O . PRO B 1 100 ? -6.023 -2.369 5.738 1 90.69 100 PRO B O 1
ATOM 2788 N N . MET B 1 101 ? -6.445 -0.352 6.559 1 88.56 101 MET B N 1
ATOM 2789 C CA . MET B 1 101 ? -5.141 0.149 6.129 1 88.56 101 MET B CA 1
ATOM 2790 C C . MET B 1 101 ? -4.035 -0.368 7.039 1 88.56 101 MET B C 1
ATOM 2792 O O . MET B 1 101 ? -2.859 -0.348 6.668 1 88.56 101 MET B O 1
ATOM 2796 N N . VAL B 1 102 ? -4.438 -0.82 8.211 1 84.81 102 VAL B N 1
ATOM 2797 C CA . VAL B 1 102 ? -3.473 -1.263 9.211 1 84.81 102 VAL B CA 1
ATOM 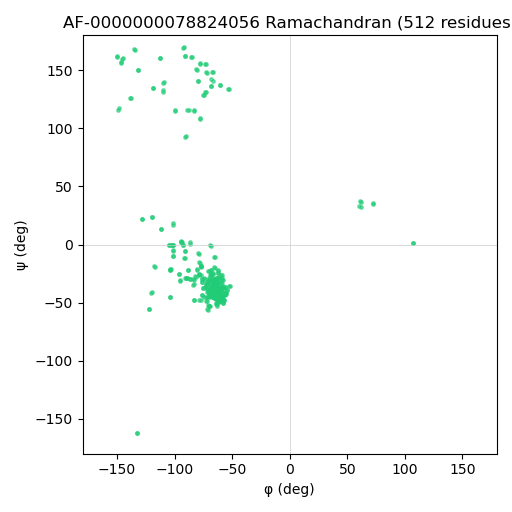2798 C C . VAL B 1 102 ? -3.295 -2.777 9.125 1 84.81 102 VAL B C 1
ATOM 2800 O O . VAL B 1 102 ? -2.209 -3.297 9.391 1 84.81 102 VAL B O 1
ATOM 2803 N N . ILE B 1 103 ? -4.289 -3.453 8.742 1 89.88 103 ILE B N 1
ATOM 2804 C CA . ILE B 1 103 ? -4.258 -4.906 8.625 1 89.88 103 ILE B CA 1
ATOM 2805 C C . ILE B 1 103 ? -3.426 -5.309 7.41 1 89.88 103 ILE B C 1
ATOM 2807 O O . ILE B 1 103 ? -3.602 -4.754 6.32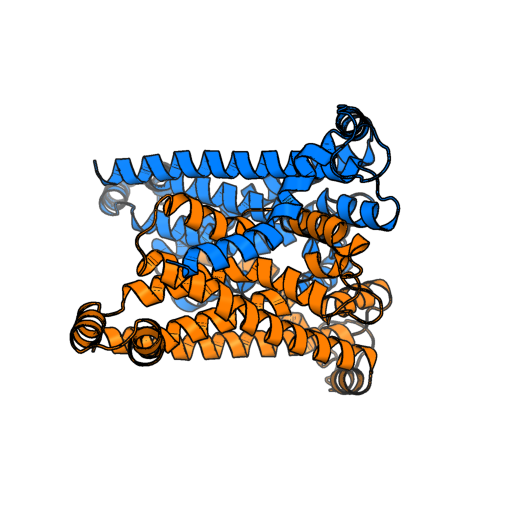 1 89.88 103 ILE B O 1
ATOM 2811 N N . PRO B 1 104 ? -2.504 -6.238 7.602 1 91.56 104 PRO B N 1
ATOM 2812 C CA . PRO B 1 104 ? -1.773 -6.734 6.434 1 91.56 104 PRO B CA 1
ATOM 2813 C C . PRO B 1 104 ? -2.699 -7.219 5.32 1 91.56 104 PRO B C 1
ATOM 2815 O O . PRO B 1 104 ? -3.672 -7.926 5.586 1 91.56 104 PRO B O 1
ATOM 2818 N N . VAL B 1 105 ? -2.439 -6.848 4.172 1 94.5 105 VAL B N 1
ATOM 2819 C CA . VAL B 1 105 ? -3.32 -7.102 3.035 1 94.5 105 VAL B CA 1
ATOM 2820 C C . VAL B 1 105 ? -3.469 -8.602 2.822 1 94.5 105 VAL B C 1
ATOM 2822 O O . VAL B 1 105 ? -4.539 -9.078 2.441 1 94.5 105 VAL B O 1
ATOM 2825 N N . ILE B 1 106 ? -2.43 -9.305 3.117 1 93.56 106 ILE B N 1
ATOM 2826 C CA . ILE B 1 106 ? -2.467 -10.758 2.945 1 93.56 106 ILE B CA 1
ATOM 2827 C C . ILE B 1 106 ? -3.537 -11.352 3.854 1 93.56 106 ILE B C 1
ATOM 2829 O O . ILE B 1 106 ? -4.215 -12.312 3.479 1 93.56 106 ILE B O 1
ATOM 2833 N N . ILE B 1 107 ? -3.658 -10.812 5.023 1 93.44 107 ILE B N 1
ATOM 2834 C CA . ILE B 1 107 ? -4.672 -11.281 5.961 1 93.44 107 ILE B CA 1
ATOM 2835 C C . ILE B 1 107 ? -6.062 -10.969 5.414 1 93.44 107 ILE B C 1
ATOM 2837 O O . ILE B 1 107 ? -6.953 -11.82 5.449 1 93.44 107 ILE B O 1
ATOM 2841 N N . ILE B 1 108 ? -6.207 -9.781 4.938 1 95.38 108 ILE B N 1
ATOM 2842 C CA . ILE B 1 108 ? -7.465 -9.391 4.312 1 95.38 108 ILE B CA 1
ATOM 2843 C C . ILE B 1 108 ? -7.785 -10.336 3.16 1 95.38 108 ILE B C 1
ATOM 2845 O O . ILE B 1 108 ? -8.922 -10.781 3.012 1 95.38 108 ILE B O 1
ATOM 2849 N N . SER B 1 109 ? -6.777 -10.664 2.418 1 96.12 109 SER B N 1
ATOM 2850 C CA . SER B 1 109 ? -6.949 -11.523 1.256 1 96.12 109 SER B CA 1
ATOM 2851 C C . SER B 1 109 ? -7.402 -12.922 1.666 1 96.12 109 SER B C 1
ATOM 2853 O O . SER B 1 109 ? -8.352 -13.469 1.091 1 96.12 109 SER B O 1
ATOM 2855 N N . VAL B 1 110 ? -6.781 -13.484 2.639 1 93.5 110 VAL B N 1
ATOM 2856 C CA . VAL B 1 110 ? -7.145 -14.805 3.146 1 93.5 110 VAL B CA 1
ATOM 2857 C C . VAL B 1 110 ? -8.57 -14.773 3.697 1 93.5 110 VAL B C 1
ATOM 2859 O O . VAL B 1 110 ? -9.367 -15.672 3.414 1 93.5 110 VAL B O 1
ATOM 2862 N N . ALA B 1 111 ? -8.828 -13.758 4.441 1 94.62 111 ALA B N 1
ATOM 2863 C CA . ALA B 1 111 ? -10.133 -13.625 5.07 1 94.62 111 ALA B CA 1
ATOM 2864 C C . ALA B 1 111 ? -11.242 -13.523 4.023 1 94.62 111 ALA B C 1
ATOM 2866 O O . ALA B 1 111 ? -12.273 -14.195 4.129 1 94.62 111 ALA B O 1
ATOM 2867 N N . LEU B 1 112 ? -11.039 -12.734 3.055 1 95.75 112 LEU B N 1
ATOM 2868 C CA . LEU B 1 112 ? -12.047 -12.555 2.018 1 95.75 112 LEU B CA 1
ATOM 2869 C C . LEU B 1 112 ? -12.219 -13.82 1.196 1 95.75 112 LEU B C 1
ATOM 2871 O O . LEU B 1 112 ? -13.344 -14.18 0.831 1 95.75 112 LEU B O 1
ATOM 2875 N N . TYR B 1 113 ? -11.109 -14.469 0.88 1 94.5 113 TYR B N 1
ATOM 2876 C CA . TYR B 1 113 ? -11.219 -15.719 0.134 1 94.5 113 TYR B CA 1
ATOM 2877 C C . TYR B 1 113 ? -12.094 -16.719 0.877 1 94.5 113 TYR B C 1
ATOM 2879 O O . TYR B 1 113 ? -13.016 -17.297 0.299 1 94.5 113 TYR B O 1
ATOM 2887 N N . ASN B 1 114 ? -11.82 -16.875 2.18 1 90.5 114 ASN B N 1
ATOM 2888 C CA . ASN B 1 114 ? -12.539 -17.859 2.99 1 90.5 114 ASN B CA 1
ATOM 2889 C C . ASN B 1 114 ? -14.016 -17.5 3.127 1 90.5 114 ASN B C 1
ATOM 2891 O O . ASN B 1 114 ? -14.875 -18.375 3.199 1 90.5 114 ASN B O 1
ATOM 2895 N N . SER B 1 115 ? -14.297 -16.281 3.166 1 92.5 115 SER B N 1
ATOM 2896 C CA . SER B 1 115 ? -15.672 -15.82 3.355 1 92.5 115 SER B CA 1
ATOM 2897 C C . SER B 1 115 ? -16.422 -15.781 2.033 1 92.5 115 SER B C 1
ATOM 2899 O O . SER B 1 115 ? -17.625 -16.078 1.99 1 92.5 115 SER B O 1
ATOM 2901 N N . PHE B 1 116 ? -15.766 -15.461 0.952 1 94.75 116 PHE B N 1
ATOM 2902 C CA . PHE B 1 116 ? -16.422 -15.242 -0.333 1 94.75 116 PHE B CA 1
ATOM 2903 C C . PHE B 1 116 ? -16.578 -16.562 -1.087 1 94.75 116 PHE B C 1
ATOM 2905 O O . PHE B 1 116 ? -17.516 -16.703 -1.883 1 94.75 116 PHE B O 1
ATOM 2912 N N . ALA B 1 117 ? -15.703 -17.453 -0.857 1 92.81 117 ALA B N 1
ATOM 2913 C CA . ALA B 1 117 ? -15.711 -18.703 -1.614 1 92.81 117 ALA B CA 1
ATOM 2914 C C . ALA B 1 117 ? -17.031 -19.438 -1.441 1 92.81 117 ALA B C 1
ATOM 2916 O O . ALA B 1 117 ? -17.703 -19.766 -2.424 1 92.81 117 ALA B O 1
ATOM 2917 N N . PRO B 1 118 ? -17.547 -19.625 -0.151 1 92 118 PRO B N 1
ATOM 2918 C CA . PRO B 1 118 ? -18.828 -20.312 0.016 1 92 118 PRO B CA 1
ATOM 2919 C C . PRO B 1 118 ? -20 -19.531 -0.583 1 92 118 PRO B C 1
ATOM 2921 O O . PRO B 1 118 ? -21.047 -20.125 -0.869 1 92 118 PRO B O 1
ATOM 2924 N N . LEU B 1 119 ? -19.797 -18.281 -0.768 1 94.81 119 LEU B N 1
ATOM 2925 C CA . LEU B 1 119 ? -20.859 -17.438 -1.31 1 94.81 119 LEU B CA 1
ATOM 2926 C C . LEU B 1 119 ? -20.734 -17.312 -2.824 1 94.81 119 LEU B C 1
ATOM 2928 O O . LEU B 1 119 ? -21.453 -16.531 -3.447 1 94.81 119 LEU B O 1
ATOM 2932 N N . LYS B 1 120 ? -19.766 -17.969 -3.432 1 96.69 120 LYS B N 1
ATOM 2933 C CA . LYS B 1 120 ? -19.5 -17.969 -4.871 1 96.69 120 LYS B CA 1
ATOM 2934 C C . LYS B 1 120 ? -19.172 -16.562 -5.367 1 96.69 120 LYS B C 1
ATOM 2936 O O . LYS B 1 120 ? -19.609 -16.156 -6.445 1 96.69 120 LYS B O 1
ATOM 2941 N N . LEU B 1 121 ? -18.453 -15.867 -4.527 1 96.62 121 LEU B N 1
ATOM 2942 C CA . LEU B 1 121 ? -18.062 -14.508 -4.883 1 96.62 121 LEU B CA 1
ATOM 2943 C C . LEU B 1 121 ? -16.609 -14.469 -5.355 1 96.62 121 LEU B C 1
ATOM 2945 O O . LEU B 1 121 ? -16.094 -13.414 -5.73 1 96.62 121 LEU B O 1
ATOM 2949 N N . THR B 1 122 ? -15.938 -15.617 -5.363 1 95.69 122 THR B N 1
ATOM 2950 C CA . THR B 1 122 ? -14.633 -15.719 -6 1 95.69 122 THR B CA 1
ATOM 2951 C C . THR B 1 122 ? -14.773 -15.875 -7.512 1 95.69 122 THR B C 1
ATOM 2953 O O . THR B 1 122 ? -15.805 -16.328 -8 1 95.69 122 THR B O 1
ATOM 2956 N N . ASN B 1 123 ? -13.805 -15.398 -8.227 1 97.5 123 ASN B N 1
ATOM 2957 C CA . ASN B 1 123 ? -13.836 -15.43 -9.68 1 97.5 123 ASN B CA 1
ATOM 2958 C C . ASN B 1 123 ? -15.008 -14.625 -10.234 1 97.5 123 ASN B C 1
ATOM 2960 O O . ASN B 1 123 ? -15.703 -15.078 -11.148 1 97.5 123 ASN B O 1
ATOM 2964 N N . THR B 1 124 ? -15.336 -13.578 -9.508 1 98.38 124 THR B N 1
ATOM 2965 C CA . THR B 1 124 ? -16.375 -12.664 -9.961 1 98.38 124 THR B CA 1
ATOM 2966 C C . THR B 1 124 ? -15.906 -11.219 -9.852 1 98.38 124 THR B C 1
ATOM 2968 O O . THR B 1 124 ? -15.117 -10.883 -8.961 1 98.38 124 THR B O 1
ATOM 2971 N N . ILE B 1 125 ? -16.438 -10.398 -10.75 1 98.31 125 ILE B N 1
ATOM 2972 C CA . ILE B 1 125 ? -16.094 -8.977 -10.75 1 98.31 125 ILE B CA 1
ATOM 2973 C C . ILE B 1 125 ? -16.609 -8.328 -9.461 1 98.31 125 ILE B C 1
ATOM 2975 O O . ILE B 1 125 ? -15.875 -7.598 -8.797 1 98.31 125 ILE B O 1
ATOM 2979 N N . PRO B 1 126 ? -17.812 -8.656 -8.977 1 98.38 126 PRO B N 1
ATOM 2980 C CA . PRO B 1 126 ? -18.281 -8.062 -7.727 1 98.38 126 PRO B CA 1
ATOM 2981 C C . PRO B 1 126 ? -17.406 -8.422 -6.527 1 98.38 126 PRO B C 1
ATOM 2983 O O . PRO B 1 126 ? -17.172 -7.586 -5.652 1 98.38 126 PRO B O 1
ATOM 2986 N N . GLY B 1 127 ? -16.938 -9.695 -6.469 1 98.12 127 GLY B N 1
ATOM 2987 C CA . GLY B 1 127 ? -16.047 -10.078 -5.387 1 98.12 127 GLY B CA 1
ATOM 2988 C C . GLY B 1 127 ? -14.781 -9.258 -5.34 1 98.12 127 GLY B C 1
ATOM 2989 O O . GLY B 1 127 ? -14.375 -8.797 -4.27 1 98.12 127 GLY B O 1
ATOM 2990 N N . ILE B 1 128 ? -14.188 -9.023 -6.504 1 98.69 128 ILE B N 1
ATOM 2991 C CA . ILE B 1 128 ? -12.953 -8.25 -6.594 1 98.69 128 ILE B CA 1
ATOM 2992 C C . ILE B 1 128 ? -13.234 -6.793 -6.242 1 98.69 128 ILE B C 1
ATOM 2994 O O . ILE B 1 128 ? -12.477 -6.172 -5.492 1 98.69 128 ILE B O 1
ATOM 2998 N N . VAL B 1 129 ? -14.359 -6.258 -6.699 1 98.75 129 VAL B N 1
ATOM 2999 C CA . VAL B 1 129 ? -14.734 -4.875 -6.434 1 98.75 129 VAL B CA 1
ATOM 3000 C C . VAL B 1 129 ? -14.93 -4.668 -4.934 1 98.75 129 VAL B C 1
ATOM 3002 O O . VAL B 1 129 ? -14.461 -3.676 -4.371 1 98.75 129 VAL B O 1
ATOM 3005 N N . LEU B 1 130 ? -15.562 -5.602 -4.297 1 98.19 130 LEU B N 1
ATOM 3006 C CA . LEU B 1 130 ? -15.781 -5.5 -2.859 1 98.19 130 LEU B CA 1
ATOM 3007 C C . LEU B 1 130 ? -14.453 -5.531 -2.107 1 98.19 130 LEU B C 1
ATOM 3009 O O . LEU B 1 130 ? -14.258 -4.773 -1.155 1 98.19 130 LEU B O 1
ATOM 3013 N N . GLY B 1 131 ? -13.57 -6.445 -2.525 1 98.12 131 GLY B N 1
ATOM 3014 C CA . GLY B 1 131 ? -12.258 -6.5 -1.913 1 98.12 131 GLY B CA 1
ATOM 3015 C C . GLY B 1 131 ? -11.469 -5.207 -2.072 1 98.12 131 GLY B C 1
ATOM 3016 O O . GLY B 1 131 ? -10.914 -4.691 -1.103 1 98.12 131 GLY B O 1
ATOM 3017 N N . HIS B 1 132 ? -11.477 -4.672 -3.297 1 98.5 132 HIS B N 1
ATOM 3018 C CA . HIS B 1 132 ? -10.773 -3.422 -3.561 1 98.5 132 HIS B CA 1
ATOM 3019 C C . HIS B 1 132 ? -11.414 -2.258 -2.818 1 98.5 132 HIS B C 1
ATOM 3021 O O . HIS B 1 132 ? -10.727 -1.349 -2.355 1 98.5 132 HIS B O 1
ATOM 3027 N N . THR B 1 133 ? -12.695 -2.287 -2.705 1 98.38 133 THR B N 1
ATOM 3028 C CA . THR B 1 133 ? -13.414 -1.239 -1.99 1 98.38 133 THR B CA 1
ATOM 3029 C C . THR B 1 133 ? -12.992 -1.2 -0.523 1 98.38 133 THR B C 1
ATOM 3031 O O . THR B 1 133 ? -12.773 -0.125 0.036 1 98.38 133 THR B O 1
ATOM 3034 N N . LEU B 1 134 ? -12.906 -2.35 0.05 1 97.56 134 LEU B N 1
ATOM 3035 C CA . LEU B 1 134 ? -12.492 -2.434 1.446 1 97.56 134 LEU B CA 1
ATOM 3036 C C . LEU B 1 134 ? -11.141 -1.758 1.655 1 97.56 134 LEU B C 1
ATOM 3038 O O . LEU B 1 134 ? -10.938 -1.07 2.656 1 97.56 134 LEU B O 1
ATOM 3042 N N . LEU B 1 135 ? -10.266 -1.882 0.71 1 97.06 135 LEU B N 1
ATOM 3043 C CA . LEU B 1 135 ? -8.93 -1.303 0.801 1 97.06 135 LEU B CA 1
ATOM 3044 C C . LEU B 1 135 ? -8.969 0.203 0.559 1 97.06 135 LEU B C 1
ATOM 3046 O O . LEU B 1 135 ? -8.164 0.949 1.12 1 97.06 135 LEU B O 1
ATOM 3050 N N . ALA B 1 136 ? -9.898 0.653 -0.213 1 97.88 136 ALA B N 1
ATOM 3051 C CA . ALA B 1 136 ? -9.93 2.041 -0.668 1 97.88 136 ALA B CA 1
ATOM 3052 C C . ALA B 1 136 ? -10.68 2.926 0.322 1 97.88 136 ALA B C 1
ATOM 3054 O O . ALA B 1 136 ? -10.445 4.137 0.379 1 97.88 136 ALA B O 1
ATOM 3055 N N . ILE B 1 137 ? -11.508 2.393 1.126 1 97.62 137 ILE B N 1
ATOM 3056 C CA . ILE B 1 137 ? -12.438 3.135 1.972 1 97.62 137 ILE B CA 1
ATOM 3057 C C . ILE B 1 137 ? -11.656 4.023 2.938 1 97.62 137 ILE B C 1
ATOM 3059 O O . ILE B 1 137 ? -11.977 5.203 3.1 1 97.62 137 ILE B O 1
ATOM 3063 N N . PRO B 1 138 ? -10.617 3.48 3.6 1 96.69 138 PRO B N 1
ATOM 3064 C CA . PRO B 1 138 ? -9.922 4.34 4.559 1 96.69 138 PRO B CA 1
ATOM 3065 C C . PRO B 1 138 ? -9.359 5.605 3.918 1 96.69 138 PRO B C 1
ATOM 3067 O O . PRO B 1 138 ? -9.438 6.688 4.504 1 96.69 138 PRO B O 1
ATOM 3070 N N . MET B 1 139 ? -8.875 5.477 2.721 1 95.62 139 MET B N 1
ATOM 3071 C CA . MET B 1 139 ? -8.289 6.625 2.035 1 95.62 139 MET B CA 1
ATOM 3072 C C . MET B 1 139 ? -9.359 7.645 1.662 1 95.62 139 MET B C 1
ATOM 3074 O O . MET B 1 139 ? -9.148 8.852 1.803 1 95.62 139 MET B O 1
ATOM 3078 N N . VAL B 1 140 ? -10.43 7.152 1.213 1 98 140 VAL B N 1
ATOM 3079 C CA . VAL B 1 140 ? -11.531 8.039 0.878 1 98 140 VAL B CA 1
ATOM 3080 C C . VAL B 1 140 ? -12.047 8.727 2.143 1 98 140 VAL B C 1
ATOM 3082 O O . VAL B 1 140 ? -12.234 9.945 2.16 1 98 140 VAL B O 1
ATOM 3085 N N . PHE B 1 141 ? -12.211 8 3.188 1 97.81 141 PHE B N 1
ATOM 3086 C CA . PHE B 1 141 ? -12.719 8.484 4.465 1 97.81 141 PHE B CA 1
ATOM 3087 C C . PHE B 1 141 ? -11.844 9.609 5.004 1 97.81 141 PHE B C 1
ATOM 3089 O O . PHE B 1 141 ? -12.336 10.703 5.301 1 97.81 141 PHE B O 1
ATOM 3096 N N . VAL B 1 142 ? -10.586 9.414 5.055 1 96.12 142 VAL B N 1
ATOM 3097 C CA . VAL B 1 142 ? -9.656 10.391 5.625 1 96.12 142 VAL B CA 1
ATOM 3098 C C . VAL B 1 142 ? -9.602 11.633 4.734 1 96.12 142 VAL B C 1
ATOM 3100 O O . VAL B 1 142 ? -9.609 12.758 5.23 1 96.12 142 VAL B O 1
ATOM 3103 N N . THR B 1 143 ? -9.562 11.43 3.428 1 96.25 143 THR B N 1
ATOM 3104 C CA . THR B 1 143 ? -9.461 12.547 2.49 1 96.25 143 THR B CA 1
ATOM 3105 C C . THR B 1 143 ? -10.711 13.414 2.553 1 96.25 143 THR B C 1
ATOM 3107 O O . THR B 1 143 ? -10.617 14.641 2.605 1 96.25 143 THR B O 1
ATOM 3110 N N . VAL B 1 144 ? -11.805 12.812 2.621 1 97.69 144 VAL B N 1
ATOM 3111 C CA . VAL B 1 144 ? -13.062 13.562 2.67 1 97.69 144 VAL B CA 1
ATOM 3112 C C . VAL B 1 144 ? -13.203 14.25 4.027 1 97.69 144 VAL B C 1
ATOM 3114 O O . VAL B 1 144 ? -13.68 15.383 4.105 1 97.69 144 VAL B O 1
ATOM 3117 N N . MET B 1 145 ? -12.805 13.594 5.094 1 96.62 145 MET B N 1
ATOM 3118 C CA . MET B 1 145 ? -12.82 14.203 6.418 1 96.62 145 MET B CA 1
ATOM 3119 C C . MET B 1 145 ? -12.023 15.5 6.43 1 96.62 145 MET B C 1
ATOM 3121 O O . MET B 1 145 ? -12.461 16.5 7.008 1 96.62 145 MET B O 1
ATOM 3125 N N . THR B 1 146 ? -10.938 15.469 5.793 1 94.31 146 THR B N 1
ATOM 3126 C CA . THR B 1 146 ? -10.102 16.656 5.723 1 94.31 146 THR B CA 1
ATOM 3127 C C . THR B 1 146 ? -10.82 17.781 4.965 1 94.31 146 THR B C 1
ATOM 3129 O O . THR B 1 146 ? -10.758 18.938 5.367 1 94.31 146 THR B O 1
ATOM 3132 N N . GLY B 1 147 ? -11.438 17.406 3.926 1 95.38 147 GLY B N 1
ATOM 3133 C CA . GLY B 1 147 ? -12.203 18.391 3.182 1 95.38 147 GLY B CA 1
ATOM 3134 C C . GLY B 1 147 ? -13.367 18.969 3.975 1 95.38 147 GLY B C 1
ATOM 3135 O O . GLY B 1 147 ? -13.648 20.172 3.893 1 95.38 147 GLY B O 1
ATOM 3136 N N . LEU B 1 148 ? -13.984 18.188 4.75 1 96.44 148 LEU B N 1
ATOM 3137 C CA . LEU B 1 148 ? -15.164 18.594 5.508 1 96.44 148 LEU B CA 1
ATOM 3138 C C . LEU B 1 148 ? -14.781 19.578 6.613 1 96.44 148 LEU B C 1
ATOM 3140 O O . LEU B 1 148 ? -15.609 20.391 7.035 1 96.44 148 LEU B O 1
ATOM 3144 N N . LYS B 1 149 ? -13.602 19.453 7.07 1 93.19 149 LYS B N 1
ATOM 3145 C CA . LYS B 1 149 ? -13.125 20.359 8.109 1 93.19 149 LYS B CA 1
ATOM 3146 C C . LYS B 1 149 ? -13.102 21.797 7.605 1 93.19 149 LYS B C 1
ATOM 3148 O O . LYS B 1 149 ? -13.211 22.734 8.391 1 93.19 149 LYS B O 1
ATOM 3153 N N . GLY B 1 150 ? -13.047 21.938 6.359 1 90.62 150 GLY B N 1
ATOM 3154 C CA . GLY B 1 150 ? -12.969 23.266 5.785 1 90.62 150 GLY B CA 1
ATOM 3155 C C . GLY B 1 150 ? -14.32 23.844 5.426 1 90.62 150 GLY B C 1
ATOM 3156 O O . GLY B 1 150 ? -14.422 25 5.004 1 90.62 150 GLY B O 1
ATOM 3157 N N . VAL B 1 151 ? -15.336 23.141 5.652 1 92.38 151 VAL B N 1
ATOM 3158 C CA . VAL B 1 151 ? -16.672 23.562 5.254 1 92.38 151 VAL B CA 1
ATOM 3159 C C . VAL B 1 151 ? -17.219 24.578 6.27 1 92.38 151 VAL B C 1
ATOM 3161 O O . VAL B 1 151 ? -17.031 24.406 7.477 1 92.38 151 VAL B O 1
ATOM 3164 N N . ASP B 1 152 ? -17.891 25.578 5.773 1 90.31 152 ASP B N 1
ATOM 3165 C CA . ASP B 1 152 ? -18.531 26.578 6.625 1 90.31 152 ASP B CA 1
ATOM 3166 C C . ASP B 1 152 ? -19.828 26.047 7.207 1 90.31 152 ASP B C 1
ATOM 3168 O O . ASP B 1 152 ? -20.859 25.984 6.516 1 90.31 152 ASP B O 1
ATOM 3172 N N . LYS B 1 153 ? -19.812 25.797 8.375 1 90.12 153 LYS B N 1
ATOM 3173 C CA . LYS B 1 153 ? -20.969 25.203 9.047 1 90.12 153 LYS B CA 1
ATOM 3174 C C . LYS B 1 153 ? -22.125 26.203 9.148 1 90.12 153 LYS B C 1
ATOM 3176 O O . LYS B 1 153 ? -23.281 25.812 9.258 1 90.12 153 LYS B O 1
ATOM 3181 N N . ASN B 1 154 ? -21.781 27.438 9.086 1 93.12 154 ASN B N 1
ATOM 3182 C CA . ASN B 1 154 ? -22.812 28.469 9.242 1 93.12 154 ASN B CA 1
ATOM 3183 C C . ASN B 1 154 ? -23.781 28.469 8.062 1 93.12 154 ASN B C 1
ATOM 3185 O O . ASN B 1 154 ? -24.984 28.688 8.25 1 93.12 154 ASN B O 1
ATOM 3189 N N . ILE B 1 155 ? -23.281 28.219 6.91 1 93.44 155 ILE B N 1
ATOM 3190 C CA . ILE B 1 155 ? -24.125 28.172 5.723 1 93.44 155 ILE B CA 1
ATOM 3191 C C . ILE B 1 155 ? -25.062 26.969 5.793 1 93.44 155 ILE B C 1
ATOM 3193 O O . ILE B 1 155 ? -26.234 27.062 5.434 1 93.44 155 ILE B O 1
ATOM 3197 N N . GLU B 1 156 ? -24.516 25.922 6.242 1 93.56 156 GLU B N 1
ATOM 3198 C CA . GLU B 1 156 ? -25.328 24.719 6.391 1 93.56 156 GLU B CA 1
ATOM 3199 C C . GLU B 1 156 ? -26.438 24.922 7.414 1 93.56 156 GLU B C 1
ATOM 3201 O O . GLU B 1 156 ? -27.594 24.562 7.164 1 93.56 156 GLU B O 1
ATOM 3206 N N . LEU B 1 157 ? -26.094 25.531 8.508 1 92 157 LEU B N 1
ATOM 3207 C CA . LEU B 1 157 ? -27.047 25.781 9.578 1 92 157 LEU B CA 1
ATOM 3208 C C . LEU B 1 157 ? -28.141 26.75 9.125 1 92 157 LEU B C 1
ATOM 3210 O O . LEU B 1 157 ? -29.312 26.562 9.469 1 92 157 LEU B O 1
ATOM 3214 N N . ALA B 1 158 ? -27.719 27.734 8.406 1 94.88 158 ALA B N 1
ATOM 3215 C CA . ALA B 1 158 ? -28.672 28.703 7.875 1 94.88 158 ALA B CA 1
ATOM 3216 C C . ALA B 1 158 ? -29.688 28.016 6.965 1 94.88 158 ALA B C 1
ATOM 3218 O O . ALA B 1 158 ? -30.891 28.281 7.062 1 94.88 158 ALA B O 1
ATOM 3219 N N . ALA B 1 159 ? -29.219 27.156 6.117 1 94.31 159 ALA B N 1
ATOM 3220 C CA . ALA B 1 159 ? -30.109 26.438 5.199 1 94.31 159 ALA B CA 1
ATOM 3221 C C . ALA B 1 159 ? -31.062 25.531 5.961 1 94.31 159 ALA B C 1
ATOM 3223 O O . ALA B 1 159 ? -32.25 25.453 5.637 1 94.31 159 ALA B O 1
ATOM 3224 N N . MET B 1 160 ? -30.547 24.922 6.93 1 92.44 160 MET B N 1
ATOM 3225 C CA . MET B 1 160 ? -31.391 24.047 7.746 1 92.44 160 MET B CA 1
ATOM 3226 C C . MET B 1 160 ? -32.406 24.859 8.539 1 92.44 160 MET B C 1
ATOM 3228 O O . MET B 1 160 ? -33.531 24.422 8.719 1 92.44 160 MET B O 1
ATOM 3232 N N . GLY B 1 161 ? -31.906 26 8.992 1 94.31 161 GLY B N 1
ATOM 3233 C CA . GLY B 1 161 ? -32.812 26.906 9.664 1 94.31 161 GLY B CA 1
ATOM 3234 C C . GLY B 1 161 ? -33.969 27.359 8.781 1 94.31 161 GLY B C 1
ATOM 3235 O O . GLY B 1 161 ? -35.062 27.609 9.273 1 94.31 161 GLY B O 1
ATOM 3236 N N . LEU B 1 162 ? -33.75 27.422 7.508 1 95.5 162 LEU B N 1
ATOM 3237 C CA . LEU B 1 162 ? -34.781 27.828 6.535 1 95.5 162 LEU B CA 1
ATOM 3238 C C . LEU B 1 162 ? -35.625 26.641 6.102 1 95.5 162 LEU B C 1
ATOM 3240 O O . LEU B 1 162 ? -36.5 26.781 5.246 1 95.5 162 LEU B O 1
ATOM 3244 N N . GLY B 1 163 ? -35.375 25.453 6.648 1 94.38 163 GLY B N 1
ATOM 3245 C CA . GLY B 1 163 ? -36.25 24.312 6.449 1 94.38 163 GLY B CA 1
ATOM 3246 C C . GLY B 1 163 ? -35.656 23.266 5.504 1 94.38 163 GLY B C 1
ATOM 3247 O O . GLY B 1 163 ? -36.312 22.25 5.223 1 94.38 163 GLY B O 1
ATOM 3248 N N . SER B 1 164 ? -34.5 23.5 5.035 1 94.12 164 SER B N 1
ATOM 3249 C CA . SER B 1 164 ? -33.875 22.531 4.133 1 94.12 164 SER B CA 1
ATOM 3250 C C . SER B 1 164 ? -33.562 21.219 4.863 1 94.12 164 SER B C 1
ATOM 3252 O O . SER B 1 164 ? -33.125 21.25 6.012 1 94.12 164 SER B O 1
ATOM 3254 N N . LYS B 1 165 ? -33.781 20.125 4.141 1 93.75 165 LYS B N 1
ATOM 3255 C CA . LYS B 1 165 ? -33.469 18.812 4.691 1 93.75 165 LYS B CA 1
ATOM 3256 C C . LYS B 1 165 ? -31.969 18.547 4.629 1 93.75 165 LYS B C 1
ATOM 3258 O O . LYS B 1 165 ? -31.266 19.109 3.785 1 93.75 165 LYS B O 1
ATOM 3263 N N . GLN B 1 166 ? -31.484 17.672 5.488 1 89.75 166 GLN B N 1
ATOM 3264 C CA . GLN B 1 166 ? -30.062 17.375 5.613 1 89.75 166 GLN B CA 1
ATOM 3265 C C . GLN B 1 166 ? -29.484 16.859 4.297 1 89.75 166 GLN B C 1
ATOM 3267 O O . GLN B 1 166 ? -28.375 17.234 3.912 1 89.75 166 GLN B O 1
ATOM 3272 N N . ILE B 1 167 ? -30.219 16.016 3.666 1 91 167 ILE B N 1
ATOM 3273 C CA . ILE B 1 167 ? -29.75 15.445 2.41 1 91 167 ILE B CA 1
ATOM 3274 C C . ILE B 1 167 ? -29.609 16.547 1.356 1 91 167 ILE B C 1
ATOM 3276 O O . ILE B 1 167 ? -28.672 16.516 0.549 1 91 167 ILE B O 1
ATOM 3280 N N . SER B 1 168 ? -30.516 17.469 1.365 1 94.38 168 SER B N 1
ATOM 3281 C CA . SER B 1 168 ? -30.453 18.609 0.448 1 94.38 168 SER B CA 1
ATOM 3282 C C . SER B 1 168 ? -29.266 19.5 0.759 1 94.38 168 SER B C 1
ATOM 3284 O O . SER B 1 168 ? -28.578 19.984 -0.153 1 94.38 168 SER B O 1
ATOM 3286 N N . VAL B 1 169 ? -29.094 19.703 2.021 1 94.75 169 VAL B N 1
ATOM 3287 C CA . VAL B 1 169 ? -27.969 20.547 2.449 1 94.75 169 VAL B CA 1
ATOM 3288 C C . VAL B 1 169 ? -26.656 19.891 2.031 1 94.75 169 VAL B C 1
ATOM 3290 O O . VAL B 1 169 ? -25.734 20.578 1.569 1 94.75 169 VAL B O 1
ATOM 3293 N N . PHE B 1 170 ? -26.594 18.562 2.137 1 94.88 170 PHE B N 1
ATOM 3294 C CA . PHE B 1 170 ? -25.375 17.875 1.745 1 94.88 170 PHE B CA 1
ATOM 3295 C C . PHE B 1 170 ? -25.094 18.062 0.26 1 94.88 170 PHE B C 1
ATOM 3297 O O . PHE B 1 170 ? -23.984 18.469 -0.122 1 94.88 170 PHE B O 1
ATOM 3304 N N . PHE B 1 171 ? -26.031 17.859 -0.599 1 95.62 171 PHE B N 1
ATOM 3305 C CA . PHE B 1 171 ? -25.812 17.844 -2.039 1 95.62 171 PHE B CA 1
ATOM 3306 C C . PHE B 1 171 ? -25.672 19.25 -2.592 1 95.62 171 PHE B C 1
ATOM 3308 O O . PHE B 1 171 ? -24.938 19.484 -3.549 1 95.62 171 PHE B O 1
ATOM 3315 N N . ASN B 1 172 ? -26.266 20.25 -1.934 1 95.5 172 ASN B N 1
ATOM 3316 C CA . ASN B 1 172 ? -26.328 21.594 -2.514 1 95.5 172 ASN B CA 1
ATOM 3317 C C . ASN B 1 172 ? -25.328 22.531 -1.859 1 95.5 172 ASN B C 1
ATOM 3319 O O . ASN B 1 172 ? -24.953 23.547 -2.447 1 95.5 172 ASN B O 1
ATOM 3323 N N . ILE B 1 173 ? -24.891 22.219 -0.699 1 95.62 173 ILE B N 1
ATOM 3324 C CA . ILE B 1 173 ? -24.031 23.141 0.026 1 95.62 173 ILE B CA 1
ATOM 3325 C C . ILE B 1 173 ? -22.703 22.453 0.357 1 95.62 173 ILE B C 1
ATOM 3327 O O . ILE B 1 173 ? -21.641 22.906 -0.078 1 95.62 173 ILE B O 1
ATOM 3331 N N . THR B 1 174 ? -22.766 21.328 1.023 1 96.06 174 THR B N 1
ATOM 3332 C CA . THR B 1 174 ? -21.562 20.656 1.528 1 96.06 174 THR B CA 1
ATOM 3333 C C . THR B 1 174 ? -20.734 20.094 0.379 1 96.06 174 THR B C 1
ATOM 3335 O O . THR B 1 174 ? -19.547 20.422 0.246 1 96.06 174 THR B O 1
ATOM 3338 N N . LEU B 1 175 ? -21.344 19.312 -0.489 1 96.31 175 LEU B N 1
ATOM 3339 C CA . LEU B 1 175 ? -20.656 18.578 -1.545 1 96.31 175 LEU B CA 1
ATOM 3340 C C . LEU B 1 175 ? -19.938 19.531 -2.49 1 96.31 175 LEU B C 1
ATOM 3342 O O . LEU B 1 175 ? -18.766 19.328 -2.82 1 96.31 175 LEU B O 1
ATOM 3346 N N . PRO B 1 176 ? -20.594 20.625 -2.859 1 95.56 176 PRO B N 1
ATOM 3347 C CA . PRO B 1 176 ? -19.891 21.562 -3.729 1 95.56 176 PRO B CA 1
ATOM 3348 C C . PRO B 1 176 ? -18.656 22.172 -3.068 1 95.56 176 PRO B C 1
ATOM 3350 O O . PRO B 1 176 ? -17.688 22.5 -3.75 1 95.56 176 PRO B O 1
ATOM 3353 N N . GLN B 1 177 ? -18.672 22.297 -1.761 1 94.44 177 GLN B N 1
ATOM 3354 C CA . GLN B 1 177 ? -17.562 22.906 -1.047 1 94.44 177 GLN B CA 1
ATOM 3355 C C . GLN B 1 177 ? -16.391 21.938 -0.922 1 94.44 177 GLN B C 1
ATOM 3357 O O . GLN B 1 177 ? -15.25 22.359 -0.722 1 94.44 177 GLN B O 1
ATOM 3362 N N . ILE B 1 178 ? -16.672 20.656 -1.11 1 96.06 178 ILE B N 1
ATOM 3363 C CA . ILE B 1 178 ? -15.586 19.703 -0.911 1 96.06 178 ILE B CA 1
ATOM 3364 C C . ILE B 1 178 ? -15.328 18.938 -2.207 1 96.06 178 ILE B C 1
ATOM 3366 O O . ILE B 1 178 ? -14.82 17.812 -2.18 1 96.06 178 ILE B O 1
ATOM 3370 N N . LYS B 1 179 ? -15.664 19.438 -3.314 1 95.12 179 LYS B N 1
ATOM 3371 C CA . LYS B 1 179 ? -15.516 18.75 -4.602 1 95.12 179 LYS B CA 1
ATOM 3372 C C . LYS B 1 179 ? -14.062 18.391 -4.871 1 95.12 179 LYS B C 1
ATOM 3374 O O . LYS B 1 179 ? -13.773 17.344 -5.469 1 95.12 179 LYS B O 1
ATOM 3379 N N . ALA B 1 180 ? -13.164 19.234 -4.496 1 94.25 180 ALA B N 1
ATOM 3380 C CA . ALA B 1 180 ? -11.742 18.953 -4.684 1 94.25 180 ALA B CA 1
ATOM 3381 C C . ALA B 1 180 ? -11.312 17.734 -3.863 1 94.25 180 ALA B C 1
ATOM 3383 O O . ALA B 1 180 ? -10.57 16.875 -4.348 1 94.25 180 ALA B O 1
ATOM 3384 N N . SER B 1 181 ? -11.82 17.688 -2.623 1 96.12 181 SER B N 1
ATOM 3385 C CA . SER B 1 181 ? -11.523 16.547 -1.761 1 96.12 181 SER B CA 1
ATOM 3386 C C . SER B 1 181 ? -12.133 15.266 -2.312 1 96.12 181 SER B C 1
ATOM 3388 O O . SER B 1 181 ? -11.508 14.203 -2.252 1 96.12 181 SER B O 1
ATOM 3390 N N . ILE B 1 182 ? -13.297 15.367 -2.871 1 97.62 182 ILE B N 1
ATOM 3391 C CA . ILE B 1 182 ? -13.969 14.211 -3.459 1 97.62 182 ILE B CA 1
ATOM 3392 C C . ILE B 1 182 ? -13.164 13.711 -4.66 1 97.62 182 ILE B C 1
ATOM 3394 O O . ILE B 1 182 ? -12.969 12.508 -4.82 1 97.62 182 ILE B O 1
ATOM 3398 N N . PHE B 1 183 ? -12.758 14.625 -5.426 1 96.25 183 PHE B N 1
ATOM 3399 C CA . PHE B 1 183 ? -11.977 14.266 -6.602 1 96.25 183 PHE B CA 1
ATOM 3400 C C . PHE B 1 183 ? -10.664 13.602 -6.199 1 96.25 183 PHE B C 1
ATOM 3402 O O . PHE B 1 183 ? -10.258 12.602 -6.793 1 96.25 183 PHE B O 1
ATOM 3409 N N . SER B 1 184 ? -9.992 14.141 -5.219 1 95.12 184 SER B N 1
ATOM 3410 C CA . SER B 1 184 ? -8.766 13.539 -4.707 1 95.12 184 SER B CA 1
ATOM 3411 C C . SER B 1 184 ? -9.016 12.133 -4.164 1 95.12 184 SER B C 1
ATOM 3413 O O . SER B 1 184 ? -8.234 11.219 -4.406 1 95.12 184 SER B O 1
ATOM 3415 N N . ALA B 1 185 ? -10.109 12.062 -3.477 1 97.62 185 ALA B N 1
ATOM 3416 C CA . ALA B 1 185 ? -10.492 10.758 -2.938 1 97.62 185 ALA B CA 1
ATOM 3417 C C . ALA B 1 185 ? -10.734 9.75 -4.055 1 97.62 185 ALA B C 1
ATOM 3419 O O . ALA B 1 185 ? -10.359 8.578 -3.938 1 97.62 185 ALA B O 1
ATOM 3420 N N . ALA B 1 186 ? -11.305 10.211 -5.102 1 97.56 186 ALA B N 1
ATOM 3421 C CA . ALA B 1 186 ? -11.562 9.352 -6.25 1 97.56 186 ALA B CA 1
ATOM 3422 C C . ALA B 1 186 ? -10.25 8.852 -6.863 1 97.56 186 ALA B C 1
ATOM 3424 O O . ALA B 1 186 ? -10.133 7.68 -7.211 1 97.56 186 ALA B O 1
ATOM 3425 N N . ILE B 1 187 ? -9.344 9.719 -6.984 1 95.25 187 ILE B N 1
ATOM 3426 C CA . ILE B 1 187 ? -8.055 9.367 -7.562 1 95.25 187 ILE B CA 1
ATOM 3427 C C . ILE B 1 187 ? -7.34 8.359 -6.672 1 95.25 187 ILE B C 1
ATOM 3429 O O . ILE B 1 187 ? -6.77 7.383 -7.164 1 95.25 187 ILE B O 1
ATOM 3433 N N . PHE B 1 188 ? -7.414 8.539 -5.363 1 93.88 188 PHE B N 1
ATOM 3434 C CA . PHE B 1 188 ? -6.781 7.617 -4.43 1 93.88 188 PHE B CA 1
ATOM 3435 C C . PHE B 1 188 ? -7.426 6.242 -4.508 1 93.88 188 PHE B C 1
ATOM 3437 O O . PHE B 1 188 ? -6.73 5.223 -4.496 1 93.88 188 PHE B O 1
ATOM 3444 N N . ALA B 1 189 ? -8.719 6.238 -4.609 1 97.5 189 ALA B N 1
ATOM 3445 C CA . ALA B 1 189 ? -9.43 4.969 -4.719 1 97.5 189 ALA B CA 1
ATOM 3446 C C . ALA B 1 189 ? -9.086 4.254 -6.02 1 97.5 189 ALA B C 1
ATOM 3448 O O . ALA B 1 189 ? -8.867 3.041 -6.031 1 97.5 189 ALA B O 1
ATOM 3449 N N . PHE B 1 190 ? -9.062 5.012 -7.07 1 96.56 190 PHE B N 1
ATOM 3450 C CA . PHE B 1 190 ? -8.688 4.449 -8.367 1 96.56 190 PHE B CA 1
ATOM 3451 C C . PHE B 1 190 ? -7.285 3.855 -8.312 1 96.56 190 PHE B C 1
ATOM 3453 O O . PHE B 1 190 ? -7.062 2.732 -8.773 1 96.56 190 PHE B O 1
ATOM 3460 N N . SER B 1 191 ? -6.383 4.582 -7.762 1 93.69 191 SER B N 1
ATOM 3461 C CA . SER B 1 191 ? -4.996 4.141 -7.656 1 93.69 191 SER B CA 1
ATOM 3462 C C . SER B 1 191 ? -4.887 2.861 -6.828 1 93.69 191 SER B C 1
ATOM 3464 O O . SER B 1 191 ? -4.105 1.967 -7.16 1 93.69 191 SER B O 1
ATOM 3466 N N . THR B 1 192 ? -5.668 2.783 -5.797 1 94.81 192 THR B N 1
ATOM 3467 C CA . THR B 1 192 ? -5.664 1.612 -4.926 1 94.81 192 THR B CA 1
ATOM 3468 C C . THR B 1 192 ? -6.113 0.369 -5.691 1 94.81 192 THR B C 1
ATOM 3470 O O . THR B 1 192 ? -5.543 -0.711 -5.516 1 94.81 192 THR B O 1
ATOM 3473 N N . SER B 1 193 ? -7.004 0.548 -6.539 1 97.06 193 SER B N 1
ATOM 3474 C CA . SER B 1 193 ? -7.582 -0.583 -7.254 1 97.06 193 SER B CA 1
ATOM 3475 C C . SER B 1 193 ? -6.723 -0.982 -8.445 1 97.06 193 SER B C 1
ATOM 3477 O O . SER B 1 193 ? -6.422 -2.162 -8.641 1 97.06 193 SER B O 1
ATOM 3479 N N . ILE B 1 194 ? -6.332 0.002 -9.219 1 94.69 194 ILE B N 1
ATOM 3480 C CA . ILE B 1 194 ? -5.66 -0.279 -10.484 1 94.69 194 ILE B CA 1
ATOM 3481 C C . ILE B 1 194 ? -4.352 -1.021 -10.219 1 94.69 194 ILE B C 1
ATOM 3483 O O . ILE B 1 194 ? -3.91 -1.824 -11.047 1 94.69 194 ILE B O 1
ATOM 3487 N N . ASP B 1 195 ? -3.777 -0.869 -9.055 1 91.81 195 ASP B N 1
ATOM 3488 C CA . ASP B 1 195 ? -2.463 -1.408 -8.719 1 91.81 195 ASP B CA 1
ATOM 3489 C C . ASP B 1 195 ? -2.588 -2.678 -7.883 1 91.81 195 ASP B C 1
ATOM 3491 O O . ASP B 1 195 ? -1.587 -3.332 -7.582 1 91.81 195 ASP B O 1
ATOM 3495 N N . GLU B 1 196 ? -3.709 -3.043 -7.516 1 96.38 196 GLU B N 1
ATOM 3496 C CA . GLU B 1 196 ? -3.891 -4.074 -6.496 1 96.38 196 GLU B CA 1
ATOM 3497 C C . GLU B 1 196 ? -3.598 -5.461 -7.059 1 96.38 196 GLU B C 1
ATOM 3499 O O . GLU B 1 196 ? -4.129 -5.836 -8.109 1 96.38 196 GLU B O 1
ATOM 3504 N N . VAL B 1 197 ? -2.768 -6.238 -6.402 1 95.81 197 VAL B N 1
ATOM 3505 C CA . VAL B 1 197 ? -2.373 -7.566 -6.859 1 95.81 197 VAL B CA 1
ATOM 3506 C C . VAL B 1 197 ? -2.77 -8.609 -5.816 1 95.81 197 VAL B C 1
ATOM 3508 O O . VAL B 1 197 ? -3.352 -9.641 -6.156 1 95.81 197 VAL B O 1
ATOM 3511 N N . THR B 1 198 ? -2.59 -8.328 -4.59 1 95.69 198 THR B N 1
ATOM 3512 C CA . THR B 1 198 ? -2.623 -9.328 -3.525 1 95.69 198 THR B CA 1
ATOM 3513 C C . THR B 1 198 ? -4.047 -9.836 -3.309 1 95.69 198 THR B C 1
ATOM 3515 O O . THR B 1 198 ? -4.301 -11.039 -3.402 1 95.69 198 THR B O 1
ATOM 3518 N N . VAL B 1 199 ? -4.961 -8.961 -3.107 1 96.88 199 VAL B N 1
ATOM 3519 C CA . VAL B 1 199 ? -6.352 -9.359 -2.92 1 96.88 199 VAL B CA 1
ATOM 3520 C C . VAL B 1 199 ? -6.867 -10.047 -4.184 1 96.88 199 VAL B C 1
ATOM 3522 O O . VAL B 1 199 ? -7.559 -11.07 -4.105 1 96.88 199 VAL B O 1
ATOM 3525 N N . THR B 1 200 ? -6.473 -9.508 -5.293 1 97.62 200 THR B N 1
ATOM 3526 C CA . THR B 1 200 ? -6.949 -10.023 -6.57 1 97.62 200 THR B CA 1
ATOM 3527 C C . THR B 1 200 ? -6.414 -11.43 -6.816 1 97.62 200 THR B C 1
ATOM 3529 O O . THR B 1 200 ? -7.105 -12.273 -7.398 1 97.62 200 THR B O 1
ATOM 3532 N N . MET B 1 201 ? -5.254 -11.695 -6.398 1 94.44 201 MET B N 1
ATOM 3533 C CA . MET B 1 201 ? -4.668 -13.016 -6.578 1 94.44 201 MET B CA 1
ATOM 3534 C C . MET B 1 201 ? -5.492 -14.086 -5.867 1 94.44 201 MET B C 1
ATOM 3536 O O . MET B 1 201 ? -5.527 -15.234 -6.297 1 94.44 201 MET B O 1
ATOM 3540 N N . PHE B 1 202 ? -6.133 -13.688 -4.848 1 94.62 202 PHE B N 1
ATOM 3541 C CA . PHE B 1 202 ? -6.922 -14.633 -4.066 1 94.62 202 PHE B CA 1
ATOM 3542 C C . PHE B 1 202 ? -8.344 -14.727 -4.605 1 94.62 202 PHE B C 1
ATOM 3544 O O . PHE B 1 202 ? -8.984 -15.773 -4.504 1 94.62 202 PHE B O 1
ATOM 3551 N N . LEU B 1 203 ? -8.828 -13.695 -5.176 1 96.88 203 LEU B N 1
ATOM 3552 C CA . LEU B 1 203 ? -10.25 -13.633 -5.48 1 96.88 203 LEU B CA 1
ATOM 3553 C C . LEU B 1 203 ? -10.5 -13.859 -6.969 1 96.88 203 LEU B C 1
ATOM 3555 O O . LEU B 1 203 ? -11.602 -14.242 -7.367 1 96.88 203 LEU B O 1
ATOM 3559 N N . ALA B 1 204 ? -9.477 -13.617 -7.785 1 97 204 ALA B N 1
ATOM 3560 C CA . ALA B 1 204 ? -9.664 -13.672 -9.234 1 97 204 ALA B CA 1
ATOM 3561 C C . ALA B 1 204 ? -9.516 -15.102 -9.75 1 97 204 ALA B C 1
ATOM 3563 O O . ALA B 1 204 ? -9.055 -15.984 -9.023 1 97 204 ALA B O 1
ATOM 3564 N N . GLY B 1 205 ? -10.023 -15.352 -10.945 1 94.25 205 GLY B N 1
ATOM 3565 C CA . GLY B 1 205 ? -9.852 -16.578 -11.711 1 94.25 205 GLY B CA 1
ATOM 3566 C C . GLY B 1 205 ? -9.477 -16.328 -13.156 1 94.25 205 GLY B C 1
ATOM 3567 O O . GLY B 1 205 ? -8.93 -15.266 -13.492 1 94.25 205 GLY B O 1
ATOM 3568 N N . SER B 1 206 ? -9.664 -17.297 -13.938 1 90.38 206 SER B N 1
ATOM 3569 C CA . SER B 1 206 ? -9.242 -17.234 -15.336 1 90.38 206 SER B CA 1
ATOM 3570 C C . SER B 1 206 ? -10 -16.156 -16.094 1 90.38 206 SER B C 1
ATOM 3572 O O . SER B 1 206 ? -9.43 -15.508 -16.984 1 90.38 206 SER B O 1
ATOM 3574 N N . LYS B 1 207 ? -11.203 -15.875 -15.664 1 92.25 207 LYS B N 1
ATOM 3575 C CA . LYS B 1 207 ? -12.023 -14.953 -16.438 1 92.25 207 LYS B CA 1
ATOM 3576 C C . LYS B 1 207 ? -12.102 -13.586 -15.766 1 92.25 207 LYS B C 1
ATOM 3578 O O . LYS B 1 207 ? -12.711 -12.656 -16.297 1 92.25 207 LYS B O 1
ATOM 3583 N N . THR B 1 208 ? -11.469 -13.43 -14.641 1 97.5 208 THR B N 1
ATOM 3584 C CA . THR B 1 208 ? -11.609 -12.18 -13.898 1 97.5 208 THR B CA 1
ATOM 3585 C C . THR B 1 208 ? -10.242 -11.602 -13.562 1 97.5 208 THR B C 1
ATOM 3587 O O . THR B 1 208 ? -10.125 -10.727 -12.695 1 97.5 208 THR B O 1
ATOM 3590 N N . LYS B 1 209 ? -9.297 -12.016 -14.312 1 96.38 209 LYS B N 1
ATOM 3591 C CA . LYS B 1 209 ? -7.926 -11.57 -14.094 1 96.38 209 LYS B CA 1
ATOM 3592 C C . LYS B 1 209 ? -7.77 -10.094 -14.43 1 96.38 209 LYS B C 1
ATOM 3594 O O . LYS B 1 209 ? -8.289 -9.617 -15.445 1 96.38 209 LYS B O 1
ATOM 3599 N N . THR B 1 210 ? -7.051 -9.383 -13.539 1 97.75 210 THR B N 1
ATOM 3600 C CA . THR B 1 210 ? -6.723 -7.98 -13.797 1 97.75 210 THR B CA 1
ATOM 3601 C C . THR B 1 210 ? -5.371 -7.863 -14.5 1 97.75 210 THR B C 1
ATOM 3603 O O . THR B 1 210 ? -4.656 -8.859 -14.656 1 97.75 210 THR B O 1
ATOM 3606 N N . LEU B 1 211 ? -5.105 -6.691 -14.938 1 96.44 211 LEU B N 1
ATOM 3607 C CA . LEU B 1 211 ? -3.877 -6.441 -15.688 1 96.44 211 LEU B CA 1
ATOM 3608 C C . LEU B 1 211 ? -2.652 -6.781 -14.844 1 96.44 211 LEU B C 1
ATOM 3610 O O . LEU B 1 211 ? -1.749 -7.48 -15.312 1 96.44 211 LEU B O 1
ATOM 3614 N N . PRO B 1 212 ? -2.572 -6.402 -13.547 1 95.62 212 PRO B N 1
ATOM 3615 C CA . PRO B 1 212 ? -1.392 -6.738 -12.75 1 95.62 212 PRO B CA 1
ATOM 3616 C C . PRO B 1 212 ? -1.188 -8.242 -12.609 1 95.62 212 PRO B C 1
ATOM 3618 O O . PRO B 1 212 ? -0.052 -8.727 -12.656 1 95.62 212 PRO B O 1
ATOM 3621 N N . LEU B 1 213 ? -2.25 -8.953 -12.492 1 94.69 213 LEU B N 1
ATOM 3622 C CA . LEU B 1 213 ? -2.127 -10.406 -12.398 1 94.69 213 LEU B CA 1
ATOM 3623 C C . LEU B 1 213 ? -1.647 -10.992 -13.719 1 94.69 213 LEU B C 1
ATOM 3625 O O . LEU B 1 213 ? -0.86 -11.945 -13.727 1 94.69 213 LEU B O 1
ATOM 3629 N N . ALA B 1 214 ? -2.195 -10.453 -14.781 1 94.38 214 ALA B N 1
ATOM 3630 C CA . ALA B 1 214 ? -1.728 -10.891 -16.094 1 94.38 214 ALA B CA 1
ATOM 3631 C C . ALA B 1 214 ? -0.236 -10.617 -16.266 1 94.38 214 ALA B C 1
ATOM 3633 O O . ALA B 1 214 ? 0.487 -11.43 -16.844 1 94.38 214 ALA B O 1
ATOM 3634 N N . MET B 1 215 ? 0.217 -9.5 -15.781 1 93.75 215 MET B N 1
ATOM 3635 C CA . MET B 1 215 ? 1.634 -9.148 -15.852 1 93.75 215 MET B CA 1
ATOM 3636 C C . MET B 1 215 ? 2.475 -10.148 -15.062 1 93.75 215 MET B C 1
ATOM 3638 O O . MET B 1 215 ? 3.521 -10.594 -15.531 1 93.75 215 MET B O 1
ATOM 3642 N N . TRP B 1 216 ? 2.021 -10.531 -13.945 1 90.56 216 TRP B N 1
ATOM 3643 C CA . TRP B 1 216 ? 2.711 -11.523 -13.125 1 90.56 216 TRP B CA 1
ATOM 3644 C C . TRP B 1 216 ? 2.797 -12.859 -13.852 1 90.56 216 TRP B C 1
ATOM 3646 O O . TRP B 1 216 ? 3.865 -13.477 -13.914 1 90.56 216 TRP B O 1
ATOM 3656 N N . GLU B 1 217 ? 1.694 -13.281 -14.375 1 89.56 217 GLU B N 1
ATOM 3657 C CA . GLU B 1 217 ? 1.66 -14.57 -15.062 1 89.56 217 GLU B CA 1
ATOM 3658 C C . GLU B 1 217 ? 2.549 -14.562 -16.297 1 89.56 217 GLU B C 1
ATOM 3660 O O . GLU B 1 217 ? 3.193 -15.562 -16.609 1 89.56 217 GLU B O 1
ATOM 3665 N N . SER B 1 218 ? 2.523 -13.43 -16.938 1 88.5 218 SER B N 1
ATOM 3666 C CA . SER B 1 218 ? 3.328 -13.305 -18.156 1 88.5 218 SER B CA 1
ATOM 3667 C C . SER B 1 218 ? 4.82 -13.391 -17.844 1 88.5 218 SER B C 1
ATOM 3669 O O . SER B 1 218 ? 5.59 -13.969 -18.609 1 88.5 218 SER B O 1
ATOM 3671 N N . MET B 1 219 ? 5.262 -12.875 -16.766 1 85.88 219 MET B N 1
ATOM 3672 C CA . MET B 1 219 ? 6.664 -12.883 -16.375 1 85.88 219 MET B CA 1
ATOM 3673 C C . MET B 1 219 ? 7.129 -14.297 -16.047 1 85.88 219 MET B C 1
ATOM 3675 O O . MET B 1 219 ? 8.312 -14.617 -16.188 1 85.88 219 MET B O 1
ATOM 3679 N N . LYS B 1 220 ? 6.266 -15.133 -15.664 1 82 220 LYS B N 1
ATOM 3680 C CA . LYS B 1 220 ? 6.598 -16.516 -15.305 1 82 220 LYS B CA 1
ATOM 3681 C C . LYS B 1 220 ? 6.699 -17.391 -16.547 1 82 220 LYS B C 1
ATOM 3683 O O . LYS B 1 220 ? 7.422 -18.391 -16.547 1 82 220 LYS B O 1
ATOM 3688 N N . THR B 1 221 ? 6.012 -17.016 -17.531 1 80.81 221 THR B N 1
ATOM 3689 C CA . THR B 1 221 ? 5.934 -17.906 -18.688 1 80.81 221 THR B CA 1
ATOM 3690 C C . THR B 1 221 ? 6.809 -17.391 -19.828 1 80.81 221 THR B C 1
ATOM 3692 O O . THR B 1 221 ? 7.395 -18.172 -20.578 1 80.81 221 THR B O 1
ATOM 3695 N N . SER B 1 222 ? 6.738 -16.078 -20.109 1 77.31 222 SER B N 1
ATOM 3696 C CA . SER B 1 222 ? 7.477 -15.5 -21.219 1 77.31 222 SER B CA 1
ATOM 3697 C C . SER B 1 222 ? 7.898 -14.062 -20.922 1 77.31 222 SER B C 1
ATOM 3699 O O . SER B 1 222 ? 7.055 -13.195 -20.688 1 77.31 222 SER B O 1
ATOM 3701 N N . ILE B 1 223 ? 9.133 -14.055 -20.922 1 76.69 223 ILE B N 1
ATOM 3702 C CA . ILE B 1 223 ? 9.648 -12.703 -20.719 1 76.69 223 ILE B CA 1
ATOM 3703 C C . ILE B 1 223 ? 9.852 -12.016 -22.062 1 76.69 223 ILE B C 1
ATOM 3705 O O . ILE B 1 223 ? 10.797 -12.328 -22.797 1 76.69 223 ILE B O 1
ATOM 3709 N N . THR B 1 224 ? 8.844 -11.266 -22.547 1 85 224 THR B N 1
ATOM 3710 C CA . THR B 1 224 ? 8.945 -10.469 -23.766 1 85 224 THR B CA 1
ATOM 3711 C C . THR B 1 224 ? 8.875 -8.977 -23.438 1 85 224 THR B C 1
ATOM 3713 O O . THR B 1 224 ? 8.359 -8.586 -22.391 1 85 224 THR B O 1
ATOM 3716 N N . PRO B 1 225 ? 9.328 -8.18 -24.344 1 91.25 225 PRO B N 1
ATOM 3717 C CA . PRO B 1 225 ? 9.297 -6.734 -24.125 1 91.25 225 PRO B CA 1
ATOM 3718 C C . PRO B 1 225 ? 7.875 -6.172 -24.125 1 91.25 225 PRO B C 1
ATOM 3720 O O . PRO B 1 225 ? 7.68 -4.988 -23.828 1 91.25 225 PRO B O 1
ATOM 3723 N N . GLU B 1 226 ? 6.934 -7.105 -24.359 1 92.44 226 GLU B N 1
ATOM 3724 C CA . GLU B 1 226 ? 5.539 -6.695 -24.25 1 92.44 226 GLU B CA 1
ATOM 3725 C C . GLU B 1 226 ? 5.23 -6.176 -22.844 1 92.44 226 GLU B C 1
ATOM 3727 O O . GLU B 1 226 ? 4.449 -5.238 -22.688 1 92.44 226 GLU B O 1
ATOM 3732 N N . ILE B 1 227 ? 5.871 -6.742 -21.922 1 92.81 227 ILE B N 1
ATOM 3733 C CA . ILE B 1 227 ? 5.652 -6.363 -20.531 1 92.81 227 ILE B CA 1
ATOM 3734 C C . ILE B 1 227 ? 6.141 -4.934 -20.297 1 92.81 227 ILE B C 1
ATOM 3736 O O . ILE B 1 227 ? 5.559 -4.191 -19.5 1 92.81 227 ILE B O 1
ATOM 3740 N N . ALA B 1 228 ? 7.18 -4.543 -20.984 1 94.38 228 ALA B N 1
ATOM 3741 C CA . ALA B 1 228 ? 7.684 -3.174 -20.891 1 94.38 228 ALA B CA 1
ATOM 3742 C C . ALA B 1 228 ? 6.684 -2.18 -21.469 1 94.38 228 ALA B C 1
ATOM 3744 O O . ALA B 1 228 ? 6.492 -1.09 -20.922 1 94.38 228 ALA B O 1
ATOM 3745 N N . ALA B 1 229 ? 6.066 -2.564 -22.547 1 95.5 229 ALA B N 1
ATOM 3746 C CA . ALA B 1 229 ? 5.047 -1.71 -23.141 1 95.5 229 ALA B CA 1
ATOM 3747 C C . ALA B 1 229 ? 3.848 -1.548 -22.219 1 95.5 229 ALA B C 1
ATOM 3749 O O . ALA B 1 229 ? 3.365 -0.432 -22 1 95.5 229 ALA B O 1
ATOM 3750 N N . VAL B 1 230 ? 3.398 -2.666 -21.672 1 94.81 230 VAL B N 1
ATOM 3751 C CA . VAL B 1 230 ? 2.277 -2.646 -20.734 1 94.81 230 VAL B CA 1
ATOM 3752 C C . VAL B 1 230 ? 2.627 -1.78 -19.531 1 94.81 230 VAL B C 1
ATOM 3754 O O . VAL B 1 230 ? 1.811 -0.973 -19.078 1 94.81 230 VAL B O 1
ATOM 3757 N N . SER B 1 231 ? 3.799 -1.925 -18.984 1 94.69 231 SER B N 1
ATOM 3758 C CA . SER B 1 231 ? 4.273 -1.136 -17.859 1 94.69 231 SER B CA 1
ATOM 3759 C C . SER B 1 231 ? 4.285 0.353 -18.188 1 94.69 231 SER B C 1
ATOM 3761 O O . SER B 1 231 ? 3.859 1.179 -17.375 1 94.69 231 SER B O 1
ATOM 3763 N N . THR B 1 232 ? 4.742 0.652 -19.344 1 95.19 232 THR B N 1
ATOM 3764 C CA . THR B 1 232 ? 4.836 2.047 -19.766 1 95.19 232 THR B CA 1
ATOM 3765 C C . THR B 1 232 ? 3.449 2.668 -19.875 1 95.19 232 THR B C 1
ATOM 3767 O O . THR B 1 232 ? 3.248 3.828 -19.516 1 95.19 232 THR B O 1
ATOM 3770 N N . ILE B 1 233 ? 2.537 1.89 -20.375 1 94.62 233 ILE B N 1
ATOM 3771 C CA . ILE B 1 233 ? 1.154 2.348 -20.438 1 94.62 233 ILE B CA 1
ATOM 3772 C C . ILE B 1 233 ? 0.641 2.656 -19.047 1 94.62 233 ILE B C 1
ATOM 3774 O O . ILE B 1 233 ? 0.058 3.717 -18.797 1 94.62 233 ILE B O 1
ATOM 3778 N N . LEU B 1 234 ? 0.869 1.742 -18.141 1 93 234 LEU B N 1
ATOM 3779 C CA . LEU B 1 234 ? 0.419 1.914 -16.766 1 93 234 LEU B CA 1
ATOM 3780 C C . LEU B 1 234 ? 1.117 3.1 -16.109 1 93 234 LEU B C 1
ATOM 3782 O O . LEU B 1 234 ? 0.508 3.826 -15.32 1 93 234 LEU B O 1
ATOM 3786 N N . ILE B 1 235 ? 2.402 3.285 -16.375 1 91.88 235 ILE B N 1
ATOM 3787 C CA . ILE B 1 235 ? 3.135 4.449 -15.883 1 91.88 235 ILE B CA 1
ATOM 3788 C C . ILE B 1 235 ? 2.469 5.727 -16.391 1 91.88 235 ILE B C 1
ATOM 3790 O O . ILE B 1 235 ? 2.262 6.672 -15.617 1 91.88 235 ILE B O 1
ATOM 3794 N N . GLY B 1 236 ? 2.127 5.773 -17.656 1 92.31 236 GLY B N 1
ATOM 3795 C CA . GLY B 1 236 ? 1.438 6.918 -18.234 1 92.31 236 GLY B CA 1
ATOM 3796 C C . GLY B 1 236 ? 0.133 7.242 -17.531 1 92.31 236 GLY B C 1
ATOM 3797 O O . GLY B 1 236 ? -0.142 8.406 -17.219 1 92.31 236 GLY B O 1
ATOM 3798 N N . ILE B 1 237 ? -0.624 6.211 -17.219 1 91.44 237 ILE B N 1
ATOM 3799 C CA . ILE B 1 237 ? -1.896 6.383 -16.516 1 91.44 237 ILE B CA 1
ATOM 3800 C C . ILE B 1 237 ? -1.651 6.949 -15.125 1 91.44 237 ILE B C 1
ATOM 3802 O O . ILE B 1 237 ? -2.33 7.891 -14.703 1 91.44 237 ILE B O 1
ATOM 3806 N N . THR B 1 238 ? -0.662 6.438 -14.484 1 87.75 238 THR B N 1
ATOM 3807 C CA . THR B 1 238 ? -0.335 6.879 -13.133 1 87.75 238 THR B CA 1
ATOM 3808 C C . THR B 1 238 ? 0.134 8.328 -13.133 1 87.75 238 THR B C 1
ATOM 3810 O O . THR B 1 238 ? -0.294 9.125 -12.297 1 87.75 238 THR B O 1
ATOM 3813 N N . LEU B 1 239 ? 0.976 8.703 -14.031 1 87.56 239 LEU B N 1
ATOM 3814 C CA . LEU B 1 239 ? 1.474 10.07 -14.141 1 87.56 239 LEU B CA 1
ATOM 3815 C C . LEU B 1 239 ? 0.342 11.039 -14.477 1 87.56 239 LEU B C 1
ATOM 3817 O O . LEU B 1 239 ? 0.317 12.164 -13.977 1 87.56 239 LEU B O 1
ATOM 3821 N N . MET B 1 240 ? -0.525 10.617 -15.297 1 91.12 240 MET B N 1
ATOM 3822 C CA . MET B 1 240 ? -1.684 11.438 -15.633 1 91.12 240 MET B CA 1
ATOM 3823 C C . MET B 1 240 ? -2.535 11.711 -14.398 1 91.12 240 MET B C 1
ATOM 3825 O O . MET B 1 240 ? -2.975 12.836 -14.18 1 91.12 240 MET B O 1
ATOM 3829 N N . MET B 1 241 ? -2.746 10.688 -13.625 1 88.31 241 MET B N 1
ATOM 3830 C CA . MET B 1 241 ? -3.52 10.852 -12.398 1 88.31 241 MET B CA 1
ATOM 3831 C C . MET B 1 241 ? -2.836 11.828 -11.445 1 88.31 241 MET B C 1
ATOM 3833 O O . MET B 1 241 ? -3.496 12.656 -10.82 1 88.31 241 MET B O 1
ATOM 3837 N N . LEU B 1 242 ? -1.557 11.742 -11.367 1 82.69 242 LEU B N 1
ATOM 3838 C CA . LEU B 1 242 ? -0.788 12.648 -10.516 1 82.69 242 LEU B CA 1
ATOM 3839 C C . LEU B 1 242 ? -0.9 14.086 -11.016 1 82.69 242 LEU B C 1
ATOM 3841 O O . LEU B 1 242 ? -1.021 15.016 -10.219 1 82.69 242 LEU B O 1
ATOM 3845 N N . PHE B 1 243 ? -0.81 14.203 -12.273 1 87.44 243 PHE B N 1
ATOM 3846 C CA . PHE B 1 243 ? -0.915 15.523 -12.883 1 87.44 243 PHE B CA 1
ATOM 3847 C C . PHE B 1 243 ? -2.281 16.141 -12.602 1 87.44 243 PHE B C 1
ATOM 3849 O O . PHE B 1 243 ? -2.373 17.312 -12.227 1 87.44 243 PHE B O 1
ATOM 3856 N N . ILE B 1 244 ? -3.24 15.352 -12.703 1 89.25 244 ILE B N 1
ATOM 3857 C CA . ILE B 1 244 ? -4.602 15.82 -12.469 1 89.25 244 ILE B CA 1
ATOM 3858 C C . ILE B 1 244 ? -4.77 16.172 -10.992 1 89.25 244 ILE B C 1
ATOM 3860 O O . ILE B 1 244 ? -5.387 17.203 -10.664 1 89.25 244 ILE B O 1
ATOM 3864 N N . GLN B 1 245 ? -4.215 15.383 -10.148 1 83.44 245 GLN B N 1
ATOM 3865 C CA . GLN B 1 245 ? -4.277 15.648 -8.719 1 83.44 245 GLN B CA 1
ATOM 3866 C C . GLN B 1 245 ? -3.578 16.969 -8.375 1 83.44 245 GLN B C 1
ATOM 3868 O O . GLN B 1 245 ? -4.043 17.703 -7.516 1 83.44 245 GLN B O 1
ATOM 3873 N N . GLY B 1 246 ? -2.457 17.234 -8.984 1 83.19 246 GLY B N 1
ATOM 3874 C CA . GLY B 1 246 ? -1.721 18.469 -8.773 1 83.19 246 GLY B CA 1
ATOM 3875 C C . GLY B 1 246 ? -2.49 19.703 -9.211 1 83.19 246 GLY B C 1
ATOM 3876 O O . GLY B 1 246 ? -2.438 20.75 -8.547 1 83.19 246 GLY B O 1
ATOM 3877 N N . LEU B 1 247 ? -3.262 19.578 -10.227 1 83.5 247 LEU B N 1
ATOM 3878 C CA . LEU B 1 247 ? -4.051 20.688 -10.734 1 83.5 247 LEU B CA 1
ATOM 3879 C C . LEU B 1 247 ? -5.195 21.016 -9.781 1 83.5 247 LEU B C 1
ATOM 3881 O O . LEU B 1 247 ? -5.547 22.188 -9.609 1 83.5 247 LEU B O 1
ATOM 3885 N N . VAL B 1 248 ? -5.691 20.031 -9.141 1 79.81 248 VAL B N 1
ATOM 3886 C CA . VAL B 1 248 ? -6.836 20.203 -8.258 1 79.81 248 VAL B CA 1
ATOM 3887 C C . VAL B 1 248 ? -6.379 20.797 -6.93 1 79.81 248 VAL B C 1
ATOM 3889 O O . VAL B 1 248 ? -7.012 21.719 -6.402 1 79.81 248 VAL B O 1
ATOM 3892 N N . LYS B 1 249 ? -5.316 20.25 -6.328 1 71.56 249 LYS B N 1
ATOM 3893 C CA . LYS B 1 249 ? -4.785 20.766 -5.07 1 71.56 249 LYS B CA 1
ATOM 3894 C C . LYS B 1 249 ? -4.316 22.203 -5.219 1 71.56 249 LYS B C 1
ATOM 3896 O O . LYS B 1 249 ? -4.496 23.031 -4.312 1 71.56 249 LYS B O 1
ATOM 3901 N N . GLY B 1 250 ? -3.633 22.516 -6.27 1 62.81 250 GLY B N 1
ATOM 3902 C CA . GLY B 1 250 ? -3.186 23.875 -6.527 1 62.81 250 GLY B CA 1
ATOM 3903 C C . GLY B 1 250 ? -4.324 24.875 -6.598 1 62.81 250 GLY B C 1
ATOM 3904 O O . GLY B 1 250 ? -4.191 26 -6.133 1 62.81 250 GLY B O 1
ATOM 3905 N N . LYS B 1 251 ? -5.375 24.453 -7.004 1 58.88 251 LYS B N 1
ATOM 3906 C CA . LYS B 1 251 ? -6.52 25.344 -7.121 1 58.88 251 LYS B CA 1
ATOM 3907 C C . LYS B 1 251 ? -7.145 25.625 -5.754 1 58.88 251 LYS B C 1
ATOM 3909 O O . LYS B 1 251 ? -7.621 26.719 -5.496 1 58.88 251 LYS B O 1
ATOM 3914 N N . ASN B 1 252 ? -7.059 24.594 -4.863 1 57.56 252 ASN B N 1
ATOM 3915 C CA . ASN B 1 252 ? -7.672 24.766 -3.553 1 57.56 252 ASN B CA 1
ATOM 3916 C C . ASN B 1 252 ? -6.82 25.656 -2.652 1 57.56 252 ASN B C 1
ATOM 3918 O O . ASN B 1 252 ? -7.352 26.406 -1.83 1 57.56 252 ASN B O 1
ATOM 3922 N N . THR B 1 253 ? -5.523 25.422 -2.668 1 50.31 253 THR B N 1
ATOM 3923 C CA . THR B 1 253 ? -4.676 26.328 -1.887 1 50.31 253 THR B CA 1
ATOM 3924 C C . THR B 1 253 ? -4.852 27.766 -2.344 1 50.31 253 THR B C 1
ATOM 3926 O O . THR B 1 253 ? -4.859 28.688 -1.523 1 50.31 253 THR B O 1
ATOM 3929 N N . LYS B 1 254 ? -5.004 27.969 -3.551 1 49.66 254 LYS B N 1
ATOM 3930 C CA . LYS B 1 254 ? -5.219 29.328 -4.043 1 49.66 254 LYS B CA 1
ATOM 3931 C C . LYS B 1 254 ? -6.59 29.859 -3.633 1 49.66 254 LYS B C 1
ATOM 3933 O O . LYS B 1 254 ? -6.746 31.047 -3.328 1 49.66 254 LYS B O 1
ATOM 3938 N N . ALA B 1 255 ? -7.492 29.016 -3.539 1 50.19 255 ALA B N 1
ATOM 3939 C CA . ALA B 1 255 ? -8.844 29.438 -3.189 1 50.19 255 ALA B CA 1
ATOM 3940 C C . ALA B 1 255 ? -8.93 29.828 -1.716 1 50.19 255 ALA B C 1
ATOM 3942 O O . ALA B 1 255 ? -9.625 30.781 -1.359 1 50.19 255 ALA B O 1
ATOM 3943 N N . ASN B 1 256 ? -8.195 29.062 -0.935 1 46 256 ASN B N 1
ATOM 3944 C CA . ASN B 1 256 ? -8.227 29.422 0.477 1 46 256 ASN B CA 1
ATOM 3945 C C . ASN B 1 256 ? -7.426 30.703 0.749 1 46 256 ASN B C 1
ATOM 3947 O O . ASN B 1 256 ? -7.578 31.312 1.802 1 46 256 ASN B O 1
ATOM 3951 N N . GLU B 1 257 ? -6.438 30.953 -0.003 1 45.25 257 GLU B N 1
ATOM 3952 C CA . GLU B 1 257 ? -5.676 32.188 0.174 1 45.25 257 GLU B CA 1
ATOM 3953 C C . GLU B 1 257 ? -6.391 33.375 -0.458 1 45.25 257 GLU B C 1
ATOM 3955 O O . GLU B 1 257 ? -6.098 34.531 -0.139 1 45.25 257 GLU B O 1
ATOM 3960 N N . ALA B 1 258 ? -7.426 33.094 -1.151 1 46.16 258 ALA B N 1
ATOM 3961 C CA . ALA B 1 258 ? -8.172 34.25 -1.644 1 46.16 258 ALA B CA 1
ATOM 3962 C C . ALA B 1 258 ? -9.391 34.531 -0.766 1 46.16 258 ALA B C 1
ATOM 3964 O O . ALA B 1 258 ? -10.031 33.625 -0.265 1 46.16 258 ALA B O 1
#

Solvent-accessible surface area (backbone atoms only — not comparable to full-atom values): 26235 Å² total; per-residue (Å²): 127,61,56,52,52,54,44,48,53,56,46,43,67,68,50,45,38,51,61,50,29,50,63,42,20,22,29,66,54,75,52,92,53,85,75,52,93,44,77,34,64,60,28,52,51,48,42,75,70,30,66,68,54,45,50,14,43,52,46,28,51,51,41,15,52,54,19,22,54,52,15,48,52,51,11,43,49,44,27,45,28,68,72,72,46,90,64,86,63,53,68,58,52,53,49,60,51,43,40,56,75,65,46,46,56,59,47,48,20,52,20,46,36,67,57,28,47,86,68,64,28,43,51,32,68,67,39,43,26,52,55,39,19,56,60,20,21,32,56,19,20,55,38,33,39,57,30,54,70,70,52,65,61,64,62,52,48,51,43,43,71,73,66,49,48,70,69,55,42,39,66,71,50,50,45,68,71,27,46,62,27,50,51,51,21,40,52,52,22,28,54,50,35,58,45,49,44,67,50,43,67,54,26,37,38,93,89,44,40,34,40,53,52,50,52,55,56,37,60,74,75,50,74,44,36,45,56,26,23,54,42,39,53,51,49,50,53,47,51,49,52,50,52,53,49,50,57,47,53,56,51,48,57,52,50,71,75,94,126,62,55,52,53,53,45,47,54,56,46,43,67,68,48,45,38,50,62,51,29,50,64,43,20,24,28,66,54,75,53,93,53,88,75,52,91,45,79,34,64,60,28,50,52,50,42,74,71,30,66,69,54,46,50,13,42,51,45,28,53,51,40,14,53,54,18,21,55,53,16,47,53,52,11,43,48,44,27,45,28,68,73,72,46,89,64,87,61,54,67,58,51,53,50,58,51,43,40,56,77,66,46,48,55,59,46,49,20,52,21,46,36,68,56,26,47,86,68,64,28,43,52,31,67,68,38,44,26,52,56,41,19,55,61,20,21,31,56,19,20,54,38,33,39,59,30,55,70,69,54,66,62,65,61,52,49,52,43,42,71,74,65,47,50,69,70,56,42,40,66,71,50,50,45,68,71,25,45,61,27,48,50,49,21,40,52,52,21,28,54,51,34,58,46,49,45,67,50,43,69,56,26,38,37,93,89,44,41,33,39,53,52,49,52,54,56,37,61,73,76,50,75,45,36,44,57,25,24,54,42,39,51,50,49,52,53,48,52,50,51,49,52,52,47,52,58,47,53,54,51,48,58,51,51,71,76,95

Nearest PDB structures (foldseek):
  8y5f-assembly1_C  TM=8.880E-01  e=9.320E-13  Escherichia coli
  7cad-assembly1_B  TM=8.432E-01  e=1.360E-09  Mycolicibacterium smegmatis MC2 155
  8hpn-assembly1_B  TM=8.145E-01  e=4.478E-09  Mycolicibacterium smegmatis MC2 155
  8ja7-assembly1_B  TM=7.965E-01  e=1.022E-08  Mycobacterium tuberculosis H37Rv
  8zx1-assembly1_B  TM=7.776E-01  e=1.526E-07  Escherichia coli

InterPro domains:
  IPR000515 ABC transporter type 1, transmembrane domain MetI-like [PF00528] (72-245)
  IPR000515 ABC transporter type 1, transmembrane domain MetI-like [PS50928] (57-245)
  IPR000515 ABC transporter type 1, transmembrane domain MetI-like [cd06261] (57-242)
  IPR035906 MetI-like superfamily [G3DSA:1.10.3720.10] (1-256)
  IPR035906 MetI-like superfamily [SSF161098] (2-250)

pLDDT: mean 91.81, std 8.95, range [45.25, 98.88]

Foldseek 3Di:
DCVVVVVCVVVCVVCVVLVCLQCLLQAPDFADDPPRPDGHNVLVVVQVPDCVNVLQAVLLQVLLQLLLVLLLVLLLVLLCCLLPPDDPPSVVSLCVQQVLVVDDLLVLLVVLLVVCVVVVQFQHSVSLSVSLNSNLNSLLNVLNNVQQVPFDVVVLVVCVVVPDDPVCSCVPGVCVSRVLSSLVSSLSSSVSRSQDDNSCVSRHDPNNHHNVRVLVVCVVPDDTSSSSNSSVVVVVVNVVSVVVNVVSVVVVVVVVVD/DCVVVVVCVVVCVVCVVLVCLQQLLQAPDFADDPPRPDGHNVLVVVQVPDPVNVLQAVLLQVLLQLLLVLLLVLLLVLLCCLLPPDDPPSVVSLCVQQVLVVDDLLVLLVVLLVVCVVVVQFQHSVSLSVSLNSNLNSLLNVLQNVQQVPFDVVVLVVCVVVPDDPVRSCVPGVCVSRVLSSLVSSLSSSVSRSQDDNSCVSRHDPNNHHNVRVLVVCVVPDDTSSSSNVSVVVVVVNVVSVVVNVVSVVVVVVVVVD